Protein AF-0000000083947583 (afdb_homodimer)

Foldseek 3Di:
DQDDDDPVLLVVLVVLLVPLCVVCVVVVVLLVVLVVCVVPVVVQFPPFQDKDKDKDAADPVLPPPDLPDPVSLVVQQVCCCVVVVARSVQWDGDPQKIWDWADAQQKTKIWMQGNVVRMIMIIIGHRDDSSNSNCLSVVHRHDDVSVVVVVVSVVSVVSSVVSVLVSCRNVVVVNVVVVVVVCVVVVVVVVCCVPPPD/DQDDDDPVLLVVLVVLLVPLCVVCVVVVVLLVVLVVCVVPVVVQFPPFQDKDKDKDAADPVLPPPDLPDPVSLVVQQVCCCVVVVARSVQWDGDPQKIWDWADAQQKTKIWMQGNVVRMIMIIIGHRDDSSNSNCLSVVHRHDDVSVVVVVVSVVSVVSSVVSVLVSCRNVVVVNVVVVVVVCVVVVVVVVCCVPPPD

Sequence (396 aa):
MKFRVSKSSLHFARVVHIYVSMALLLLMLFFAFTGITLNHPDWFIRQGGESLASEEALPGFLLPVNSEDPDWREATAHWLSSHWGVDGHSAEFSEDEVALVHKGPGRYQSITLDLLDGKAYVEQIDYGLIAVLNDLHKGRNSGTLWVWLLDLCSILIILFSLTGAFLLLPQSRRLKKSLLAMVGVSSACALIYLLFVPMKFRVSKSSLHFARVVHIYVSMALLLLMLFFAFTGITLNHPDWFIRQGGESLASEEALPGFLLPVNSEDPDWREATAHWLSSHWGVDGHSAEFSEDEVALVHKGPGRYQSITLDLLDGKAYVEQIDYGLIAVLNDLHKGRNSGTLWVWLLDLCSILIILFSLTGAFLLLPQSRRLKKSLLAMVGVSSACALIYLLFVP

pLDDT: mean 93.83, std 7.97, range [49.09, 98.81]

Secondary structure (DSSP, 8-state):
------HHHHHHHHHHHHHHHHHTHHHHHHHHHHHHHHH-HHHH--SS-EEEEEEEEPPGGG-S--TT-HHHHHHHHHHHHHHHSS-GGGPEE-SSEEEEEEEETTEEEEEEEETTTTEEEEEEEE--HHHHHHHHHHTTTS-HHHHHHHHHHHHHHHHHHHHHHHHHTT-HHHHHHHHHHHHHHHHHHHHHHHHH--/------HHHHHHHHHHHHHHHHHTHHHHHHHHHHHHHHH-HHHH--SS-EEEEEEEEPPGGG-S--TT-HHHHHHHHHHHHHHHSS-GGGPEE-SSEEEEEEEETTEEEEEEEETTTTEEEEEEEE--HHHHHHHHHHTTTS-HHHHHHHHHHHHHHHHHHHHHHHHTTT-HHHHHHHHHHHHHHHHHHHHHHHHH--

Nearest PDB structures (foldseek):
  4gdn-assembly2_B  TM=6.633E-01  e=1.980E-01  Staphylococcus aureus subsp. aureus N315
  8fqq-assembly2_B  TM=7.079E-01  e=7.273E-01  Acinetobacter baumannii
  4net-assembly2_B  TM=7.083E-01  e=1.238E+00  Acinetobacter baumannii
  8fqu-assembly2_A  TM=7.076E-01  e=1.314E+00  Acinetobacter baumannii
  8fqs-assembly1_B  TM=7.077E-01  e=1.874E+00  Acinetobacter baumannii

InterPro domains:
  IPR032307 Putative PepSY TM-like protein [PF16357] (13-198)
  IPR032307 Putative PepSY TM-like protein [PTHR40115] (2-197)

Structure (mmCIF, N/CA/C/O backbone):
data_AF-0000000083947583-model_v1
#
loop_
_entity.id
_entity.type
_entity.pdbx_description
1 polymer 'Uncharacterized iron-regulated membrane protein'
#
loop_
_atom_site.group_PDB
_atom_site.id
_atom_site.type_symbol
_atom_site.label_atom_id
_atom_site.label_alt_id
_atom_site.label_comp_id
_atom_site.label_asym_id
_atom_site.label_entity_id
_atom_site.label_seq_id
_atom_site.pdbx_PDB_ins_code
_atom_site.Cartn_x
_atom_site.Cartn_y
_atom_site.Cartn_z
_atom_site.occupancy
_atom_site.B_iso_or_equiv
_atom_site.auth_seq_id
_atom_site.auth_comp_id
_atom_site.auth_asym_id
_atom_site.auth_atom_id
_atom_site.pdbx_PDB_model_num
ATOM 1 N N . MET A 1 1 ? 19.219 32.5 11.461 1 49.12 1 MET A N 1
ATOM 2 C CA . MET A 1 1 ? 18.844 33.25 10.266 1 49.12 1 MET A CA 1
ATOM 3 C C . MET A 1 1 ? 17.328 33.219 10.062 1 49.12 1 MET A C 1
ATOM 5 O O . MET A 1 1 ? 16.703 32.156 10.109 1 49.12 1 MET A O 1
ATOM 9 N N . LYS A 1 2 ? 16.641 34.25 10.375 1 64.19 2 LYS A N 1
ATOM 10 C CA . LYS A 1 2 ? 15.195 34.406 10.172 1 64.19 2 LYS A CA 1
ATOM 11 C C . LYS A 1 2 ? 14.844 34.406 8.688 1 64.19 2 LYS A C 1
ATOM 13 O O . LYS A 1 2 ? 15.391 35.219 7.926 1 64.19 2 LYS A O 1
ATOM 18 N N . PHE A 1 3 ? 14.195 33.344 8.117 1 73.25 3 PHE A N 1
ATOM 19 C CA . PHE A 1 3 ? 13.727 33.375 6.734 1 73.25 3 PHE A CA 1
ATOM 20 C C . PHE A 1 3 ? 12.633 34.406 6.539 1 73.25 3 PHE A C 1
ATOM 22 O O . PHE A 1 3 ? 11.711 34.5 7.355 1 73.25 3 PHE A O 1
ATOM 29 N N . ARG A 1 4 ? 12.859 35.406 5.684 1 82.81 4 ARG A N 1
ATOM 30 C CA . ARG A 1 4 ? 11.875 36.469 5.414 1 82.81 4 ARG A CA 1
ATOM 31 C C . ARG A 1 4 ? 10.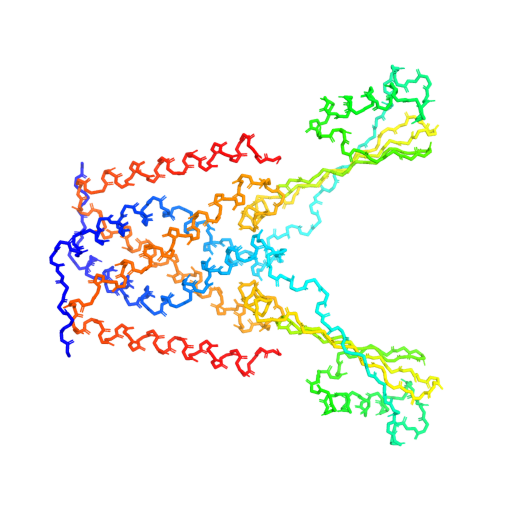859 36 4.379 1 82.81 4 ARG A C 1
ATOM 33 O O . ARG A 1 4 ? 11.219 35.688 3.244 1 82.81 4 ARG A O 1
ATOM 40 N N . VAL A 1 5 ? 9.594 35.625 4.859 1 87.94 5 VAL A N 1
ATOM 41 C CA . VAL A 1 5 ? 8.492 35.281 3.965 1 87.94 5 VAL A CA 1
ATOM 42 C C . VAL A 1 5 ? 7.434 36.375 4 1 87.94 5 VAL A C 1
ATOM 44 O O . VAL A 1 5 ? 7.27 37.062 5.016 1 87.94 5 VAL A O 1
ATOM 47 N N . SER A 1 6 ? 6.848 36.531 2.84 1 93.06 6 SER A N 1
ATOM 48 C CA . SER A 1 6 ? 5.848 37.594 2.77 1 93.06 6 SER A CA 1
ATOM 49 C C . SER A 1 6 ? 4.582 37.219 3.531 1 93.06 6 SER A C 1
ATOM 51 O O . SER A 1 6 ? 4.234 36.031 3.609 1 93.06 6 SER A O 1
ATOM 53 N N . LYS A 1 7 ? 3.955 38.281 4.035 1 93.44 7 LYS A N 1
ATOM 54 C CA . LYS A 1 7 ? 2.707 38.094 4.766 1 93.44 7 LYS A CA 1
ATOM 55 C C . LYS A 1 7 ? 1.644 37.438 3.869 1 93.44 7 LYS A C 1
ATOM 57 O O . LYS A 1 7 ? 0.867 36.594 4.316 1 93.44 7 LYS A O 1
ATOM 62 N N . SER A 1 8 ? 1.624 37.844 2.66 1 95 8 SER A N 1
ATOM 63 C CA . SER A 1 8 ? 0.646 37.312 1.703 1 95 8 SER A CA 1
ATOM 64 C C . SER A 1 8 ? 0.866 35.844 1.428 1 95 8 SER A C 1
ATOM 66 O O . SER A 1 8 ? -0.093 35.062 1.358 1 95 8 SER A O 1
ATOM 68 N N . SER A 1 9 ? 2.117 35.469 1.242 1 95.56 9 SER A N 1
ATOM 69 C CA . SER A 1 9 ? 2.432 34.062 0.988 1 95.56 9 SER A CA 1
ATOM 70 C C . SER A 1 9 ? 2.092 33.188 2.193 1 95.56 9 SER A C 1
ATOM 72 O O . SER A 1 9 ? 1.619 32.062 2.037 1 95.56 9 SER A O 1
ATOM 74 N N . LEU A 1 10 ? 2.266 33.719 3.371 1 96.38 10 LEU A N 1
ATOM 75 C CA . LEU A 1 10 ? 1.948 32.969 4.586 1 96.38 10 LEU A CA 1
ATOM 76 C C . LEU A 1 10 ? 0.441 32.781 4.738 1 96.38 10 LEU A C 1
ATOM 78 O O . LEU A 1 10 ? -0.026 31.734 5.148 1 96.38 10 LEU A O 1
ATOM 82 N N . HIS A 1 11 ? -0.203 33.844 4.395 1 97 11 HIS A N 1
ATOM 83 C CA . HIS A 1 11 ? -1.658 33.781 4.441 1 97 11 HIS A CA 1
ATOM 84 C C . HIS A 1 11 ? -2.186 32.719 3.471 1 97 11 HIS A C 1
ATOM 86 O O . HIS A 1 11 ? -3.029 31.906 3.834 1 97 11 HIS A O 1
ATOM 92 N N . PHE A 1 12 ? -1.688 32.781 2.299 1 97.25 12 PHE A N 1
ATOM 93 C CA . PHE A 1 12 ? -2.09 31.812 1.28 1 97.25 12 PHE A CA 1
ATOM 94 C C . PHE A 1 12 ? -1.759 30.391 1.718 1 97.25 12 PHE A C 1
ATOM 96 O O . PHE A 1 12 ? -2.594 29.484 1.604 1 97.25 12 PHE A O 1
ATOM 103 N N . ALA A 1 13 ? -0.589 30.188 2.25 1 97.75 13 ALA A N 1
ATOM 104 C CA . ALA A 1 13 ? -0.16 28.875 2.717 1 97.75 13 ALA A CA 1
ATOM 105 C C . ALA A 1 13 ? -1.062 28.375 3.842 1 97.75 13 ALA A C 1
ATOM 107 O O . ALA A 1 13 ? -1.401 27.188 3.891 1 97.75 13 ALA A O 1
ATOM 108 N N . ARG A 1 14 ? -1.42 29.234 4.691 1 97.75 14 ARG A N 1
ATOM 109 C CA . ARG A 1 14 ? -2.279 28.875 5.816 1 97.75 14 ARG A CA 1
ATOM 110 C C . ARG A 1 14 ? -3.65 28.406 5.332 1 97.75 14 ARG A C 1
ATOM 112 O O . ARG A 1 14 ? -4.172 27.391 5.797 1 97.75 14 ARG A O 1
ATOM 119 N N . VAL A 1 15 ? -4.148 29.125 4.367 1 97.44 15 VAL A N 1
ATOM 120 C CA . VAL A 1 15 ? -5.465 28.828 3.818 1 97.44 15 VAL A CA 1
ATOM 121 C C . VAL A 1 15 ? -5.43 27.469 3.117 1 97.44 15 VAL A C 1
ATOM 123 O O . VAL A 1 15 ? -6.285 26.609 3.363 1 97.44 15 VAL A O 1
ATOM 126 N N . VAL A 1 16 ? -4.441 27.281 2.326 1 98.12 16 VAL A N 1
ATOM 127 C CA . VAL A 1 16 ? -4.305 26.031 1.591 1 98.12 16 VAL A CA 1
ATOM 128 C C . VAL A 1 16 ? -4.109 24.875 2.57 1 98.12 16 VAL A C 1
ATOM 130 O O . VAL A 1 16 ? -4.777 23.844 2.465 1 98.12 16 VAL A O 1
ATOM 133 N N . HIS A 1 17 ? -3.252 25.078 3.545 1 98.56 17 HIS A N 1
ATOM 134 C CA . HIS A 1 17 ? -2.949 24.031 4.508 1 98.56 17 HIS A CA 1
ATOM 135 C C . HIS A 1 17 ? -4.195 23.609 5.281 1 98.56 17 HIS A C 1
ATOM 137 O O . HIS A 1 17 ? -4.488 22.422 5.398 1 98.56 17 HIS A O 1
ATOM 143 N N . ILE A 1 18 ? -4.938 24.594 5.742 1 98 18 ILE A N 1
ATOM 144 C CA . ILE A 1 18 ? -6.082 24.312 6.602 1 98 18 ILE A CA 1
ATOM 145 C C . ILE A 1 18 ? -7.188 23.641 5.793 1 98 18 ILE A C 1
ATOM 147 O O . ILE A 1 18 ? -7.688 22.578 6.18 1 98 18 ILE A O 1
ATOM 151 N N . TYR A 1 19 ? -7.5 24.125 4.668 1 98 19 TYR A N 1
ATOM 152 C CA . TYR A 1 19 ? -8.664 23.641 3.943 1 98 19 TYR A CA 1
ATOM 153 C C . TYR A 1 19 ? -8.359 22.312 3.244 1 98 19 TYR A C 1
ATOM 155 O O . TYR A 1 19 ? -9.203 21.422 3.201 1 98 19 TYR A O 1
ATOM 163 N N . VAL A 1 20 ? -7.195 22.156 2.734 1 98.19 20 VAL A N 1
ATOM 164 C CA . VAL A 1 20 ? -6.84 20.922 2.059 1 98.19 20 VAL A CA 1
ATOM 165 C C . VAL A 1 20 ? -6.688 19.797 3.084 1 98.19 20 VAL A C 1
ATOM 167 O O . VAL A 1 20 ? -7.18 18.688 2.877 1 98.19 20 VAL A O 1
ATOM 170 N N . SER A 1 21 ? -6.008 20.078 4.176 1 98.38 21 SER A N 1
ATOM 171 C CA . SER A 1 21 ? -5.801 19.047 5.176 1 98.38 21 SER A CA 1
ATOM 172 C C . SER A 1 21 ? -7.121 18.609 5.801 1 98.38 21 SER A C 1
ATOM 174 O O . SER A 1 21 ? -7.344 17.422 6.043 1 98.38 21 SER A O 1
ATOM 176 N N . MET A 1 22 ? -8.008 19.578 6.012 1 98.06 22 MET A N 1
ATOM 177 C CA . MET A 1 22 ? -9.289 19.219 6.605 1 98.06 22 MET A CA 1
ATOM 178 C C . MET A 1 22 ? -10.172 18.469 5.609 1 98.06 22 MET A C 1
ATOM 180 O O . MET A 1 22 ? -10.891 17.547 5.98 1 98.06 22 MET A O 1
ATOM 184 N N . ALA A 1 23 ? -10.094 18.875 4.391 1 98.06 23 ALA A N 1
ATOM 185 C CA . ALA A 1 23 ? -10.836 18.156 3.363 1 98.06 23 ALA A CA 1
ATOM 186 C C . ALA A 1 23 ? -10.398 16.688 3.303 1 98.06 23 ALA A C 1
ATOM 188 O O . ALA A 1 23 ? -11.219 15.805 3.041 1 98.06 23 ALA A O 1
ATOM 189 N N . LEU A 1 24 ? -9.133 16.453 3.635 1 98.38 24 LEU A N 1
ATOM 190 C CA . LEU A 1 24 ? -8.555 15.125 3.486 1 98.38 24 LEU A CA 1
ATOM 191 C C . LEU A 1 24 ? -8.453 14.422 4.836 1 98.38 24 LEU A C 1
ATOM 193 O O . LEU A 1 24 ? -7.891 13.328 4.93 1 98.38 24 LEU A O 1
ATOM 197 N N . LEU A 1 25 ? -9.008 14.984 5.867 1 98.62 25 LEU A N 1
ATOM 198 C CA . LEU A 1 25 ? -8.805 14.461 7.211 1 98.62 25 LEU A CA 1
ATOM 199 C C . LEU A 1 25 ? -9.258 13 7.305 1 98.62 25 LEU A C 1
ATOM 201 O O . LEU A 1 25 ? -8.492 12.141 7.738 1 98.62 25 LEU A O 1
ATOM 205 N N . LEU A 1 26 ? -10.422 12.688 6.852 1 98.38 26 LEU A N 1
ATOM 206 C CA . LEU A 1 26 ? -10.953 11.336 6.953 1 98.38 26 LEU A CA 1
ATOM 207 C C . LEU A 1 26 ? -10.148 10.367 6.086 1 98.38 26 LEU A C 1
ATOM 209 O O . LEU A 1 26 ? -9.945 9.211 6.461 1 98.38 26 LEU A O 1
ATOM 213 N N . LEU A 1 27 ? -9.703 10.844 4.945 1 98.25 27 LEU A N 1
ATOM 214 C CA . LEU A 1 27 ? -8.875 10.016 4.074 1 98.25 27 LEU A CA 1
ATOM 215 C C . LEU A 1 27 ? -7.516 9.758 4.711 1 98.25 27 LEU A C 1
ATOM 217 O O . LEU A 1 27 ? -6.98 8.648 4.609 1 98.25 27 LEU A O 1
ATOM 221 N N . MET A 1 28 ? -6.984 10.773 5.367 1 98.56 28 MET A N 1
ATOM 222 C CA . MET A 1 28 ? -5.719 10.586 6.07 1 98.56 28 MET A CA 1
ATOM 223 C C . MET A 1 28 ? -5.855 9.539 7.172 1 98.56 28 MET A C 1
ATOM 225 O O . MET A 1 28 ? -4.988 8.68 7.328 1 98.56 28 MET A O 1
ATOM 229 N N . LEU A 1 29 ? -6.93 9.672 7.914 1 98.69 29 LEU A N 1
ATOM 230 C CA . LEU A 1 29 ? -7.176 8.703 8.977 1 98.69 29 LEU A CA 1
ATOM 231 C C . LEU A 1 29 ? -7.402 7.312 8.398 1 98.69 29 LEU A C 1
ATOM 233 O O . LEU A 1 29 ? -6.914 6.32 8.945 1 98.69 29 LEU A O 1
ATOM 237 N N . PHE A 1 30 ? -8.18 7.234 7.277 1 98.75 30 PHE A N 1
ATOM 238 C CA . PHE A 1 30 ? -8.414 5.992 6.555 1 98.75 30 PHE A CA 1
ATOM 239 C C . PHE A 1 30 ? -7.098 5.355 6.121 1 98.75 30 PHE A C 1
ATOM 241 O O . PHE A 1 30 ? -6.852 4.18 6.395 1 98.75 30 PHE A O 1
ATOM 248 N N . PHE A 1 31 ? -6.145 6.098 5.551 1 98.69 31 PHE A N 1
ATOM 249 C CA . PHE A 1 31 ? -4.875 5.578 5.047 1 98.69 31 PHE A CA 1
ATOM 250 C C . PHE A 1 31 ? -3.973 5.148 6.195 1 98.69 31 PHE A C 1
ATOM 252 O O . PHE A 1 31 ? -3.293 4.125 6.109 1 98.69 31 PHE A O 1
ATOM 259 N N . ALA A 1 32 ? -3.955 5.926 7.207 1 98.69 32 ALA A N 1
ATOM 260 C CA . ALA A 1 32 ? -3.121 5.57 8.352 1 98.69 32 ALA A CA 1
ATOM 261 C C . ALA A 1 32 ? -3.619 4.289 9.016 1 98.69 32 ALA A C 1
ATOM 263 O O . ALA A 1 32 ? -2.824 3.408 9.352 1 98.69 32 ALA A O 1
ATOM 264 N N . PHE A 1 33 ? -4.902 4.242 9.219 1 98.12 33 PHE A N 1
ATOM 265 C CA . PHE A 1 33 ? -5.492 3.057 9.828 1 98.12 33 PHE A CA 1
ATOM 266 C C . PHE A 1 33 ? -5.242 1.822 8.977 1 98.12 33 PHE A C 1
ATOM 268 O O . PHE A 1 33 ? -4.805 0.787 9.477 1 98.12 33 PHE A O 1
ATOM 275 N N . THR A 1 34 ? -5.457 1.863 7.691 1 98.38 34 THR A N 1
ATOM 276 C CA . THR A 1 34 ? -5.289 0.715 6.805 1 98.38 34 THR A CA 1
ATOM 277 C C . THR A 1 34 ? -3.811 0.4 6.598 1 98.38 34 THR A C 1
ATOM 279 O O . THR A 1 34 ? -3.453 -0.729 6.258 1 98.38 34 THR A O 1
ATOM 282 N N . GLY A 1 35 ? -2.938 1.425 6.766 1 98.12 35 GLY A N 1
ATOM 283 C CA . GLY A 1 35 ? -1.517 1.113 6.77 1 98.12 35 GLY A CA 1
ATOM 284 C C . GLY A 1 35 ? -1.141 0.061 7.797 1 98.12 35 GLY A C 1
ATOM 285 O O . GLY A 1 35 ? -0.336 -0.829 7.516 1 98.12 35 GLY A O 1
ATOM 286 N N . ILE A 1 36 ? -1.767 0.174 8.898 1 97.88 36 ILE A N 1
ATOM 287 C CA . ILE A 1 36 ? -1.49 -0.774 9.969 1 97.88 36 ILE A CA 1
ATOM 288 C C . ILE A 1 36 ? -2.074 -2.141 9.617 1 97.88 36 ILE A C 1
ATOM 290 O O . ILE A 1 36 ? -1.398 -3.164 9.75 1 97.88 36 ILE A O 1
ATOM 294 N N . THR A 1 37 ? -3.316 -2.217 9.102 1 97.06 37 THR A N 1
ATOM 295 C CA . THR A 1 37 ? -3.959 -3.488 8.797 1 97.06 37 THR A CA 1
ATOM 296 C C . THR A 1 37 ? -3.283 -4.164 7.605 1 97.06 37 THR A C 1
ATOM 298 O O . THR A 1 37 ? -3.238 -5.395 7.527 1 97.06 37 THR A O 1
ATOM 301 N N . LEU A 1 38 ? -2.709 -3.426 6.711 1 97.25 38 LEU A N 1
ATOM 302 C CA . LEU A 1 38 ? -1.987 -3.973 5.566 1 97.25 38 LEU A CA 1
ATOM 303 C C . LEU A 1 38 ? -0.665 -4.594 6.008 1 97.25 38 LEU A C 1
ATOM 305 O O . LEU A 1 38 ? -0.183 -5.543 5.387 1 97.25 38 LEU A O 1
ATOM 309 N N . ASN A 1 39 ? -0.12 -4.02 7.09 1 96.12 39 ASN A N 1
ATOM 310 C CA . ASN A 1 39 ? 1.149 -4.535 7.594 1 96.12 39 ASN A CA 1
ATOM 311 C C . ASN A 1 39 ? 0.97 -5.875 8.305 1 96.12 39 ASN A C 1
ATOM 313 O O . ASN A 1 39 ? 1.918 -6.652 8.414 1 96.12 39 ASN A O 1
ATOM 317 N N . HIS A 1 40 ? -0.295 -6.074 8.75 1 94.88 40 HIS A N 1
ATOM 318 C CA . HIS A 1 40 ? -0.564 -7.27 9.539 1 94.88 40 HIS A CA 1
ATOM 319 C C . HIS A 1 40 ? -1.815 -7.988 9.047 1 94.88 40 HIS A C 1
ATOM 321 O O . HIS A 1 40 ? -2.797 -8.109 9.781 1 94.88 40 HIS A O 1
ATOM 327 N N . PRO A 1 41 ? -1.737 -8.477 7.816 1 87.38 41 PRO A N 1
ATOM 328 C CA . PRO A 1 41 ? -2.932 -9.109 7.25 1 87.38 41 PRO A CA 1
ATOM 329 C C . PRO A 1 41 ? -3.439 -10.273 8.094 1 87.38 41 PRO A C 1
ATOM 331 O O . PRO A 1 41 ? -4.641 -10.539 8.133 1 87.38 41 PRO A O 1
ATOM 334 N N . ASP A 1 42 ? -2.598 -10.906 8.828 1 87.38 42 ASP A N 1
ATOM 335 C CA . ASP A 1 42 ? -2.951 -12.102 9.586 1 87.38 42 ASP A CA 1
ATOM 336 C C . ASP A 1 42 ? -3.816 -11.742 10.797 1 87.38 42 ASP A C 1
ATOM 338 O O . ASP A 1 42 ? -4.473 -12.617 11.367 1 87.38 42 ASP A O 1
ATOM 342 N N . TRP A 1 43 ? -3.791 -10.438 11.242 1 87 43 TRP A N 1
ATOM 343 C CA . TRP A 1 43 ? -4.578 -10.008 12.391 1 87 43 TRP A CA 1
ATOM 344 C C . TRP A 1 43 ? -6.07 -10.008 12.062 1 87 43 TRP A C 1
ATOM 346 O O . TRP A 1 43 ? -6.91 -10.141 12.953 1 87 43 TRP A O 1
ATOM 356 N N . PHE A 1 44 ? -6.398 -9.875 10.828 1 76.12 44 PHE A N 1
ATOM 357 C CA . PHE A 1 44 ? -7.781 -9.57 10.484 1 76.12 44 PHE A CA 1
ATOM 358 C C . PHE A 1 44 ? -8.312 -10.555 9.453 1 76.12 44 PHE A C 1
ATOM 360 O O . PHE A 1 44 ? -9.516 -10.602 9.188 1 76.12 44 PHE A O 1
ATOM 367 N N . ILE A 1 45 ? -7.383 -10.844 8.648 1 62.25 45 ILE A N 1
ATOM 368 C CA . ILE A 1 45 ? -7.859 -11.734 7.594 1 62.25 45 ILE A CA 1
ATOM 369 C C . ILE A 1 45 ? -8.469 -12.992 8.211 1 62.25 45 ILE A C 1
ATOM 371 O O . ILE A 1 45 ? -7.828 -13.672 9.008 1 62.25 45 ILE A O 1
ATOM 375 N N . ARG A 1 46 ? -9.773 -12.969 8.344 1 58.59 46 ARG A N 1
ATOM 376 C CA . ARG A 1 46 ? -10.438 -14.234 8.633 1 58.59 46 ARG A CA 1
ATOM 377 C C . ARG A 1 46 ? -9.859 -15.359 7.785 1 58.59 46 ARG A C 1
ATOM 379 O O . ARG A 1 46 ? -9.766 -15.242 6.562 1 58.59 46 ARG A O 1
ATOM 386 N N . GLN A 1 47 ? -8.883 -15.977 8.172 1 51.78 47 GLN A N 1
ATOM 387 C CA . GLN A 1 47 ? -8.422 -17.188 7.512 1 51.78 47 GLN A CA 1
ATOM 388 C C . GLN A 1 47 ? -9.562 -17.875 6.762 1 51.78 47 GLN A C 1
ATOM 390 O O . GLN A 1 47 ? -10.602 -18.188 7.344 1 51.78 47 GLN A O 1
ATOM 395 N N . GLY A 1 48 ? -9.586 -17.734 5.312 1 57.28 48 GLY A N 1
ATOM 396 C CA . GLY A 1 48 ? -10.445 -18.516 4.434 1 57.28 48 GLY A CA 1
ATOM 397 C C . GLY A 1 48 ? -11.836 -17.922 4.281 1 57.28 48 GLY A C 1
ATOM 398 O O . GLY A 1 48 ? -12.797 -18.422 4.875 1 57.28 48 GLY A O 1
ATOM 399 N N . GLY A 1 49 ? -11.906 -16.531 3.898 1 62.94 49 GLY A N 1
ATOM 400 C CA . GLY A 1 49 ? -13.281 -16.125 3.689 1 62.94 49 GLY A CA 1
ATOM 401 C C . GLY A 1 49 ? -14.203 -17.281 3.357 1 62.94 49 GLY A C 1
ATOM 402 O O . GLY A 1 49 ? -13.742 -18.344 2.938 1 62.94 49 GLY A O 1
ATOM 403 N N . GLU A 1 50 ? -15.297 -17.344 3.877 1 73.31 50 GLU A N 1
ATOM 404 C CA . GLU A 1 50 ? -16.25 -18.422 3.605 1 73.31 50 GLU A CA 1
ATOM 405 C C . GLU A 1 50 ? -16.594 -18.484 2.123 1 73.31 50 GLU A C 1
ATOM 407 O O . GLU A 1 50 ? -17.094 -17.516 1.554 1 73.31 50 GLU A O 1
ATOM 412 N N . SER A 1 51 ? -15.945 -19.406 1.407 1 83.94 51 SER A N 1
ATOM 413 C CA . SER A 1 51 ? -16.281 -19.672 0.011 1 83.94 51 SER A CA 1
ATOM 414 C C . SER A 1 51 ? -17.688 -20.266 -0.122 1 83.94 51 SER A C 1
ATOM 416 O O . SER A 1 51 ? -18.016 -21.25 0.543 1 83.94 51 SER A O 1
ATOM 418 N N . LEU A 1 52 ? -18.531 -19.484 -0.766 1 88.44 52 LEU A N 1
ATOM 419 C CA . LEU A 1 52 ? -19.844 -20 -1.095 1 88.44 52 LEU A CA 1
ATOM 420 C C . LEU A 1 52 ? -19.891 -20.531 -2.527 1 88.44 52 LEU A C 1
ATOM 422 O O . LEU A 1 52 ? -19.547 -19.812 -3.467 1 88.44 52 LEU A O 1
ATOM 426 N N . ALA A 1 53 ? -20.078 -21.766 -2.605 1 92.94 53 ALA A N 1
ATOM 427 C CA . ALA A 1 53 ? -20.188 -22.406 -3.916 1 92.94 53 ALA A CA 1
ATOM 428 C C . ALA A 1 53 ? -21.641 -22.75 -4.238 1 92.94 53 ALA A C 1
ATOM 430 O O . ALA A 1 53 ? -22.391 -23.188 -3.359 1 92.94 53 ALA A O 1
ATOM 431 N N . SER A 1 54 ? -22 -22.453 -5.465 1 93.5 54 SER A N 1
ATOM 432 C CA . SER A 1 54 ? -23.344 -22.812 -5.922 1 93.5 54 SER A CA 1
ATOM 433 C C . SER A 1 54 ? -23.328 -23.312 -7.359 1 93.5 54 SER A C 1
ATOM 435 O O . SER A 1 54 ? -22.359 -23.094 -8.094 1 93.5 54 SER A O 1
ATOM 437 N N . GLU A 1 55 ? -24.312 -24.125 -7.648 1 95 55 GLU A N 1
ATOM 438 C CA . GLU A 1 55 ? -24.484 -24.641 -9 1 95 55 GLU A CA 1
ATOM 439 C C . GLU A 1 55 ? -25.906 -24.422 -9.5 1 95 55 GLU A C 1
ATOM 441 O O . GLU A 1 55 ? -26.859 -24.531 -8.727 1 95 55 GLU A O 1
ATOM 446 N N . GLU A 1 56 ? -25.984 -24.094 -10.703 1 95.12 56 GLU A N 1
ATOM 447 C CA . GLU A 1 56 ? -27.312 -23.953 -11.312 1 95.12 56 GLU A CA 1
ATOM 448 C C . GLU A 1 56 ? -27.297 -24.422 -12.766 1 95.12 56 GLU A C 1
ATOM 450 O O . GLU A 1 56 ? -26.25 -24.422 -13.414 1 95.12 56 GLU A O 1
ATOM 455 N N . ALA A 1 57 ? -28.453 -24.906 -13.234 1 96 57 ALA A N 1
ATOM 456 C CA . ALA A 1 57 ? -28.578 -25.328 -14.625 1 96 57 ALA A CA 1
ATOM 457 C C . ALA A 1 57 ? -28.562 -24.141 -15.57 1 96 57 ALA A C 1
ATOM 459 O O . ALA A 1 57 ? -29.062 -23.062 -15.234 1 96 57 ALA A O 1
ATOM 460 N N . LEU A 1 58 ? -27.969 -24.375 -16.719 1 96.25 58 LEU A N 1
ATOM 461 C CA . LEU A 1 58 ? -28.047 -23.359 -17.75 1 96.25 58 LEU A CA 1
ATOM 462 C C . LEU A 1 58 ? -29.5 -23.125 -18.172 1 96.25 58 LEU A C 1
ATOM 464 O O . LEU A 1 58 ? -30.297 -24.062 -18.219 1 96.25 58 LEU A O 1
ATOM 468 N N . PRO A 1 59 ? -29.781 -21.922 -18.406 1 95.56 59 PRO A N 1
ATOM 469 C CA . PRO A 1 59 ? -31.141 -21.656 -18.859 1 95.56 59 PRO A CA 1
ATOM 470 C C . PRO A 1 59 ? -31.453 -22.281 -20.219 1 95.56 59 PRO A C 1
ATOM 472 O O . PRO A 1 59 ? -30.547 -22.516 -21.016 1 95.56 59 PRO A O 1
ATOM 475 N N . GLY A 1 60 ? -32.656 -22.406 -20.547 1 94.62 60 GLY A N 1
ATOM 476 C CA . GLY A 1 60 ? -33.125 -23.078 -21.766 1 94.62 60 GLY A CA 1
ATOM 477 C C . GLY A 1 60 ? -32.688 -22.375 -23.031 1 94.62 60 GLY A C 1
ATOM 478 O O . GLY A 1 60 ? -32.406 -23.031 -24.031 1 94.62 60 GLY A O 1
ATOM 479 N N . PHE A 1 61 ? -32.625 -21.094 -23 1 93.62 61 PHE A N 1
ATOM 480 C CA . PHE A 1 61 ? -32.312 -20.344 -24.203 1 93.62 61 PHE A CA 1
ATOM 481 C C . PHE A 1 61 ? -30.844 -20.453 -24.562 1 93.62 61 PHE A C 1
ATOM 483 O O . PHE A 1 61 ? -30.422 -20.078 -25.656 1 93.62 61 PHE A O 1
ATOM 490 N N . LEU A 1 62 ? -30.094 -21 -23.672 1 94.94 62 LEU A N 1
ATOM 491 C CA . LEU A 1 62 ? -28.688 -21.219 -23.969 1 94.94 62 LEU A CA 1
ATOM 492 C C . LEU A 1 62 ? -28.438 -22.672 -24.344 1 94.94 62 LEU A C 1
ATOM 494 O O . LEU A 1 62 ? -27.281 -23.109 -24.438 1 94.94 62 LEU A O 1
ATOM 498 N N . LEU A 1 63 ? -29.531 -23.359 -24.562 1 92.81 63 LEU A N 1
ATOM 499 C CA . LEU A 1 63 ? -29.469 -24.75 -24.984 1 92.81 63 LEU A CA 1
ATOM 500 C C . LEU A 1 63 ? -30.125 -24.938 -26.344 1 92.81 63 LEU A C 1
ATOM 502 O O . LEU A 1 63 ? -31.156 -24.312 -26.625 1 92.81 63 LEU A O 1
ATOM 506 N N . PRO A 1 64 ? -29.609 -25.891 -27.219 1 91 64 PRO A N 1
ATOM 507 C CA . PRO A 1 64 ? -28.344 -26.641 -27.047 1 91 64 PRO A CA 1
ATOM 508 C C . PRO A 1 64 ? -27.125 -25.734 -27.094 1 91 64 PRO A C 1
ATOM 510 O O . PRO A 1 64 ? -27.172 -24.641 -27.688 1 91 64 PRO A O 1
ATOM 513 N N . VAL A 1 65 ? -26.062 -26.141 -26.531 1 91.38 65 VAL A N 1
ATOM 514 C CA . VAL A 1 65 ? -24.828 -25.375 -26.453 1 91.38 65 VAL A CA 1
ATOM 515 C C . VAL A 1 65 ? -24.219 -25.234 -27.844 1 91.38 65 VAL A C 1
ATOM 517 O O . VAL A 1 65 ? -24.156 -26.188 -28.609 1 91.38 65 VAL A O 1
ATOM 520 N N . ASN A 1 66 ? -23.797 -24.047 -28.172 1 90.5 66 ASN A N 1
ATOM 521 C CA . ASN A 1 66 ? -23.062 -23.75 -29.406 1 90.5 66 ASN A CA 1
ATOM 522 C C . ASN A 1 66 ? -21.984 -22.688 -29.172 1 90.5 66 ASN A C 1
ATOM 524 O O . ASN A 1 66 ? -22.141 -21.547 -29.625 1 90.5 66 ASN A O 1
ATOM 528 N N . SER A 1 67 ? -20.922 -23.094 -28.609 1 88.94 67 SER A N 1
ATOM 529 C CA . SER A 1 67 ? -19.922 -22.156 -28.125 1 88.94 67 SER A CA 1
ATOM 530 C C . SER A 1 67 ? -19.172 -21.5 -29.281 1 88.94 67 SER A C 1
ATOM 532 O O . SER A 1 67 ? -18.5 -20.469 -29.094 1 88.94 67 SER A O 1
ATOM 534 N N . GLU A 1 68 ? -19.266 -21.984 -30.484 1 90.62 68 GLU A N 1
ATOM 535 C CA . GLU A 1 68 ? -18.562 -21.422 -31.641 1 90.62 68 GLU A CA 1
ATOM 536 C C . GLU A 1 68 ? -19.422 -20.359 -32.312 1 90.62 68 GLU A C 1
ATOM 538 O O . GLU A 1 68 ? -18.906 -19.594 -33.156 1 90.62 68 GLU A O 1
ATOM 543 N N . ASP A 1 69 ? -20.703 -20.406 -32.062 1 93.12 69 ASP A N 1
ATOM 544 C CA . ASP A 1 69 ? -21.625 -19.438 -32.656 1 93.12 69 ASP A CA 1
ATOM 545 C C . ASP A 1 69 ? -21.516 -18.078 -31.938 1 93.12 69 ASP A C 1
ATOM 547 O O . ASP A 1 69 ? -21.75 -17.984 -30.734 1 93.12 69 ASP A O 1
ATOM 551 N N . PRO A 1 70 ? -21.219 -17.016 -32.719 1 94.88 70 PRO A N 1
ATOM 552 C CA . PRO A 1 70 ? -21.078 -15.688 -32.125 1 94.88 70 PRO A CA 1
ATOM 553 C C . PRO A 1 70 ? -22.375 -15.227 -31.438 1 94.88 70 PRO A C 1
ATOM 555 O O . PRO A 1 70 ? -22.312 -14.516 -30.422 1 94.88 70 PRO A O 1
ATOM 558 N N . ASP A 1 71 ? -23.359 -15.57 -31.953 1 95.75 71 ASP A N 1
ATOM 559 C CA . ASP A 1 71 ? -24.641 -15.18 -31.344 1 95.75 71 ASP A CA 1
ATOM 560 C C . ASP A 1 71 ? -24.844 -15.875 -30 1 95.75 71 ASP A C 1
ATOM 562 O O . ASP A 1 71 ? -25.359 -15.266 -29.062 1 95.75 71 ASP A O 1
ATOM 566 N N . TRP A 1 72 ? -24.469 -17.078 -29.922 1 96.19 72 TRP A N 1
ATOM 567 C CA . TRP A 1 72 ? -24.562 -17.812 -28.656 1 96.19 72 TRP A CA 1
ATOM 568 C C . TRP A 1 72 ? -23.641 -17.203 -27.609 1 96.19 72 TRP A C 1
ATOM 570 O O . TRP A 1 72 ? -24.031 -17.047 -26.453 1 96.19 72 TRP A O 1
ATOM 580 N N . ARG A 1 73 ? -22.469 -16.828 -28.031 1 95.94 73 ARG A N 1
ATOM 581 C CA . ARG A 1 73 ? -21.516 -16.203 -27.141 1 95.94 73 ARG A CA 1
ATOM 582 C C . ARG A 1 73 ? -22.031 -14.875 -26.609 1 95.94 73 ARG A C 1
ATOM 584 O O . ARG A 1 73 ? -21.875 -14.562 -25.438 1 95.94 73 ARG A O 1
ATOM 591 N N . GLU A 1 74 ? -22.594 -14.156 -27.5 1 96.81 74 GLU A N 1
ATOM 592 C CA . GLU A 1 74 ? -23.172 -12.875 -27.094 1 96.81 74 GLU A CA 1
ATOM 593 C C . GLU A 1 74 ? -24.328 -13.07 -26.109 1 96.81 74 GLU A C 1
ATOM 595 O O . GLU A 1 74 ? -24.422 -12.367 -25.094 1 96.81 74 GLU A O 1
ATOM 600 N N . ALA A 1 75 ? -25.156 -14.023 -26.406 1 96.81 75 ALA A N 1
ATOM 601 C CA . ALA A 1 75 ? -26.266 -14.336 -25.5 1 96.81 75 ALA A CA 1
ATOM 602 C C . ALA A 1 75 ? -25.75 -14.758 -24.125 1 96.81 75 ALA A C 1
ATOM 604 O O . ALA A 1 75 ? -26.297 -14.359 -23.094 1 96.81 75 ALA A O 1
ATOM 605 N N . THR A 1 76 ? -24.766 -15.562 -24.141 1 97.06 76 THR A N 1
ATOM 606 C CA . THR A 1 76 ? -24.172 -16.031 -22.891 1 97.06 76 THR A CA 1
ATOM 607 C C . THR A 1 76 ? -23.594 -14.867 -22.094 1 97.06 76 THR A C 1
ATOM 609 O O . THR A 1 76 ? -23.812 -14.766 -20.875 1 97.06 76 THR A O 1
ATOM 612 N N . ALA A 1 77 ? -22.875 -14.023 -22.734 1 96.88 77 ALA A N 1
ATOM 613 C CA . ALA A 1 77 ? -22.297 -12.852 -22.078 1 96.88 77 ALA A CA 1
ATOM 614 C C . ALA A 1 77 ? -23.375 -11.984 -21.438 1 96.88 77 ALA A C 1
ATOM 616 O O . ALA A 1 77 ? -23.219 -11.539 -20.297 1 96.88 77 ALA A O 1
ATOM 617 N N . HIS A 1 78 ? -24.422 -11.758 -22.156 1 96.62 78 HIS A N 1
ATOM 618 C CA . HIS A 1 78 ? -25.531 -10.961 -21.625 1 96.62 78 HIS A CA 1
ATOM 619 C C . HIS A 1 78 ? -26.172 -11.648 -20.422 1 96.62 78 HIS A C 1
ATOM 621 O O . HIS A 1 78 ? -26.531 -10.992 -19.453 1 96.62 78 HIS A O 1
ATOM 627 N N . TRP A 1 79 ? -26.266 -12.891 -20.5 1 96.94 79 TRP A N 1
ATOM 628 C CA . TRP A 1 79 ? -26.844 -13.641 -19.391 1 96.94 79 TRP A CA 1
ATOM 629 C C . TRP A 1 79 ? -25.984 -13.539 -18.156 1 96.94 79 TRP A C 1
ATOM 631 O O . TRP A 1 79 ? -26.484 -13.297 -17.047 1 96.94 79 TRP A O 1
ATOM 641 N N . LEU A 1 80 ? -24.734 -13.766 -18.312 1 96.38 80 LEU A N 1
ATOM 642 C CA . LEU A 1 80 ? -23.781 -13.656 -17.219 1 96.38 80 LEU A CA 1
ATOM 643 C C . LEU A 1 80 ? -23.891 -12.281 -16.547 1 96.38 80 LEU A C 1
ATOM 645 O O . LEU A 1 80 ? -23.938 -12.188 -15.328 1 96.38 80 LEU A O 1
ATOM 649 N N . SER A 1 81 ? -23.922 -11.25 -17.375 1 95.69 81 SER A N 1
ATOM 650 C CA . SER A 1 81 ? -23.984 -9.883 -16.875 1 95.69 81 SER A CA 1
ATOM 651 C C . SER A 1 81 ? -25.281 -9.633 -16.109 1 95.69 81 SER A C 1
ATOM 653 O O . SER A 1 81 ? -25.266 -9.055 -15.016 1 95.69 81 SER A O 1
ATOM 655 N N . SER A 1 82 ? -26.344 -10.055 -16.641 1 95.19 82 SER A N 1
ATOM 656 C CA . SER A 1 82 ? -27.641 -9.797 -16.047 1 95.19 82 SER A CA 1
ATOM 657 C C . SER A 1 82 ? -27.859 -10.664 -14.805 1 95.19 82 SER A C 1
ATOM 659 O O . SER A 1 82 ? -28.422 -10.203 -13.812 1 95.19 82 SER A O 1
ATOM 661 N N . HIS A 1 83 ? -27.375 -11.875 -14.828 1 94.06 83 HIS A N 1
ATOM 662 C CA . HIS A 1 83 ? -27.672 -12.852 -13.781 1 94.06 83 HIS A CA 1
ATOM 663 C C . HIS A 1 83 ? -26.781 -12.617 -12.555 1 94.06 83 HIS A C 1
ATOM 665 O O . HIS A 1 83 ? -27.25 -12.75 -11.422 1 94.06 83 HIS A O 1
ATOM 671 N N . TRP A 1 84 ? -25.578 -12.273 -12.758 1 92.81 84 TRP A N 1
ATOM 672 C CA . TRP A 1 84 ? -24.656 -12.18 -11.633 1 92.81 84 TRP A CA 1
ATOM 673 C C . TRP A 1 84 ? -24.109 -10.766 -11.492 1 92.81 84 TRP A C 1
ATOM 675 O O . TRP A 1 84 ? -23.344 -10.477 -10.578 1 92.81 84 TRP A O 1
ATOM 685 N N . GLY A 1 85 ? -24.453 -9.867 -12.359 1 90.44 85 GLY A N 1
ATOM 686 C CA . GLY A 1 85 ? -24.016 -8.484 -12.266 1 90.44 85 GLY A CA 1
ATOM 687 C C . GLY A 1 85 ? -22.547 -8.305 -12.578 1 90.44 85 GLY A C 1
ATOM 688 O O . GLY A 1 85 ? -21.859 -7.504 -11.938 1 90.44 85 GLY A O 1
ATOM 689 N N . VAL A 1 86 ? -22.016 -9.094 -13.406 1 92.5 86 VAL A N 1
ATOM 690 C CA . VAL A 1 86 ? -20.594 -9.047 -13.789 1 92.5 86 VAL A CA 1
ATOM 691 C C . VAL A 1 86 ? -20.484 -8.609 -15.25 1 92.5 86 VAL A C 1
ATOM 693 O O . VAL A 1 86 ? -21.484 -8.453 -15.945 1 92.5 86 VAL A O 1
ATOM 696 N N . ASP A 1 87 ? -19.297 -8.328 -15.617 1 92.31 87 ASP A N 1
ATOM 697 C CA . ASP A 1 87 ? -19.047 -8.055 -17.031 1 92.31 87 ASP A CA 1
ATOM 698 C C . ASP A 1 87 ? -18.906 -9.359 -17.812 1 92.31 87 ASP A C 1
ATOM 700 O O . ASP A 1 87 ? -17.812 -9.906 -17.938 1 92.31 87 ASP A O 1
ATOM 704 N N . GLY A 1 88 ? -19.906 -9.766 -18.391 1 94.69 88 GLY A N 1
ATOM 705 C CA . GLY A 1 88 ? -19.953 -11.023 -19.109 1 94.69 88 GLY A CA 1
ATOM 706 C C . GLY A 1 88 ? -19.047 -11.039 -20.328 1 94.69 88 GLY A C 1
ATOM 707 O O . GLY A 1 88 ? -18.672 -12.109 -20.812 1 94.69 88 GLY A O 1
ATOM 708 N N . HIS A 1 89 ? -18.812 -9.914 -20.875 1 94.56 89 HIS A N 1
ATOM 709 C CA . HIS A 1 89 ? -18 -9.844 -22.078 1 94.56 89 HIS A CA 1
ATOM 710 C C . HIS A 1 89 ? -16.547 -10.133 -21.781 1 94.56 89 HIS A C 1
ATOM 712 O O . HIS A 1 89 ? -15.742 -10.344 -22.688 1 94.56 89 HIS A O 1
ATOM 718 N N . SER A 1 90 ? -16.172 -10.227 -20.5 1 95.12 90 SER A N 1
ATOM 719 C CA . SER A 1 90 ? -14.805 -10.57 -20.109 1 95.12 90 SER A CA 1
ATOM 720 C C . SER A 1 90 ? -14.641 -12.078 -19.953 1 95.12 90 SER A C 1
ATOM 722 O O . SER A 1 90 ? -13.57 -12.547 -19.547 1 95.12 90 SER A O 1
ATOM 724 N N . ALA A 1 91 ? -15.625 -12.828 -20.281 1 96.81 91 ALA A N 1
ATOM 725 C CA . ALA A 1 91 ? -15.594 -14.281 -20.109 1 96.81 91 ALA A CA 1
ATOM 726 C C . ALA A 1 91 ? -14.664 -14.922 -21.141 1 96.81 91 ALA A C 1
ATOM 728 O O . ALA A 1 91 ? -14.539 -14.438 -22.266 1 96.81 91 ALA A O 1
ATOM 729 N N . GLU A 1 92 ? -14.062 -15.953 -20.703 1 96.81 92 GLU A N 1
ATOM 730 C CA . GLU A 1 92 ? -13.219 -16.75 -21.594 1 96.81 92 GLU A CA 1
ATOM 731 C C . GLU A 1 92 ? -13.945 -18 -22.078 1 96.81 92 GLU A C 1
ATOM 733 O O . GLU A 1 92 ? -14.367 -18.828 -21.266 1 96.81 92 GLU A O 1
ATOM 738 N N . PHE A 1 93 ? -14.023 -18.047 -23.422 1 95.06 93 PHE A N 1
ATOM 739 C CA . PHE A 1 93 ? -14.758 -19.156 -24.016 1 95.06 93 PHE A CA 1
ATOM 740 C C . PHE A 1 93 ? -13.797 -20.234 -24.516 1 95.06 93 PHE A C 1
ATOM 742 O O . PHE A 1 93 ? -12.797 -19.922 -25.172 1 95.06 93 PHE A O 1
ATOM 749 N N . SER A 1 94 ? -14.047 -21.359 -24.062 1 93.19 94 SER A N 1
ATOM 750 C CA . SER A 1 94 ? -13.352 -22.531 -24.594 1 93.19 94 SER A CA 1
ATOM 751 C C . SER A 1 94 ? -14.336 -23.547 -25.172 1 93.19 94 SER A C 1
ATOM 753 O O . SER A 1 94 ? -15.539 -23.266 -25.25 1 93.19 94 SER A O 1
ATOM 755 N N . GLU A 1 95 ? -13.844 -24.703 -25.688 1 89.69 95 GLU A N 1
ATOM 756 C CA . GLU A 1 95 ? -14.664 -25.719 -26.344 1 89.69 95 GLU A CA 1
ATOM 757 C C . GLU A 1 95 ? -15.695 -26.297 -25.375 1 89.69 95 GLU A C 1
ATOM 759 O O . GLU A 1 95 ? -16.859 -26.484 -25.75 1 89.69 95 GLU A O 1
ATOM 764 N N . ASP A 1 96 ? -15.242 -26.469 -24.203 1 92.94 96 ASP A N 1
ATOM 765 C CA . ASP A 1 96 ? -16.125 -27.219 -23.312 1 92.94 96 ASP A CA 1
ATOM 766 C C . ASP A 1 96 ? -16.5 -26.375 -22.078 1 92.94 96 ASP A C 1
ATOM 768 O O . ASP A 1 96 ? -17.25 -26.828 -21.219 1 92.94 96 ASP A O 1
ATOM 772 N N . GLU A 1 97 ? -15.977 -25.141 -22.062 1 96.12 97 GLU A N 1
ATOM 773 C CA . GLU A 1 97 ? -16.25 -24.375 -20.844 1 96.12 97 GLU A CA 1
ATOM 774 C C . GLU A 1 97 ? -16.219 -22.875 -21.109 1 96.12 97 GLU A C 1
ATOM 776 O O . GLU A 1 97 ? -15.555 -22.422 -22.062 1 96.12 97 GLU A O 1
ATOM 781 N N . VAL A 1 98 ? -17.016 -22.203 -20.312 1 97.06 98 VAL A N 1
ATOM 782 C CA . VAL A 1 98 ? -16.906 -20.75 -20.234 1 97.06 98 VAL A CA 1
ATOM 783 C C . VAL A 1 98 ? -16.484 -20.344 -18.828 1 97.06 98 VAL A C 1
ATOM 785 O O . VAL A 1 98 ? -17.094 -20.766 -17.844 1 97.06 98 VAL A O 1
ATOM 788 N N . ALA A 1 99 ? -15.383 -19.625 -18.766 1 97.88 99 ALA A N 1
ATOM 789 C CA . ALA A 1 99 ? -14.867 -19.219 -17.453 1 97.88 99 ALA A CA 1
ATOM 790 C C . ALA A 1 99 ? -14.844 -17.688 -17.328 1 97.88 99 ALA A C 1
ATOM 792 O O . ALA A 1 99 ? -14.453 -16.984 -18.266 1 97.88 99 ALA A O 1
ATOM 793 N N . LEU A 1 100 ? -15.289 -17.188 -16.141 1 97.44 100 LEU A N 1
ATOM 794 C CA . LEU A 1 100 ? -15.289 -15.758 -15.852 1 97.44 100 LEU A CA 1
ATOM 795 C C . LEU A 1 100 ? -14.906 -15.5 -14.398 1 97.44 100 LEU A C 1
ATOM 797 O O . LEU A 1 100 ? -15.453 -16.141 -13.492 1 97.44 100 LEU A O 1
ATOM 801 N N . VAL A 1 101 ? -13.883 -14.664 -14.242 1 96.81 101 VAL A N 1
ATOM 802 C CA . VAL A 1 101 ? -13.469 -14.266 -12.898 1 96.81 101 VAL A CA 1
ATOM 803 C C . VAL A 1 101 ? -13.758 -12.781 -12.688 1 96.81 101 VAL A C 1
ATOM 805 O O . VAL A 1 101 ? -13.375 -11.945 -13.508 1 96.81 101 VAL A O 1
ATOM 808 N N . HIS A 1 102 ? -14.516 -12.508 -11.633 1 94.38 102 HIS A N 1
ATOM 809 C CA . HIS A 1 102 ? -14.836 -11.141 -11.258 1 94.38 102 HIS A CA 1
ATOM 810 C C . HIS A 1 102 ? -14.25 -10.797 -9.891 1 94.38 102 HIS A C 1
ATOM 812 O O . HIS A 1 102 ? -14.531 -11.477 -8.898 1 94.38 102 HIS A O 1
ATOM 818 N N . LYS A 1 103 ? -13.484 -9.703 -9.93 1 94.62 103 LYS A N 1
ATOM 819 C CA . LYS A 1 103 ? -12.883 -9.258 -8.68 1 94.62 103 LYS A CA 1
ATOM 820 C C . LYS A 1 103 ? -13.336 -7.848 -8.312 1 94.62 103 LYS A C 1
ATOM 822 O O . LYS A 1 103 ? -13.477 -6.992 -9.195 1 94.62 103 LYS A O 1
ATOM 827 N N . GLY A 1 104 ? -13.664 -7.602 -7.062 1 94.38 104 GLY A N 1
ATOM 828 C CA . GLY A 1 104 ? -13.883 -6.316 -6.418 1 94.38 104 GLY A CA 1
ATOM 829 C C . GLY A 1 104 ? -13.141 -6.176 -5.102 1 94.38 104 GLY A C 1
ATOM 830 O O . GLY A 1 104 ? -12.516 -7.125 -4.633 1 94.38 104 GLY A O 1
ATOM 831 N N . PRO A 1 105 ? -13.203 -4.961 -4.598 1 95.88 105 PRO A N 1
ATOM 832 C CA . PRO A 1 105 ? -12.531 -4.828 -3.303 1 95.88 105 PRO A CA 1
ATOM 833 C C . PRO A 1 105 ? -13.031 -5.84 -2.273 1 95.88 105 PRO A C 1
ATOM 835 O O . PRO A 1 105 ? -14.219 -5.879 -1.969 1 95.88 105 PRO A O 1
ATOM 838 N N . GLY A 1 106 ? -12.094 -6.684 -1.77 1 93.31 106 GLY A N 1
ATOM 839 C CA . GLY A 1 106 ? -12.391 -7.66 -0.733 1 93.31 106 GLY A CA 1
ATOM 840 C C . GLY A 1 106 ? -13.328 -8.758 -1.201 1 93.31 106 GLY A C 1
ATOM 841 O O . GLY A 1 106 ? -13.953 -9.438 -0.384 1 93.31 106 GLY A O 1
ATOM 842 N N . ARG A 1 107 ? -13.5 -8.836 -2.482 1 92.25 107 ARG A N 1
ATOM 843 C CA . ARG A 1 107 ? -14.43 -9.844 -2.99 1 92.25 107 ARG A CA 1
ATOM 844 C C . ARG A 1 107 ? -13.859 -10.547 -4.215 1 92.25 107 ARG A C 1
ATOM 846 O O . ARG A 1 107 ? -13.117 -9.945 -4.996 1 92.25 107 ARG A O 1
ATOM 853 N N . TYR A 1 108 ? -14.156 -11.812 -4.305 1 94.06 108 TYR A N 1
ATOM 854 C CA . TYR A 1 108 ? -13.766 -12.656 -5.422 1 94.06 108 TYR A CA 1
ATOM 855 C C . TYR A 1 108 ? -14.93 -13.531 -5.879 1 94.06 108 TYR A C 1
ATOM 857 O O . TYR A 1 108 ? -15.648 -14.102 -5.055 1 94.06 108 TYR A O 1
ATOM 865 N N . GLN A 1 109 ? -15.18 -13.539 -7.172 1 94.69 109 GLN A N 1
ATOM 866 C CA . GLN A 1 109 ? -16.234 -14.391 -7.734 1 94.69 109 GLN A CA 1
ATOM 867 C C . GLN A 1 109 ? -15.742 -15.102 -8.992 1 94.69 109 GLN A C 1
ATOM 869 O O . GLN A 1 109 ? -15.211 -14.461 -9.906 1 94.69 109 GLN A O 1
ATOM 874 N N . SER A 1 110 ? -15.867 -16.359 -8.977 1 96.5 110 SER A N 1
ATOM 875 C CA . SER A 1 110 ? -15.516 -17.188 -10.133 1 96.5 110 SER A CA 1
ATOM 876 C C . SER A 1 110 ? -16.75 -17.906 -10.672 1 96.5 110 SER A C 1
ATOM 878 O O . SER A 1 110 ? -17.438 -18.609 -9.93 1 96.5 110 SER A O 1
ATOM 880 N N . ILE A 1 111 ? -17.016 -17.734 -11.984 1 96.94 111 ILE A N 1
ATOM 881 C CA . ILE A 1 111 ? -18.141 -18.391 -12.656 1 96.94 111 ILE A CA 1
ATOM 882 C C . ILE A 1 111 ? -17.609 -19.297 -13.766 1 96.94 111 ILE A C 1
ATOM 884 O O . ILE A 1 111 ? -16.844 -18.844 -14.625 1 96.94 111 ILE A O 1
ATOM 888 N N . THR A 1 112 ? -18.031 -20.516 -13.695 1 97.62 112 THR A N 1
ATOM 889 C CA . THR A 1 112 ? -17.641 -21.469 -14.727 1 97.62 112 THR A CA 1
ATOM 890 C C . THR A 1 112 ? -18.875 -22.172 -15.289 1 97.62 112 THR A C 1
ATOM 892 O O . THR A 1 112 ? -19.672 -22.75 -14.539 1 97.62 112 THR A O 1
ATOM 895 N N . LEU A 1 113 ? -19.062 -22.094 -16.562 1 97.19 113 LEU A N 1
ATOM 896 C CA . LEU A 1 113 ? -20.094 -22.859 -17.25 1 97.19 113 LEU A CA 1
ATOM 897 C C . LEU A 1 113 ? -19.531 -24.141 -17.828 1 97.19 113 LEU A C 1
ATOM 899 O O . LEU A 1 113 ? -18.688 -24.109 -18.734 1 97.19 113 LEU A O 1
ATOM 903 N N . ASP A 1 114 ? -19.969 -25.203 -17.344 1 97 114 ASP A N 1
ATOM 904 C CA . ASP A 1 114 ? -19.672 -26.5 -17.938 1 97 114 ASP A CA 1
ATOM 905 C C . ASP A 1 114 ? -20.609 -26.797 -19.109 1 97 114 ASP A C 1
ATOM 907 O O . ASP A 1 114 ? -21.797 -27.094 -18.891 1 97 114 ASP A O 1
ATOM 911 N N . LEU A 1 115 ? -20.078 -26.812 -20.219 1 95.38 115 LEU A N 1
ATOM 912 C CA . LEU A 1 115 ? -20.938 -26.891 -21.406 1 95.38 115 LEU A CA 1
ATOM 913 C C . LEU A 1 115 ? -21.312 -28.328 -21.719 1 95.38 115 LEU A C 1
ATOM 915 O O . LEU A 1 115 ? -22.281 -28.578 -22.453 1 95.38 115 LEU A O 1
ATOM 919 N N . LEU A 1 116 ? -20.578 -29.203 -21.219 1 94.12 116 LEU A N 1
ATOM 920 C CA . LEU A 1 116 ? -20.891 -30.609 -21.422 1 94.12 116 LEU A CA 1
ATOM 921 C C . LEU A 1 116 ? -22.078 -31.031 -20.562 1 94.12 116 LEU A C 1
ATOM 923 O O . LEU A 1 116 ? -23 -31.688 -21.047 1 94.12 116 LEU A O 1
ATOM 927 N N . ASP A 1 117 ? -22.094 -30.578 -19.359 1 92.56 117 ASP A N 1
ATOM 928 C CA . ASP A 1 117 ? -23.141 -30.953 -18.422 1 92.56 117 ASP A CA 1
ATOM 929 C C . ASP A 1 117 ? -24.281 -29.953 -18.422 1 92.56 117 ASP A C 1
ATOM 931 O O . ASP A 1 117 ? -25.344 -30.203 -17.859 1 92.56 117 ASP A O 1
ATOM 935 N N . GLY A 1 118 ? -24.047 -28.844 -19.047 1 94.38 118 GLY A N 1
ATOM 936 C CA . GLY A 1 118 ? -25.062 -27.812 -19.078 1 94.38 118 GLY A CA 1
ATOM 937 C C . GLY A 1 118 ? -25.328 -27.172 -17.734 1 94.38 118 GLY A C 1
ATOM 938 O O . GLY A 1 118 ? -26.484 -26.922 -17.375 1 94.38 118 GLY A O 1
ATOM 939 N N . LYS A 1 119 ? -24.234 -26.984 -16.938 1 96.5 119 LYS A N 1
ATOM 940 C CA . LYS A 1 119 ? -24.359 -26.438 -15.578 1 96.5 119 LYS A CA 1
ATOM 941 C C . LYS A 1 119 ? -23.422 -25.25 -15.375 1 96.5 119 LYS A C 1
ATOM 943 O O . LYS A 1 119 ? -22.359 -25.172 -16 1 96.5 119 LYS A O 1
ATOM 948 N N . ALA A 1 120 ? -23.875 -24.359 -14.531 1 96.94 120 ALA A N 1
ATOM 949 C CA . ALA A 1 120 ? -23.062 -23.219 -14.109 1 96.94 120 ALA A CA 1
ATOM 950 C C . ALA A 1 120 ? -22.594 -23.391 -12.664 1 96.94 120 ALA A C 1
ATOM 952 O O . ALA A 1 120 ? -23.391 -23.688 -11.781 1 96.94 120 ALA A O 1
ATOM 953 N N . TYR A 1 121 ? -21.297 -23.219 -12.531 1 96.75 121 TYR A N 1
ATOM 954 C CA . TYR A 1 121 ? -20.703 -23.266 -11.203 1 96.75 121 TYR A CA 1
ATOM 955 C C . TYR A 1 121 ? -20.219 -21.891 -10.773 1 96.75 121 TYR A C 1
ATOM 957 O O . TYR A 1 121 ? -19.531 -21.203 -11.531 1 96.75 121 TYR A O 1
ATOM 965 N N . VAL A 1 122 ? -20.641 -21.469 -9.531 1 96 122 VAL A N 1
ATOM 966 C CA . VAL A 1 122 ? -20.266 -20.156 -9.047 1 96 122 VAL A CA 1
ATOM 967 C C . VAL A 1 122 ? -19.609 -20.266 -7.672 1 96 122 VAL A C 1
ATOM 969 O O . VAL A 1 122 ? -20.141 -20.938 -6.785 1 96 122 VAL A O 1
ATOM 972 N N . GLU A 1 123 ? -18.438 -19.766 -7.574 1 95.31 123 GLU A N 1
ATOM 973 C CA . GLU A 1 123 ? -17.734 -19.641 -6.297 1 95.31 123 GLU A CA 1
ATOM 974 C C . GLU A 1 123 ? -17.547 -18.172 -5.906 1 95.31 123 GLU A C 1
ATOM 976 O O . GLU A 1 123 ? -17.062 -17.375 -6.707 1 95.31 123 GLU A O 1
ATOM 981 N N . GLN A 1 124 ? -18.031 -17.875 -4.703 1 93.19 124 GLN A N 1
ATOM 982 C CA . GLN A 1 124 ? -17.906 -16.5 -4.207 1 93.19 124 GLN A CA 1
ATOM 983 C C . GLN A 1 124 ? -17.203 -16.469 -2.855 1 93.19 124 GLN A C 1
ATOM 985 O O . GLN A 1 124 ? -17.453 -17.312 -1.992 1 93.19 124 GLN A O 1
ATOM 990 N N . ILE A 1 125 ? -16.25 -15.562 -2.754 1 91.88 125 ILE A N 1
ATOM 991 C CA . ILE A 1 125 ? -15.547 -15.375 -1.491 1 91.88 125 ILE A CA 1
ATOM 992 C C . ILE A 1 125 ? -15.688 -13.922 -1.039 1 91.88 125 ILE A C 1
ATOM 994 O O . ILE A 1 125 ? -15.5 -13 -1.834 1 91.88 125 ILE A O 1
ATOM 998 N N . ASP A 1 126 ? -16.109 -13.703 0.161 1 91 126 ASP A N 1
ATOM 999 C CA . ASP A 1 126 ? -16.141 -12.406 0.841 1 91 126 ASP A CA 1
ATOM 1000 C C . ASP A 1 126 ? -15.07 -12.352 1.938 1 91 126 ASP A C 1
ATOM 1002 O O . ASP A 1 126 ? -15.164 -13.062 2.938 1 91 126 ASP A O 1
ATOM 1006 N N . TYR A 1 127 ? -14.133 -11.484 1.746 1 90.31 127 TYR A N 1
ATOM 1007 C CA . TYR A 1 127 ? -12.969 -11.453 2.635 1 90.31 127 TYR A CA 1
ATOM 1008 C C . TYR A 1 127 ? -13.227 -10.555 3.834 1 90.31 127 TYR A C 1
ATOM 1010 O O . TYR A 1 127 ? -12.414 -10.5 4.762 1 90.31 127 TYR A O 1
ATOM 1018 N N . GLY A 1 128 ? -14.32 -9.797 3.76 1 91 128 GLY A N 1
ATOM 1019 C CA . GLY A 1 128 ? -14.695 -9 4.914 1 91 128 GLY A CA 1
ATOM 1020 C C . GLY A 1 128 ? -14.359 -7.527 4.758 1 91 128 GLY A C 1
ATOM 1021 O O . GLY A 1 128 ? -13.727 -7.133 3.775 1 91 128 GLY A O 1
ATOM 1022 N N . LEU A 1 129 ? -14.758 -6.762 5.734 1 93.38 129 LEU A N 1
ATOM 1023 C CA . LEU A 1 129 ? -14.711 -5.305 5.684 1 93.38 129 LEU A CA 1
ATOM 1024 C C . LEU A 1 129 ? -13.266 -4.809 5.648 1 93.38 129 LEU A C 1
ATOM 1026 O O . LEU A 1 129 ? -12.938 -3.885 4.902 1 93.38 129 LEU A O 1
ATOM 1030 N N . ILE A 1 130 ? -12.352 -5.379 6.418 1 95.56 130 ILE A N 1
ATOM 1031 C CA . ILE A 1 130 ? -10.969 -4.938 6.473 1 95.56 130 ILE A CA 1
ATOM 1032 C C . ILE A 1 130 ? -10.297 -5.168 5.117 1 95.56 130 ILE A C 1
ATOM 1034 O O . ILE A 1 130 ? -9.508 -4.34 4.66 1 95.56 130 ILE A O 1
ATOM 1038 N N . ALA A 1 131 ? -10.672 -6.246 4.469 1 94.69 131 ALA A N 1
ATOM 1039 C CA . ALA A 1 131 ? -10.133 -6.523 3.139 1 94.69 131 ALA A CA 1
ATOM 1040 C C . ALA A 1 131 ? -10.609 -5.484 2.127 1 94.69 131 ALA A C 1
ATOM 1042 O O . ALA A 1 131 ? -9.852 -5.074 1.245 1 94.69 131 ALA A O 1
ATOM 1043 N N . VAL A 1 132 ? -11.914 -5.086 2.291 1 95.38 132 VAL A N 1
ATOM 1044 C CA . VAL A 1 132 ? -12.445 -4.051 1.414 1 95.38 132 VAL A CA 1
ATOM 1045 C C . VAL A 1 132 ? -11.648 -2.76 1.591 1 95.38 132 VAL A C 1
ATOM 1047 O O . VAL A 1 132 ? -11.18 -2.172 0.612 1 95.38 132 VAL A O 1
ATOM 1050 N N . LEU A 1 133 ? -11.422 -2.414 2.801 1 96.94 133 LEU A N 1
ATOM 1051 C CA . LEU A 1 133 ? -10.711 -1.176 3.109 1 96.94 133 LEU A CA 1
ATOM 1052 C C . LEU A 1 133 ? -9.273 -1.235 2.615 1 96.94 133 LEU A C 1
ATOM 1054 O O . LEU A 1 133 ? -8.773 -0.271 2.031 1 96.94 133 LEU A O 1
ATOM 1058 N N . ASN A 1 134 ? -8.633 -2.367 2.803 1 97.19 134 ASN A N 1
ATOM 1059 C CA . ASN A 1 134 ? -7.246 -2.549 2.369 1 97.19 134 ASN A CA 1
ATOM 1060 C C . ASN A 1 134 ? -7.121 -2.463 0.851 1 97.19 134 ASN A C 1
ATOM 1062 O O . ASN A 1 134 ? -6.199 -1.825 0.336 1 97.19 134 ASN A O 1
ATOM 1066 N N . ASP A 1 135 ? -8.062 -3.078 0.191 1 97.38 135 ASP A N 1
ATOM 1067 C CA . ASP A 1 135 ? -8.023 -3.027 -1.268 1 97.38 135 ASP A CA 1
ATOM 1068 C C . ASP A 1 135 ? -8.266 -1.606 -1.774 1 97.38 135 ASP A C 1
ATOM 1070 O O . ASP A 1 135 ? -7.668 -1.188 -2.77 1 97.38 135 ASP A O 1
ATOM 1074 N N . LEU A 1 136 ? -9.125 -0.889 -1.127 1 98.12 136 LEU A N 1
ATOM 1075 C CA . LEU A 1 136 ? -9.375 0.496 -1.511 1 98.12 136 LEU A CA 1
ATOM 1076 C C . LEU A 1 136 ? -8.141 1.358 -1.27 1 98.12 136 LEU A C 1
ATOM 1078 O O . LEU A 1 136 ? -7.836 2.246 -2.066 1 98.12 136 LEU A O 1
ATOM 1082 N N . HIS A 1 137 ? -7.391 1.108 -0.209 1 98.62 137 HIS A N 1
ATOM 1083 C CA . HIS A 1 137 ? -6.129 1.784 0.058 1 98.62 137 HIS A CA 1
ATOM 1084 C C . HIS A 1 137 ? -5.121 1.535 -1.062 1 98.62 137 HIS A C 1
ATOM 1086 O O . HIS A 1 137 ? -4.453 2.463 -1.519 1 98.62 137 HIS A O 1
ATOM 1092 N N . LYS A 1 138 ? -5.086 0.371 -1.542 1 97.69 138 LYS A N 1
ATOM 1093 C CA . LYS A 1 138 ? -4.109 -0.04 -2.545 1 97.69 138 LYS A CA 1
ATOM 1094 C C . LYS A 1 138 ? -4.574 0.336 -3.951 1 97.69 138 LYS A C 1
ATOM 1096 O O . LYS A 1 138 ? -3.789 0.289 -4.902 1 97.69 138 LYS A O 1
ATOM 1101 N N . GLY A 1 139 ? -5.824 0.612 -4.07 1 97.31 139 GLY A N 1
ATOM 1102 C CA . GLY A 1 139 ? -6.387 0.782 -5.398 1 97.31 139 GLY A CA 1
ATOM 1103 C C . GLY A 1 139 ? -6.551 -0.527 -6.148 1 97.31 139 GLY A C 1
ATOM 1104 O O . GLY A 1 139 ? -6.547 -0.547 -7.383 1 97.31 139 GLY A O 1
ATOM 1105 N N . ARG A 1 140 ? -6.637 -1.551 -5.426 1 96.38 140 ARG A N 1
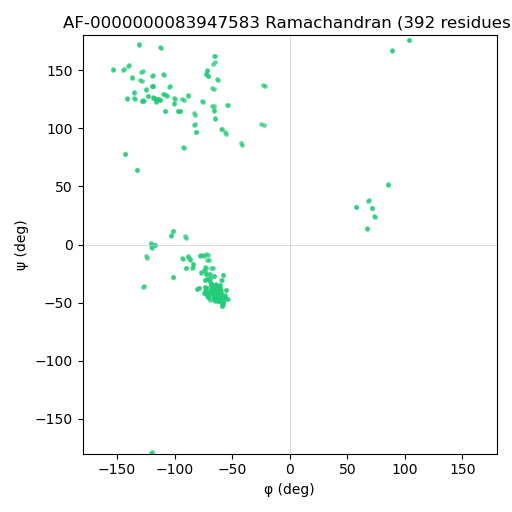ATOM 1106 C CA . ARG A 1 140 ? -6.77 -2.879 -6.016 1 96.38 140 ARG A CA 1
ATOM 1107 C C . ARG A 1 140 ? -8.234 -3.23 -6.25 1 96.38 140 ARG A C 1
ATOM 1109 O O . ARG A 1 140 ? -9.055 -3.145 -5.332 1 96.38 140 ARG A O 1
ATOM 1116 N N . ASN A 1 141 ? -8.484 -3.629 -7.473 1 95.44 141 ASN A N 1
ATOM 1117 C CA . ASN A 1 141 ? -9.828 -4.043 -7.863 1 95.44 141 ASN A CA 1
ATOM 1118 C C . ASN A 1 141 ? -10.844 -2.936 -7.625 1 95.44 141 ASN A C 1
ATOM 1120 O O . ASN A 1 141 ? -11.977 -3.205 -7.219 1 95.44 141 ASN A O 1
ATOM 1124 N N . SER A 1 142 ? -10.469 -1.709 -7.758 1 96.25 142 SER A N 1
ATOM 1125 C CA . SER A 1 142 ? -11.336 -0.598 -7.383 1 96.25 142 SER A CA 1
ATOM 1126 C C . SER A 1 142 ? -11.68 0.267 -8.594 1 96.25 142 SER A C 1
AT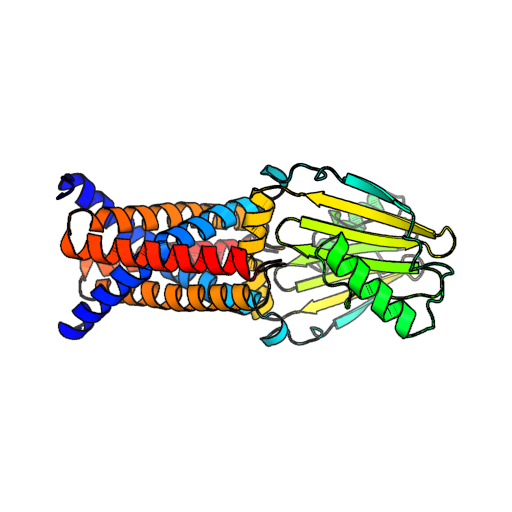OM 1128 O O . SER A 1 142 ? -12.422 1.242 -8.477 1 96.25 142 SER A O 1
ATOM 1130 N N . GLY A 1 143 ? -11.141 -0.127 -9.734 1 93.75 143 GLY A N 1
ATOM 1131 C CA . GLY A 1 143 ? -11.438 0.632 -10.938 1 93.75 143 GLY A CA 1
ATOM 1132 C C . GLY A 1 143 ? -10.469 1.777 -11.18 1 93.75 143 GLY A C 1
ATOM 1133 O O . GLY A 1 143 ? -9.781 2.219 -10.25 1 93.75 143 GLY A O 1
ATOM 1134 N N . THR A 1 144 ? -10.5 2.326 -12.352 1 94.94 144 THR A N 1
ATOM 1135 C CA . THR A 1 144 ? -9.539 3.338 -12.797 1 94.94 144 THR A CA 1
ATOM 1136 C C . THR A 1 144 ? -9.812 4.672 -12.109 1 94.94 144 THR A C 1
ATOM 1138 O O . THR A 1 144 ? -8.883 5.371 -11.711 1 94.94 144 THR A O 1
ATOM 1141 N N . LEU A 1 145 ? -11.023 5.031 -11.992 1 97.19 145 LEU A N 1
ATOM 1142 C CA . LEU A 1 145 ? -11.375 6.32 -11.406 1 97.19 145 LEU A CA 1
ATOM 1143 C C . LEU A 1 145 ? -10.914 6.398 -9.953 1 97.19 145 LEU A C 1
ATOM 1145 O O . LEU A 1 145 ? -10.422 7.438 -9.508 1 97.19 145 LEU A O 1
ATOM 1149 N N . TRP A 1 146 ? -11.062 5.348 -9.25 1 98.06 146 TRP A N 1
ATOM 1150 C CA . TRP A 1 146 ? -10.609 5.316 -7.867 1 98.06 146 TRP A CA 1
ATOM 1151 C C . TRP A 1 146 ? -9.102 5.496 -7.777 1 98.06 146 TRP A C 1
ATOM 1153 O O . TRP A 1 146 ? -8.602 6.207 -6.906 1 98.06 146 TRP A O 1
ATOM 1163 N N . VAL A 1 147 ? -8.375 4.918 -8.695 1 97.69 147 VAL A N 1
ATOM 1164 C CA . VAL A 1 147 ? -6.922 5.023 -8.711 1 97.69 147 VAL A CA 1
ATOM 1165 C C . VAL A 1 147 ? -6.508 6.477 -8.938 1 97.69 147 VAL A C 1
ATOM 1167 O O . VAL A 1 147 ? -5.602 6.98 -8.273 1 97.69 147 VAL A O 1
ATOM 1170 N N . TRP A 1 148 ? -7.176 7.137 -9.82 1 97.56 148 TRP A N 1
ATOM 1171 C CA . TRP A 1 148 ? -6.875 8.539 -10.086 1 97.56 148 TRP A CA 1
ATOM 1172 C C . TRP A 1 148 ? -7.242 9.406 -8.891 1 97.56 148 TRP A C 1
ATOM 1174 O O . TRP A 1 148 ? -6.598 10.43 -8.633 1 97.56 148 TRP A O 1
ATOM 1184 N N . LEU A 1 149 ? -8.312 9 -8.195 1 98.12 149 LEU A N 1
ATOM 1185 C CA . LEU A 1 149 ? -8.648 9.68 -6.949 1 98.12 149 LEU A CA 1
ATOM 1186 C C . LEU A 1 149 ? -7.508 9.57 -5.941 1 98.12 149 LEU A C 1
ATOM 1188 O O . LEU A 1 149 ? -7.141 10.555 -5.297 1 98.12 149 LEU A O 1
ATOM 1192 N N . LEU A 1 150 ? -6.938 8.383 -5.855 1 98.38 150 LEU A N 1
ATOM 1193 C CA . LEU A 1 150 ? -5.809 8.172 -4.953 1 98.38 150 LEU A CA 1
ATOM 1194 C C . LEU A 1 150 ? -4.621 9.039 -5.355 1 98.38 150 LEU A C 1
ATOM 1196 O O . LEU A 1 150 ? -3.934 9.594 -4.496 1 98.38 150 LEU A O 1
ATOM 1200 N N . ASP A 1 151 ? -4.402 9.148 -6.598 1 98.56 151 ASP A N 1
ATOM 1201 C CA . ASP A 1 151 ? -3.324 10.008 -7.082 1 98.56 151 ASP A CA 1
ATOM 1202 C C . ASP A 1 151 ? -3.555 11.461 -6.684 1 98.56 151 ASP A C 1
ATOM 1204 O O . ASP A 1 151 ? -2.629 12.141 -6.246 1 98.56 151 ASP A O 1
ATOM 1208 N N . LEU A 1 152 ? -4.762 11.867 -6.906 1 98.5 152 LEU A N 1
ATOM 1209 C CA . LEU A 1 152 ? -5.098 13.234 -6.52 1 98.5 152 LEU A CA 1
ATOM 1210 C C . LEU A 1 152 ? -4.863 13.453 -5.027 1 98.5 152 LEU A C 1
ATOM 1212 O O . LEU A 1 152 ? -4.316 14.477 -4.621 1 98.5 152 LEU A O 1
ATOM 1216 N N . CYS A 1 153 ? -5.273 12.5 -4.191 1 98.25 153 CYS A N 1
ATOM 1217 C CA . CYS A 1 153 ? -5.035 12.57 -2.754 1 98.25 153 CYS A CA 1
ATOM 1218 C C . CYS A 1 153 ? -3.549 12.719 -2.451 1 98.25 153 CYS A C 1
ATOM 1220 O O . CYS A 1 153 ? -3.158 13.531 -1.615 1 98.25 153 CYS A O 1
ATOM 1222 N N . SER A 1 154 ? -2.742 11.938 -3.15 1 98.75 154 SER A N 1
ATOM 1223 C CA . SER A 1 154 ? -1.3 11.992 -2.939 1 98.75 154 SER A CA 1
ATOM 1224 C C . SER A 1 154 ? -0.745 13.375 -3.256 1 98.75 154 SER A C 1
ATOM 1226 O O . SER A 1 154 ? 0.065 13.914 -2.496 1 98.75 154 SER A O 1
ATOM 1228 N N . ILE A 1 155 ? -1.161 13.961 -4.32 1 98.75 155 ILE A N 1
ATOM 1229 C CA . ILE A 1 155 ? -0.708 15.281 -4.734 1 98.75 155 ILE A CA 1
ATOM 1230 C C . ILE A 1 155 ? -1.119 16.312 -3.689 1 98.75 155 ILE A C 1
ATOM 1232 O O . ILE A 1 155 ? -0.322 17.188 -3.316 1 98.75 155 ILE A O 1
ATOM 1236 N N . LEU A 1 156 ? -2.314 16.203 -3.23 1 98.69 156 LEU A N 1
ATOM 1237 C CA . LEU A 1 156 ? -2.826 17.156 -2.244 1 98.69 156 LEU A CA 1
ATOM 1238 C C . LEU A 1 156 ? -2.127 16.969 -0.902 1 98.69 156 LEU A C 1
ATOM 1240 O O . LEU A 1 156 ? -1.92 17.938 -0.168 1 98.69 156 LEU A O 1
ATOM 1244 N N . ILE A 1 157 ? -1.743 15.734 -0.609 1 98.69 157 ILE A N 1
ATOM 1245 C CA . ILE A 1 157 ? -0.987 15.469 0.61 1 98.69 157 ILE A CA 1
ATOM 1246 C C . ILE A 1 157 ? 0.394 16.109 0.511 1 98.69 157 ILE A C 1
ATOM 1248 O O . ILE A 1 157 ? 0.883 16.703 1.48 1 98.69 157 ILE A O 1
ATOM 1252 N N . ILE A 1 158 ? 0.993 16.047 -0.591 1 98.81 158 ILE A N 1
ATOM 1253 C CA . ILE A 1 158 ? 2.271 16.719 -0.812 1 98.81 158 ILE A CA 1
ATOM 1254 C C . ILE A 1 158 ? 2.105 18.219 -0.631 1 98.81 158 ILE A C 1
ATOM 1256 O O . ILE A 1 158 ? 2.9 18.859 0.062 1 98.81 158 ILE A O 1
ATOM 1260 N N . LEU A 1 159 ? 1.011 18.719 -1.196 1 98.75 159 LEU A N 1
ATOM 1261 C CA . LEU A 1 159 ? 0.74 20.141 -1.144 1 98.75 159 LEU A CA 1
ATOM 1262 C C . LEU A 1 159 ? 0.568 20.609 0.298 1 98.75 159 LEU A C 1
ATOM 1264 O O . LEU A 1 159 ? 1.229 21.562 0.731 1 98.75 159 LEU A O 1
ATOM 1268 N N . PHE A 1 160 ? -0.257 19.906 1.09 1 98.25 160 PHE A N 1
ATOM 1269 C CA . PHE A 1 160 ? -0.513 20.438 2.426 1 98.25 160 PHE A CA 1
ATOM 1270 C C . PHE A 1 160 ? 0.666 20.156 3.352 1 98.25 160 PHE A C 1
ATOM 1272 O O . PHE A 1 160 ? 0.861 20.859 4.344 1 98.25 160 PHE A O 1
ATOM 1279 N N . SER A 1 161 ? 1.448 19.125 3.031 1 98.5 161 SER A N 1
ATOM 1280 C CA . SER A 1 161 ? 2.666 18.891 3.801 1 98.5 161 SER A CA 1
ATOM 1281 C C . SER A 1 161 ? 3.674 20.016 3.596 1 98.5 161 SER A C 1
ATOM 1283 O O . SER A 1 161 ? 4.254 20.516 4.559 1 98.5 161 SER A O 1
ATOM 1285 N N . LEU A 1 162 ? 3.807 20.469 2.414 1 98.62 162 LEU A N 1
ATOM 1286 C CA . LEU A 1 162 ? 4.773 21.5 2.088 1 98.62 162 LEU A CA 1
ATOM 1287 C C . LEU A 1 162 ? 4.309 22.859 2.609 1 98.62 162 LEU A C 1
ATOM 1289 O O . LEU A 1 162 ? 5.121 23.656 3.086 1 98.62 162 LEU A O 1
ATOM 1293 N N . THR A 1 163 ? 3.043 23.125 2.506 1 98.5 163 THR A N 1
ATOM 1294 C CA . THR A 1 163 ? 2.537 24.391 3.023 1 98.5 163 THR A CA 1
ATOM 1295 C C . THR A 1 163 ? 2.633 24.438 4.547 1 98.5 163 THR A C 1
ATOM 1297 O O . THR A 1 163 ? 2.902 25.484 5.129 1 98.5 163 THR A O 1
ATOM 1300 N N . GLY A 1 164 ? 2.4 23.266 5.176 1 97.88 164 GLY A N 1
ATOM 1301 C CA . GLY A 1 164 ? 2.619 23.203 6.613 1 97.88 164 GLY A CA 1
ATOM 1302 C C . GLY A 1 164 ? 4.051 23.516 7.012 1 97.88 164 GLY A C 1
ATOM 1303 O O . GLY A 1 164 ? 4.281 24.297 7.938 1 97.88 164 GLY A O 1
ATOM 1304 N N . ALA A 1 165 ? 4.965 22.969 6.352 1 97.81 165 ALA A N 1
ATOM 1305 C CA . ALA A 1 165 ? 6.375 23.25 6.602 1 97.81 165 ALA A CA 1
ATOM 1306 C C . ALA A 1 165 ? 6.691 24.719 6.344 1 97.81 165 ALA A C 1
ATOM 1308 O O . ALA A 1 165 ? 7.434 25.344 7.102 1 97.81 165 ALA A O 1
ATOM 1309 N N . P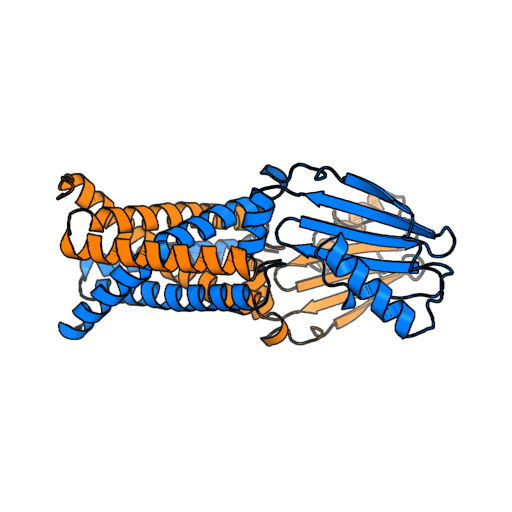HE A 1 166 ? 6.117 25.297 5.305 1 97.75 166 PHE A N 1
ATOM 1310 C CA . PHE A 1 166 ? 6.328 26.688 4.934 1 97.75 166 PHE A CA 1
ATOM 1311 C C . PHE A 1 166 ? 5.875 27.625 6.047 1 97.75 166 PHE A C 1
ATOM 1313 O O . PHE A 1 166 ? 6.516 28.641 6.312 1 97.75 166 PHE A O 1
ATOM 1320 N N . LEU A 1 167 ? 4.828 27.281 6.699 1 97.31 167 LEU A N 1
ATOM 1321 C CA . LEU A 1 167 ? 4.262 28.125 7.75 1 97.31 167 LEU A CA 1
ATOM 1322 C C . LEU A 1 167 ? 5.195 28.188 8.953 1 97.31 167 LEU A C 1
ATOM 1324 O O . LEU A 1 167 ? 5.098 29.109 9.766 1 97.31 167 LEU A O 1
ATOM 1328 N N . LEU A 1 168 ? 6.039 27.25 9.023 1 96.56 168 LEU A N 1
ATOM 1329 C CA . LEU A 1 168 ? 6.926 27.188 10.18 1 96.56 168 LEU A CA 1
ATOM 1330 C C . LEU A 1 168 ? 8.172 28.047 9.953 1 96.56 168 LEU A C 1
ATOM 1332 O O . LEU A 1 168 ? 8.898 28.359 10.898 1 96.56 168 LEU A O 1
ATOM 1336 N N . LEU A 1 169 ? 8.445 28.484 8.82 1 95.25 169 LEU A N 1
ATOM 1337 C CA . LEU A 1 169 ? 9.695 29.109 8.43 1 95.25 169 LEU A CA 1
ATOM 1338 C C . LEU A 1 169 ? 9.953 30.375 9.25 1 95.25 169 LEU A C 1
ATOM 1340 O O . LEU A 1 169 ? 11.07 30.594 9.719 1 95.25 169 LEU A O 1
ATOM 1344 N N . PRO A 1 170 ? 8.914 31.188 9.492 1 94.5 170 PRO A N 1
ATOM 1345 C CA . PRO A 1 170 ? 9.188 32.438 10.242 1 94.5 170 PRO A CA 1
ATOM 1346 C C . PRO A 1 170 ? 9.336 32.188 11.742 1 94.5 170 PRO A C 1
ATOM 1348 O O . PRO A 1 170 ? 9.727 33.094 12.477 1 94.5 170 PRO A O 1
ATOM 1351 N N . GLN A 1 171 ? 9.016 31.016 12.188 1 92.88 171 GLN A N 1
ATOM 1352 C CA . GLN A 1 171 ? 9.086 30.688 13.609 1 92.88 171 GLN A CA 1
ATOM 1353 C C . GLN A 1 171 ? 10.445 30.078 13.969 1 92.88 171 GLN A C 1
ATOM 1355 O O . GLN A 1 171 ? 10.562 28.859 14.133 1 92.88 171 GLN A O 1
ATOM 1360 N N . SER A 1 172 ? 11.422 30.875 14.211 1 90.31 172 SER A N 1
ATOM 1361 C CA . SER A 1 172 ? 12.836 30.5 14.266 1 90.31 172 SER A CA 1
ATOM 1362 C C . SER A 1 172 ? 13.078 29.438 15.328 1 90.31 172 SER A C 1
ATOM 1364 O O . SER A 1 172 ? 13.711 28.406 15.047 1 90.31 172 SER A O 1
ATOM 1366 N N . ARG A 1 173 ? 12.656 29.625 16.594 1 91.69 173 ARG A N 1
ATOM 1367 C CA . ARG A 1 173 ? 12.914 28.672 17.656 1 91.69 173 ARG A CA 1
ATOM 1368 C C . ARG A 1 173 ? 12.242 27.328 17.391 1 91.69 173 ARG A C 1
ATOM 1370 O O . ARG A 1 173 ? 12.875 26.281 17.484 1 91.69 173 ARG A O 1
ATOM 1377 N N . ARG A 1 174 ? 11.031 27.375 17 1 93.12 174 ARG A N 1
ATOM 1378 C CA . ARG A 1 174 ? 10.297 26.156 16.688 1 93.12 174 ARG A CA 1
ATOM 1379 C C . ARG A 1 174 ? 10.875 25.469 15.461 1 93.12 174 ARG A C 1
ATOM 1381 O O . ARG A 1 174 ? 10.93 24.234 15.398 1 93.12 174 ARG A O 1
ATOM 1388 N N . LEU A 1 175 ? 11.305 26.234 14.523 1 94.44 175 LEU A N 1
ATOM 1389 C CA . LEU A 1 175 ? 11.867 25.688 13.289 1 94.44 175 LEU A CA 1
ATOM 1390 C C . LEU A 1 175 ? 13.133 24.891 13.578 1 94.44 175 LEU A C 1
ATOM 1392 O O . LEU A 1 175 ? 13.281 23.766 13.086 1 94.44 175 LEU A O 1
ATOM 1396 N N . LYS A 1 176 ? 14.023 25.422 14.328 1 95.81 176 LYS A N 1
ATOM 1397 C CA . LYS A 1 176 ? 15.281 24.75 14.648 1 95.81 176 LYS A CA 1
ATOM 1398 C C . LYS A 1 176 ? 15.031 23.406 15.32 1 95.81 176 LYS A C 1
ATOM 1400 O O . LYS A 1 176 ? 15.602 22.375 14.93 1 95.81 176 LYS A O 1
ATOM 1405 N N . LYS A 1 177 ? 14.203 23.422 16.344 1 96.75 177 LYS A N 1
ATOM 1406 C CA . LYS A 1 177 ? 13.875 22.188 17.047 1 96.75 177 LYS A CA 1
ATOM 1407 C C . LYS A 1 177 ? 13.211 21.172 16.125 1 96.75 177 LYS A C 1
ATOM 1409 O O . LYS A 1 177 ? 13.5 19.969 16.203 1 96.75 177 LYS A O 1
ATOM 1414 N N . SER A 1 178 ? 12.359 21.688 15.289 1 96.69 178 SER A N 1
ATOM 1415 C CA . SER A 1 178 ? 11.633 20.828 14.367 1 96.69 178 SER A CA 1
ATOM 1416 C C . SER A 1 178 ? 12.57 20.219 13.328 1 96.69 178 SER A C 1
ATOM 1418 O O . SER A 1 178 ? 12.422 19.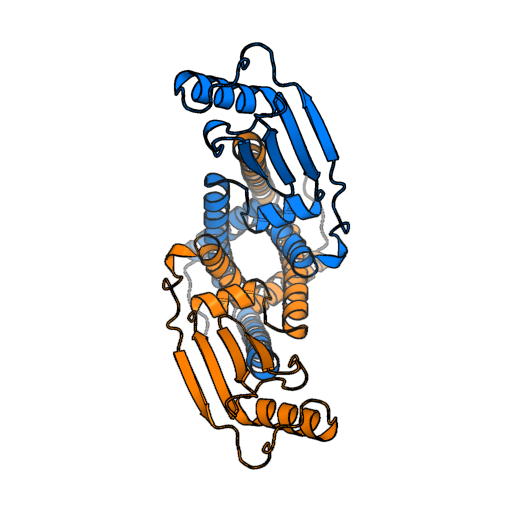047 12.953 1 96.69 178 SER A O 1
ATOM 1420 N N . LEU A 1 179 ? 13.469 20.984 12.852 1 96.31 179 LEU A N 1
ATOM 1421 C CA . LEU A 1 179 ? 14.445 20.484 11.898 1 96.31 179 LEU A CA 1
ATOM 1422 C C . LEU A 1 179 ? 15.312 19.406 12.523 1 96.31 179 LEU A C 1
ATOM 1424 O O . LEU A 1 179 ? 15.641 18.406 11.875 1 96.31 179 LEU A O 1
ATOM 1428 N N . LEU A 1 180 ? 15.664 19.625 13.727 1 96.44 180 LEU A N 1
ATOM 1429 C CA . LEU A 1 180 ? 16.438 18.609 14.445 1 96.44 180 LEU A CA 1
ATOM 1430 C C . LEU A 1 180 ? 15.656 17.312 14.594 1 96.44 180 LEU A C 1
ATOM 1432 O O . LEU A 1 180 ? 16.203 16.234 14.414 1 96.44 180 LEU A O 1
ATOM 1436 N N . ALA A 1 181 ? 14.391 17.438 14.883 1 96.19 181 ALA A N 1
ATOM 1437 C CA . ALA A 1 181 ? 13.523 16.266 14.977 1 96.19 181 ALA A CA 1
ATOM 1438 C C . ALA A 1 181 ? 13.43 15.539 13.633 1 96.19 181 ALA A C 1
ATOM 1440 O O . ALA A 1 181 ? 13.477 14.305 13.578 1 96.19 181 ALA A O 1
ATOM 1441 N N . MET A 1 182 ? 13.32 16.281 12.617 1 97.62 182 MET A N 1
ATOM 1442 C CA . MET A 1 182 ? 13.242 15.711 11.273 1 97.62 182 MET A CA 1
ATOM 1443 C C . MET A 1 182 ? 14.516 14.945 10.93 1 97.62 182 MET A C 1
ATOM 1445 O O . MET A 1 182 ? 14.453 13.82 10.43 1 97.62 182 MET A O 1
ATOM 1449 N N . VAL A 1 183 ? 15.641 15.578 11.188 1 97.31 183 VAL A N 1
ATOM 1450 C CA . VAL A 1 183 ? 16.922 14.938 10.922 1 97.31 183 VAL A CA 1
ATOM 1451 C C . VAL A 1 183 ? 17.078 13.688 11.781 1 97.31 183 VAL A C 1
ATOM 1453 O O . VAL A 1 183 ? 17.562 12.656 11.305 1 97.31 183 VAL A O 1
ATOM 1456 N N . GLY A 1 184 ? 16.688 13.812 13.016 1 97.38 184 GLY A N 1
ATOM 1457 C CA . GLY A 1 184 ? 16.75 12.672 13.906 1 97.38 184 GLY A CA 1
ATOM 1458 C C . GLY A 1 184 ? 15.953 11.477 13.406 1 97.38 184 GLY A C 1
ATOM 1459 O O . GLY A 1 184 ? 16.484 10.367 13.305 1 97.38 184 GLY A O 1
ATOM 1460 N N . VAL A 1 185 ? 14.719 11.703 13.078 1 96.81 185 VAL A N 1
ATOM 1461 C CA . VAL A 1 185 ? 13.828 10.641 12.625 1 96.81 185 VAL A CA 1
ATOM 1462 C C . VAL A 1 185 ? 14.32 10.094 11.281 1 96.81 185 VAL A C 1
ATOM 1464 O O . VAL A 1 185 ? 14.383 8.875 11.094 1 96.81 185 VAL A O 1
ATOM 1467 N N . SER A 1 186 ? 14.664 10.953 10.375 1 97.31 186 SER A N 1
ATOM 1468 C CA . SER A 1 186 ? 15.125 10.516 9.062 1 97.31 186 SER A CA 1
ATOM 1469 C C . SER A 1 186 ? 16.406 9.711 9.164 1 97.31 186 SER A C 1
ATOM 1471 O O . SER A 1 186 ? 16.594 8.727 8.445 1 97.31 186 SER A O 1
ATOM 1473 N N . SER A 1 187 ? 17.281 10.117 10.023 1 97.75 187 SER A N 1
ATOM 1474 C CA . SER A 1 187 ? 18.516 9.375 10.234 1 97.75 187 SER A CA 1
ATOM 1475 C C . SER A 1 187 ? 18.25 8.008 10.852 1 97.75 187 SER A C 1
ATOM 1477 O O . SER A 1 187 ? 18.875 7.016 10.477 1 97.75 187 SER A O 1
ATOM 1479 N N . ALA A 1 188 ? 17.344 8 11.789 1 97 188 ALA A N 1
ATOM 1480 C CA . ALA A 1 188 ? 16.969 6.727 12.383 1 97 188 ALA A CA 1
ATOM 1481 C C . ALA A 1 188 ? 16.406 5.77 11.336 1 97 188 ALA A C 1
ATOM 1483 O O . ALA A 1 188 ? 16.75 4.586 11.32 1 97 188 ALA A O 1
ATOM 1484 N N . CYS A 1 189 ? 15.57 6.242 10.445 1 96.44 189 CYS A N 1
ATOM 1485 C CA . CYS A 1 189 ? 15.016 5.43 9.367 1 96.44 189 CYS A CA 1
ATOM 1486 C C . CYS A 1 189 ? 16.125 4.918 8.453 1 96.44 189 CYS A C 1
ATOM 1488 O O . CYS A 1 189 ? 16.125 3.746 8.078 1 96.44 189 CYS A O 1
ATOM 1490 N N . ALA A 1 190 ? 17.031 5.816 8.117 1 96.62 190 ALA A N 1
ATOM 1491 C CA . ALA A 1 190 ? 18.141 5.438 7.258 1 96.62 190 ALA A CA 1
ATOM 1492 C C . ALA A 1 190 ? 19 4.363 7.918 1 96.62 190 ALA A C 1
ATOM 1494 O O . ALA A 1 190 ? 19.438 3.418 7.258 1 96.62 190 ALA A O 1
ATOM 1495 N N . LEU A 1 191 ? 19.188 4.52 9.172 1 96.75 191 LEU A N 1
ATOM 1496 C CA . LEU A 1 191 ? 20 3.553 9.914 1 96.75 191 LEU A CA 1
ATOM 1497 C C . LEU A 1 191 ? 19.312 2.193 9.961 1 96.75 191 LEU A C 1
ATOM 1499 O O . LEU A 1 191 ? 19.953 1.159 9.758 1 96.75 191 LEU A O 1
ATOM 1503 N N . ILE A 1 192 ? 18.031 2.199 10.203 1 96.62 192 ILE A N 1
ATOM 1504 C CA . ILE A 1 192 ? 17.266 0.955 10.234 1 96.62 192 ILE A CA 1
ATOM 1505 C C . ILE A 1 192 ? 17.312 0.287 8.867 1 96.62 192 ILE A C 1
ATOM 1507 O O . ILE A 1 192 ? 17.484 -0.931 8.766 1 96.62 192 ILE A O 1
ATOM 1511 N N . TYR A 1 193 ? 17.188 1.058 7.816 1 96.31 193 TYR A N 1
ATOM 1512 C CA . TYR A 1 193 ? 17.266 0.536 6.457 1 96.31 193 TYR A CA 1
ATOM 1513 C C . TYR A 1 193 ? 18.625 -0.112 6.211 1 96.31 193 TYR A C 1
ATOM 1515 O O . TYR A 1 193 ? 18.703 -1.252 5.746 1 96.31 193 TYR A O 1
ATOM 1523 N N . LEU A 1 194 ? 19.719 0.556 6.633 1 95.06 194 LEU A N 1
ATOM 1524 C CA . LEU A 1 194 ? 21.062 0.106 6.336 1 95.06 194 LEU A CA 1
ATOM 1525 C C . LEU A 1 194 ? 21.422 -1.121 7.168 1 95.06 194 LEU A C 1
ATOM 1527 O O . LEU A 1 194 ? 22.141 -2.012 6.691 1 95.06 194 LEU A O 1
ATOM 1531 N N . LEU A 1 195 ? 20.859 -1.188 8.32 1 94.31 195 LEU A N 1
ATOM 1532 C CA . LEU A 1 195 ? 21.328 -2.205 9.25 1 94.31 195 LEU A CA 1
ATOM 1533 C C . LEU A 1 195 ? 20.391 -3.398 9.281 1 94.31 195 LEU A C 1
ATOM 1535 O O . LEU A 1 195 ? 20.797 -4.52 9.57 1 94.31 195 LEU A O 1
ATOM 1539 N N . PHE A 1 196 ? 19.125 -3.141 8.992 1 92.88 196 PHE A N 1
ATOM 1540 C CA . PHE A 1 196 ? 18.188 -4.203 9.328 1 92.88 196 PHE A CA 1
ATOM 1541 C C . PHE A 1 196 ? 17.375 -4.621 8.109 1 92.88 196 PHE A C 1
ATOM 1543 O O . PHE A 1 196 ? 16.625 -5.594 8.164 1 92.88 196 PHE A O 1
ATOM 1550 N N . VAL A 1 197 ? 17.438 -3.936 7.047 1 90.88 197 VAL A N 1
ATOM 1551 C CA . VAL A 1 197 ? 16.719 -4.312 5.828 1 90.88 197 VAL A CA 1
ATOM 1552 C C . VAL A 1 197 ? 17.641 -5.141 4.934 1 90.88 197 VAL A C 1
ATOM 1554 O O . VAL A 1 197 ? 18.781 -4.758 4.684 1 90.88 197 VAL A O 1
ATOM 1557 N N . PRO A 1 198 ? 17.328 -6.32 4.492 1 85.06 198 PRO A N 1
ATOM 1558 C CA . PRO A 1 198 ? 18.188 -7.23 3.721 1 85.06 198 PRO A CA 1
ATOM 1559 C C . PRO A 1 198 ? 18.562 -6.668 2.354 1 85.06 198 PRO A C 1
ATOM 1561 O O . PRO A 1 198 ? 17.828 -5.863 1.784 1 85.06 198 PRO A O 1
ATOM 1564 N N . MET B 1 1 ? -21.891 27.5 17.156 1 49.09 1 MET B N 1
ATOM 1565 C CA . MET B 1 1 ? -21.562 27.047 18.5 1 49.09 1 MET B CA 1
ATOM 1566 C C . MET B 1 1 ? -20.047 27.031 18.703 1 49.09 1 MET B C 1
ATOM 1568 O O . MET B 1 1 ? -19.312 26.484 17.891 1 49.09 1 MET B O 1
ATOM 1572 N N . LYS B 1 2 ? -19.469 27.969 19.344 1 64.12 2 LYS B N 1
ATOM 1573 C CA . LYS B 1 2 ? -18.062 28.062 19.688 1 64.12 2 LYS B CA 1
ATOM 1574 C C . LYS B 1 2 ? -17.656 26.938 20.656 1 64.12 2 LYS B C 1
ATOM 1576 O O . LYS B 1 2 ? -18.234 26.797 21.719 1 64.12 2 LYS B O 1
ATOM 1581 N N . PHE B 1 3 ? -16.859 25.891 20.203 1 73.12 3 PHE B N 1
ATOM 1582 C CA . PHE B 1 3 ? -16.344 24.859 21.109 1 73.12 3 PHE B CA 1
ATOM 1583 C C . PHE B 1 3 ? -15.336 25.453 22.078 1 73.12 3 PHE B C 1
ATOM 1585 O O . PHE B 1 3 ? -14.453 26.234 21.703 1 73.12 3 PHE B O 1
ATOM 1592 N N . ARG B 1 4 ? -15.609 25.391 23.406 1 82.81 4 ARG B N 1
ATOM 1593 C CA . ARG B 1 4 ? -14.703 25.906 24.422 1 82.81 4 ARG B CA 1
ATOM 1594 C C . ARG B 1 4 ? -13.609 24.906 24.75 1 82.81 4 ARG B C 1
ATOM 1596 O O . ARG B 1 4 ? -13.891 23.781 25.188 1 82.81 4 ARG B O 1
ATOM 1603 N N . VAL B 1 5 ? -12.336 25.156 24.219 1 88.06 5 VAL B N 1
ATOM 1604 C CA . VAL B 1 5 ? -11.18 24.344 24.547 1 88.06 5 VAL B CA 1
ATOM 1605 C C . VAL B 1 5 ? -10.211 25.141 25.422 1 88.06 5 VAL B C 1
ATOM 1607 O O . VAL B 1 5 ? -10.156 26.359 25.344 1 88.06 5 VAL B O 1
ATOM 1610 N N . SER B 1 6 ? -9.586 24.375 26.281 1 93.19 6 SER B N 1
ATOM 1611 C CA . SER B 1 6 ? -8.672 25.047 27.203 1 93.19 6 SER B CA 1
ATOM 1612 C C . SER B 1 6 ? -7.414 25.516 26.469 1 93.19 6 SER B C 1
ATOM 1614 O O . SER B 1 6 ? -6.969 24.875 25.516 1 93.19 6 SER B O 1
ATOM 1616 N N . LYS B 1 7 ? -6.91 26.641 27.031 1 93.56 7 LYS B N 1
ATOM 1617 C CA . LYS B 1 7 ? -5.68 27.188 26.469 1 93.56 7 LYS B CA 1
ATOM 1618 C C . LYS B 1 7 ? -4.531 26.188 26.578 1 93.56 7 LYS B C 1
ATOM 1620 O O . LYS B 1 7 ? -3.703 26.078 25.672 1 93.56 7 LYS B O 1
ATOM 1625 N N . SER B 1 8 ? -4.496 25.484 27.625 1 95.06 8 SER B N 1
ATOM 1626 C CA . SER B 1 8 ? -3.443 24.5 27.859 1 95.06 8 SER B CA 1
ATOM 1627 C C . SER B 1 8 ? -3.527 23.344 26.875 1 95.06 8 SER B C 1
ATOM 1629 O O . SER B 1 8 ? -2.506 22.906 26.344 1 95.06 8 SER B O 1
ATOM 1631 N N . SER B 1 9 ? -4.73 22.875 26.641 1 95.62 9 SER B N 1
ATOM 1632 C CA . SER B 1 9 ? -4.918 21.781 25.688 1 95.62 9 SER B CA 1
ATOM 1633 C C . SER B 1 9 ? -4.555 22.219 24.281 1 95.62 9 SER B C 1
ATOM 1635 O O . SER B 1 9 ? -3.984 21.438 23.516 1 95.62 9 SER B O 1
ATOM 1637 N N . LEU B 1 10 ? -4.824 23.438 23.938 1 96.44 10 LEU B N 1
ATOM 1638 C CA . LEU B 1 10 ? -4.492 23.953 22.625 1 96.44 10 LEU B CA 1
ATOM 1639 C C . LEU B 1 10 ? -2.98 24.078 22.453 1 96.44 10 LEU B C 1
ATOM 1641 O O . LEU B 1 10 ? -2.443 23.781 21.375 1 96.44 10 LEU B O 1
ATOM 1645 N N . HIS B 1 11 ? -2.406 24.531 23.516 1 97 11 HIS B N 1
ATOM 1646 C CA . HIS B 1 11 ? -0.952 24.641 23.484 1 97 11 HIS B CA 1
ATOM 1647 C C . HIS B 1 11 ? -0.302 23.266 23.281 1 97 11 HIS B C 1
ATOM 1649 O O . HIS B 1 11 ? 0.589 23.109 22.453 1 97 11 HIS B O 1
ATOM 1655 N N . PHE B 1 12 ? -0.757 22.344 24.031 1 97.31 12 PHE B N 1
ATOM 1656 C CA . PHE B 1 12 ? -0.237 20.984 23.922 1 97.31 12 PHE B CA 1
ATOM 1657 C C . PHE B 1 12 ? -0.466 20.422 22.531 1 97.31 12 PHE B C 1
ATOM 1659 O O . PHE B 1 12 ? 0.443 19.844 21.922 1 97.31 12 PHE B O 1
ATOM 1666 N N . ALA B 1 13 ? -1.638 20.609 21.984 1 97.81 13 ALA B N 1
ATOM 1667 C CA . ALA B 1 13 ? -1.975 20.125 20.641 1 97.81 13 ALA B CA 1
ATOM 1668 C C . ALA B 1 13 ? -1.08 20.766 19.594 1 97.81 13 ALA B C 1
ATOM 1670 O O . ALA B 1 13 ? -0.645 20.094 18.641 1 97.81 13 ALA B O 1
ATOM 1671 N N . ARG B 1 14 ? -0.82 21.984 19.766 1 97.81 14 ARG B N 1
ATOM 1672 C CA . ARG B 1 14 ? 0.021 22.719 18.812 1 97.81 14 ARG B CA 1
ATOM 1673 C C . ARG B 1 14 ? 1.444 22.172 18.812 1 97.81 14 ARG B C 1
ATOM 1675 O O . ARG B 1 14 ? 2.029 21.953 17.75 1 97.81 14 ARG B O 1
ATOM 1682 N N . VAL B 1 15 ? 1.92 21.906 20 1 97.5 15 VAL B N 1
ATOM 1683 C CA . VAL B 1 15 ? 3.279 21.406 20.156 1 97.5 15 VAL B CA 1
ATOM 1684 C C . VAL B 1 15 ? 3.385 20.016 19.531 1 97.5 15 VAL B C 1
ATOM 1686 O O . VAL B 1 15 ? 4.297 19.75 18.734 1 97.5 15 VAL B O 1
ATOM 1689 N N . VAL B 1 16 ? 2.439 19.203 19.828 1 98.12 16 VAL B N 1
ATOM 1690 C CA . VAL B 1 16 ? 2.439 17.844 19.297 1 98.12 16 VAL B CA 1
ATOM 1691 C C . VAL B 1 16 ? 2.299 17.875 17.781 1 98.12 16 VAL B C 1
ATOM 1693 O O . VAL B 1 16 ? 3.051 17.203 17.078 1 98.12 16 VAL B O 1
ATOM 1696 N N . HIS B 1 17 ? 1.394 18.688 17.312 1 98.56 17 HIS B N 1
ATOM 1697 C CA . HIS B 1 17 ? 1.14 18.75 15.875 1 98.56 17 HIS B CA 1
ATOM 1698 C C . HIS B 1 17 ? 2.383 19.203 15.117 1 98.56 17 HIS B C 1
ATOM 1700 O O . HIS B 1 17 ? 2.773 18.594 14.125 1 98.56 17 HIS B O 1
ATOM 1706 N N . ILE B 1 18 ? 3.023 20.234 15.625 1 98 18 ILE B N 1
ATOM 1707 C CA . ILE B 1 18 ? 4.152 20.844 14.922 1 98 18 ILE B CA 1
ATOM 1708 C C . ILE B 1 18 ? 5.34 19.875 14.938 1 98 18 ILE B C 1
ATOM 1710 O O . ILE B 1 18 ? 5.91 19.562 13.891 1 98 18 ILE B O 1
ATOM 1714 N N . TYR B 1 19 ? 5.656 19.328 16.031 1 98 19 TYR B N 1
ATOM 1715 C CA . TYR B 1 19 ? 6.887 18.547 16.141 1 98 19 TYR B CA 1
ATOM 1716 C C . TYR B 1 19 ? 6.719 17.156 15.539 1 98 19 TYR B C 1
ATOM 1718 O O . TYR B 1 19 ? 7.633 16.641 14.898 1 98 19 TYR B O 1
ATOM 1726 N N . VAL B 1 20 ? 5.594 16.562 15.695 1 98.25 20 VAL B N 1
ATOM 1727 C CA . VAL B 1 20 ? 5.371 15.242 15.125 1 98.25 20 VAL B CA 1
ATOM 1728 C C . VAL B 1 20 ? 5.273 15.336 13.609 1 98.25 20 VAL B C 1
ATOM 1730 O O . VAL B 1 20 ? 5.871 14.531 12.891 1 98.25 20 VAL B O 1
ATOM 1733 N N . SER B 1 21 ? 4.527 16.312 13.125 1 98.38 21 SER B N 1
ATOM 1734 C CA . SER B 1 21 ? 4.375 16.438 11.672 1 98.38 21 SER B CA 1
ATOM 1735 C C . SER B 1 21 ? 5.703 16.766 11.008 1 98.38 21 SER B C 1
ATOM 1737 O O . SER B 1 21 ? 6.016 16.234 9.938 1 98.38 21 SER B O 1
ATOM 1739 N N . MET B 1 22 ? 6.492 17.594 11.664 1 98.12 22 MET B N 1
ATOM 1740 C CA . MET B 1 22 ? 7.781 17.953 11.07 1 98.12 22 MET B CA 1
ATOM 1741 C C . MET B 1 22 ? 8.758 16.781 11.148 1 98.12 22 MET B C 1
ATOM 1743 O O . MET B 1 22 ? 9.531 16.562 10.219 1 98.12 22 MET B O 1
ATOM 1747 N N . ALA B 1 23 ? 8.695 16.078 12.219 1 98.12 23 ALA B N 1
ATOM 1748 C CA . ALA B 1 23 ? 9.531 14.891 12.32 1 98.12 23 ALA B CA 1
ATOM 1749 C C . ALA B 1 23 ? 9.227 13.898 11.203 1 98.12 23 ALA B C 1
ATOM 1751 O O . ALA B 1 23 ? 10.125 13.211 10.711 1 98.12 23 ALA B O 1
ATOM 1752 N N . LEU B 1 24 ? 7.973 13.906 10.758 1 98.38 24 LEU B N 1
ATOM 1753 C CA . LEU B 1 24 ? 7.512 12.922 9.789 1 98.38 24 LEU B CA 1
ATOM 1754 C C . LEU B 1 24 ? 7.422 13.531 8.398 1 98.38 24 LEU B C 1
ATOM 1756 O O . LEU B 1 24 ? 6.953 12.883 7.457 1 98.38 24 LEU B O 1
ATOM 1760 N N . LEU B 1 25 ? 7.887 14.734 8.227 1 98.62 25 LEU B N 1
ATOM 1761 C CA . LEU B 1 25 ? 7.672 15.445 6.965 1 98.62 25 LEU B CA 1
ATOM 1762 C C . LEU B 1 25 ? 8.242 14.648 5.793 1 98.62 25 LEU B C 1
ATOM 1764 O O . LEU B 1 25 ? 7.535 14.391 4.816 1 98.62 25 LEU B O 1
ATOM 1768 N N . LEU B 1 26 ? 9.453 14.195 5.875 1 98.38 26 LEU B N 1
ATOM 1769 C CA . LEU B 1 26 ? 10.086 13.484 4.773 1 98.38 26 LEU B CA 1
ATOM 1770 C C . LEU B 1 26 ? 9.398 12.141 4.527 1 98.38 26 LEU B C 1
ATOM 1772 O O . LEU B 1 26 ? 9.281 11.703 3.383 1 98.38 26 LEU B O 1
ATOM 1776 N N . LEU B 1 27 ? 8.961 11.508 5.582 1 98.25 27 LEU B N 1
ATOM 1777 C CA . LEU B 1 27 ? 8.242 10.25 5.445 1 98.25 27 LEU B CA 1
ATOM 1778 C C . LEU B 1 27 ? 6.883 10.469 4.785 1 98.25 27 LEU B C 1
ATOM 1780 O O . LEU B 1 27 ? 6.449 9.664 3.961 1 98.25 27 LEU B O 1
ATOM 1784 N N . MET B 1 28 ? 6.246 11.562 5.156 1 98.56 28 MET B N 1
ATOM 1785 C CA . MET B 1 28 ? 4.973 11.891 4.52 1 98.56 28 MET B CA 1
ATOM 1786 C C . MET B 1 28 ? 5.152 12.117 3.023 1 98.56 28 MET B C 1
ATOM 1788 O O . MET B 1 28 ? 4.355 11.633 2.219 1 98.56 28 MET B O 1
ATOM 1792 N N . LEU B 1 29 ? 6.184 12.867 2.711 1 98.69 29 LEU B N 1
ATOM 1793 C CA . LEU B 1 29 ? 6.469 13.117 1.302 1 98.69 29 LEU B CA 1
ATOM 1794 C C . LEU B 1 29 ? 6.836 11.828 0.583 1 98.69 29 LEU B C 1
ATOM 1796 O O . LEU B 1 29 ? 6.414 11.602 -0.553 1 98.69 29 LEU B O 1
ATOM 1800 N N . PHE B 1 30 ? 7.652 10.977 1.261 1 98.75 30 PHE B N 1
ATOM 1801 C CA . PHE B 1 30 ? 8.023 9.656 0.753 1 98.75 30 PHE B CA 1
ATOM 1802 C C . PHE B 1 30 ? 6.785 8.82 0.469 1 98.75 30 PHE B C 1
ATOM 1804 O O . PHE B 1 30 ? 6.633 8.281 -0.63 1 98.75 30 PHE B O 1
ATOM 1811 N N . PHE B 1 31 ? 5.793 8.75 1.354 1 98.75 31 PHE B N 1
ATOM 1812 C CA . PHE B 1 31 ? 4.594 7.93 1.209 1 98.75 31 PHE B CA 1
ATOM 1813 C C . PHE B 1 31 ? 3.688 8.484 0.117 1 98.75 31 PHE B C 1
ATOM 1815 O O . PHE B 1 31 ? 3.107 7.723 -0.661 1 98.75 31 PHE B O 1
ATOM 1822 N N . ALA B 1 32 ? 3.561 9.75 0.097 1 98.69 32 ALA B N 1
ATOM 1823 C CA . ALA B 1 32 ? 2.715 10.352 -0.93 1 98.69 32 ALA B CA 1
ATOM 1824 C C . ALA B 1 32 ? 3.295 10.117 -2.322 1 98.69 32 ALA B C 1
ATOM 1826 O O . ALA B 1 32 ? 2.566 9.766 -3.254 1 98.69 32 ALA B O 1
ATOM 1827 N N . PHE B 1 33 ? 4.566 10.359 -2.438 1 98.12 33 PHE B N 1
ATOM 1828 C CA . PHE B 1 33 ? 5.23 10.156 -3.719 1 98.12 33 PHE B CA 1
ATOM 1829 C C . PHE B 1 33 ? 5.121 8.695 -4.16 1 98.12 33 PHE B C 1
ATOM 1831 O O . PHE B 1 33 ? 4.754 8.414 -5.301 1 98.12 33 PHE B O 1
ATOM 1838 N N . THR B 1 34 ? 5.383 7.734 -3.312 1 98.38 34 THR B N 1
ATOM 1839 C CA . THR B 1 34 ? 5.352 6.32 -3.664 1 98.38 34 THR B CA 1
ATOM 1840 C C . THR B 1 34 ? 3.916 5.84 -3.846 1 98.38 34 THR B C 1
ATOM 1842 O O . THR B 1 34 ? 3.67 4.848 -4.531 1 98.38 34 THR B O 1
ATOM 1845 N N . GLY B 1 35 ? 2.953 6.531 -3.188 1 98.12 35 GLY B N 1
ATOM 1846 C CA . GLY B 1 35 ? 1.565 6.219 -3.492 1 98.12 35 GLY B CA 1
ATOM 1847 C C . GLY B 1 35 ? 1.235 6.34 -4.969 1 98.12 35 GLY B C 1
ATOM 1848 O O . GLY B 1 35 ? 0.524 5.5 -5.523 1 98.12 35 GLY B O 1
ATOM 1849 N N . ILE B 1 36 ? 1.798 7.324 -5.535 1 97.88 36 ILE B N 1
ATOM 1850 C CA . ILE B 1 36 ? 1.558 7.555 -6.957 1 97.88 36 ILE B CA 1
ATOM 1851 C C . ILE B 1 36 ? 2.266 6.484 -7.781 1 97.88 36 ILE B C 1
ATOM 1853 O O . ILE B 1 36 ? 1.674 5.898 -8.688 1 97.88 36 ILE B O 1
ATOM 1857 N N . THR B 1 37 ? 3.537 6.141 -7.465 1 97.06 37 THR B N 1
ATOM 1858 C CA . THR B 1 37 ? 4.297 5.168 -8.242 1 97.06 37 THR B CA 1
ATOM 1859 C C . THR B 1 37 ? 3.729 3.764 -8.062 1 97.06 37 THR B C 1
ATOM 1861 O O . THR B 1 37 ? 3.791 2.938 -8.977 1 97.06 37 THR B O 1
ATOM 1864 N N . LEU B 1 38 ? 3.129 3.471 -6.953 1 97.25 38 LEU B N 1
ATOM 1865 C CA . LEU B 1 38 ? 2.504 2.178 -6.699 1 97.25 38 LEU B CA 1
ATOM 1866 C C . LEU B 1 38 ? 1.22 2.023 -7.508 1 97.25 38 LEU B C 1
ATOM 1868 O O . LEU B 1 38 ? 0.842 0.91 -7.875 1 97.25 38 LEU B O 1
ATOM 1872 N N . ASN B 1 39 ? 0.588 3.184 -7.766 1 96.19 39 ASN B N 1
ATOM 1873 C CA . ASN B 1 39 ? -0.652 3.15 -8.531 1 96.19 39 ASN B CA 1
ATOM 1874 C C . ASN B 1 39 ? -0.39 2.889 -10.008 1 96.19 39 ASN B C 1
ATOM 1876 O O . ASN B 1 39 ? -1.274 2.42 -10.727 1 96.19 39 ASN B O 1
ATOM 1880 N N . HIS B 1 40 ? 0.861 3.209 -10.391 1 94.81 40 HIS B N 1
ATOM 1881 C CA . HIS B 1 40 ? 1.197 3.111 -11.812 1 94.81 40 HIS B CA 1
ATOM 1882 C C . HIS B 1 40 ? 2.521 2.383 -12.008 1 94.81 40 HIS B C 1
ATOM 1884 O O . HIS B 1 40 ? 3.48 2.961 -12.531 1 94.81 40 HIS B O 1
ATOM 1890 N N . PRO B 1 41 ? 2.531 1.11 -11.625 1 87.31 41 PRO B N 1
ATOM 1891 C CA . PRO B 1 41 ? 3.795 0.375 -11.719 1 87.31 41 PRO B CA 1
ATOM 1892 C C . PRO B 1 41 ? 4.359 0.35 -13.141 1 87.31 41 PRO B C 1
ATOM 1894 O O . PRO B 1 41 ? 5.578 0.301 -13.32 1 87.31 41 PRO B O 1
ATOM 1897 N N . ASP B 1 42 ? 3.541 0.467 -14.117 1 87.31 42 ASP B N 1
ATOM 1898 C CA . ASP B 1 42 ? 3.961 0.349 -15.508 1 87.31 42 ASP B CA 1
ATOM 1899 C C . ASP B 1 42 ? 4.754 1.577 -15.945 1 87.31 42 ASP B C 1
ATOM 1901 O O . ASP B 1 42 ? 5.461 1.537 -16.953 1 87.31 42 ASP B O 1
ATOM 1905 N N . TRP B 1 43 ? 4.605 2.732 -15.203 1 86.69 43 TRP B N 1
ATOM 1906 C CA . TRP B 1 43 ? 5.32 3.957 -15.547 1 86.69 43 TRP B CA 1
ATOM 1907 C C . TRP B 1 43 ? 6.812 3.811 -15.281 1 86.69 43 TRP B C 1
ATOM 1909 O O . TRP B 1 43 ? 7.633 4.492 -15.906 1 86.69 43 TRP B O 1
ATOM 1919 N N . PHE B 1 44 ? 7.164 2.961 -14.391 1 75.88 44 PHE B N 1
ATOM 1920 C CA . PHE B 1 44 ? 8.531 2.986 -13.883 1 75.88 44 PHE B CA 1
ATOM 1921 C C . PHE B 1 44 ? 9.18 1.61 -14 1 75.88 44 PHE B C 1
ATOM 1923 O O . PHE B 1 44 ? 10.391 1.471 -13.82 1 75.88 44 PHE B O 1
ATOM 1930 N N . ILE B 1 45 ? 8.297 0.731 -13.781 1 62.03 45 ILE B N 1
ATOM 1931 C CA . ILE B 1 45 ? 8.875 -0.606 -13.797 1 62.03 45 ILE B CA 1
ATOM 1932 C C . ILE B 1 45 ? 9.602 -0.834 -15.125 1 62.03 45 ILE B C 1
ATOM 1934 O O . ILE B 1 45 ? 9.008 -0.673 -16.203 1 62.03 45 ILE B O 1
ATOM 1938 N N . ARG B 1 46 ? 10.891 -0.596 -15.102 1 58.5 46 ARG B N 1
ATOM 1939 C CA . ARG B 1 46 ? 11.672 -1.09 -16.234 1 58.5 46 ARG B CA 1
ATOM 1940 C C . ARG B 1 46 ? 11.219 -2.49 -16.641 1 58.5 46 ARG B C 1
ATOM 1942 O O . ARG B 1 46 ? 11.148 -3.391 -15.797 1 58.5 46 ARG B O 1
ATOM 1949 N N . GLN B 1 47 ? 10.281 -2.637 -17.406 1 51.66 47 GLN B N 1
ATOM 1950 C CA . GLN B 1 47 ? 9.961 -3.932 -18 1 51.66 47 GLN B CA 1
ATOM 1951 C C . GLN B 1 47 ? 11.18 -4.848 -18 1 51.66 47 GLN B C 1
ATOM 1953 O O . GLN B 1 47 ? 12.227 -4.492 -18.547 1 51.66 47 GLN B O 1
ATOM 1958 N N . GLY B 1 48 ? 11.242 -5.895 -17 1 57.22 48 GLY B N 1
ATOM 1959 C CA . GLY B 1 48 ? 12.188 -7 -17.016 1 57.22 48 GLY B CA 1
ATOM 1960 C C . GLY B 1 48 ? 13.523 -6.648 -16.375 1 57.22 48 GLY B C 1
ATOM 1961 O O . GLY B 1 48 ? 14.508 -6.414 -17.094 1 57.22 48 GLY B O 1
ATOM 1962 N N . GLY B 1 49 ? 13.477 -6.055 -15.047 1 63.03 49 GLY B N 1
ATOM 1963 C CA . GLY B 1 49 ? 14.828 -5.875 -14.539 1 63.03 49 GLY B CA 1
ATOM 1964 C C . GLY B 1 49 ? 15.844 -6.777 -15.219 1 63.03 49 GLY B C 1
ATOM 1965 O O . GLY B 1 49 ? 15.484 -7.789 -15.82 1 63.03 49 GLY B O 1
ATOM 1966 N N . GLU B 1 50 ? 16.922 -6.32 -15.562 1 73.25 50 GLU B N 1
ATOM 1967 C CA . GLU B 1 50 ? 17.953 -7.129 -16.203 1 73.25 50 GLU B CA 1
ATOM 1968 C C . GLU B 1 50 ? 18.375 -8.289 -15.312 1 73.25 50 GLU B C 1
ATOM 1970 O O . GLU B 1 50 ? 18.828 -8.078 -14.188 1 73.25 50 GLU B O 1
ATOM 1975 N N . SER B 1 51 ? 17.828 -9.469 -15.609 1 84 51 SER B N 1
ATOM 1976 C CA . SER B 1 51 ? 18.25 -10.688 -14.922 1 84 51 SER B CA 1
ATOM 1977 C C . SER B 1 51 ? 19.688 -11.039 -15.25 1 84 51 SER B C 1
ATOM 1979 O O . SER B 1 51 ? 20.078 -11.094 -16.422 1 84 51 SER B O 1
ATOM 1981 N N . LEU B 1 52 ? 20.484 -10.992 -14.211 1 88.5 52 LEU B N 1
ATOM 1982 C CA . LEU B 1 52 ? 21.859 -11.461 -14.359 1 88.5 52 LEU B CA 1
ATOM 1983 C C . LEU B 1 52 ? 22 -12.898 -13.883 1 88.5 52 LEU B C 1
ATOM 1985 O O . LEU B 1 52 ? 21.641 -13.219 -12.75 1 88.5 52 LEU B O 1
ATOM 1989 N N . ALA B 1 53 ? 22.297 -13.703 -14.805 1 92.88 53 ALA B N 1
ATOM 1990 C CA . ALA B 1 53 ? 22.516 -15.117 -14.484 1 92.88 53 ALA B CA 1
ATOM 1991 C C . ALA B 1 53 ? 24 -15.461 -14.508 1 92.88 53 ALA B C 1
ATOM 1993 O O . ALA B 1 53 ? 24.734 -14.977 -15.367 1 92.88 53 ALA B O 1
ATOM 1994 N N . SER B 1 54 ? 24.391 -16.203 -13.5 1 93.5 54 SER B N 1
ATOM 1995 C CA . SER B 1 54 ? 25.766 -16.656 -13.438 1 93.5 54 SER B CA 1
ATOM 1996 C C . SER B 1 54 ? 25.859 -18.109 -12.945 1 93.5 54 SER B C 1
ATOM 1998 O O . SER B 1 54 ? 24.906 -18.625 -12.352 1 93.5 54 SER B O 1
ATOM 2000 N N . GLU B 1 55 ? 26.922 -18.734 -13.352 1 95 55 GLU B N 1
ATOM 2001 C CA . GLU B 1 55 ? 27.188 -20.109 -12.906 1 95 55 GLU B CA 1
ATOM 2002 C C . GLU B 1 55 ? 28.609 -20.234 -12.375 1 95 55 GLU B C 1
ATOM 2004 O O . GLU B 1 55 ? 29.547 -19.625 -12.906 1 95 55 GLU B O 1
ATOM 2009 N N . GLU B 1 56 ? 28.719 -20.969 -11.383 1 95.06 56 GLU B N 1
ATOM 2010 C CA . GLU B 1 56 ? 30.047 -21.234 -10.836 1 95.06 56 GLU B CA 1
ATOM 2011 C C . GLU B 1 56 ? 30.141 -22.672 -10.297 1 95.06 56 GLU B C 1
ATOM 2013 O O . GLU B 1 56 ? 29.125 -23.25 -9.922 1 95.06 56 GLU B O 1
ATOM 2018 N N . ALA B 1 57 ? 31.359 -23.234 -10.344 1 95.94 57 ALA B N 1
ATOM 2019 C CA . ALA B 1 57 ? 31.594 -24.578 -9.812 1 95.94 57 ALA B CA 1
ATOM 2020 C C . ALA B 1 57 ? 31.516 -24.578 -8.289 1 95.94 57 ALA B C 1
ATOM 2022 O O . ALA B 1 57 ? 31.906 -23.594 -7.641 1 95.94 57 ALA B O 1
ATOM 2023 N N . LEU B 1 58 ? 31 -25.672 -7.785 1 96.19 58 LEU B N 1
ATOM 2024 C CA . LEU B 1 58 ? 31.047 -25.828 -6.336 1 96.19 58 LEU B CA 1
ATOM 2025 C C . LEU B 1 58 ? 32.469 -25.891 -5.84 1 96.19 58 LEU B C 1
ATOM 2027 O O . LEU B 1 58 ? 33.344 -26.438 -6.52 1 96.19 58 LEU B O 1
ATOM 2031 N N . PRO B 1 59 ? 32.656 -25.312 -4.738 1 95.5 59 PRO B N 1
ATOM 2032 C CA . PRO B 1 59 ? 34.031 -25.391 -4.207 1 95.5 59 PRO B CA 1
ATOM 2033 C C . PRO B 1 59 ? 34.438 -26.797 -3.834 1 95.5 59 PRO B C 1
ATOM 2035 O O . PRO B 1 59 ? 33.594 -27.656 -3.559 1 95.5 59 PRO B O 1
ATOM 2038 N N . GLY B 1 60 ? 35.688 -27.047 -3.688 1 94.5 60 GLY B N 1
ATOM 2039 C CA . GLY B 1 60 ? 36.25 -28.359 -3.436 1 94.5 60 GLY B CA 1
ATOM 2040 C C . GLY B 1 60 ? 35.812 -28.953 -2.113 1 94.5 60 GLY B C 1
ATOM 2041 O O . GLY B 1 60 ? 35.625 -30.172 -2.008 1 94.5 60 GLY B O 1
ATOM 2042 N N . PHE B 1 61 ? 35.625 -28.141 -1.146 1 93.56 61 PHE B N 1
ATOM 2043 C CA . PHE B 1 61 ? 35.312 -28.656 0.186 1 93.56 61 PHE B CA 1
ATOM 2044 C C . PHE B 1 61 ? 33.875 -29.125 0.269 1 93.56 61 PHE B C 1
ATOM 2046 O O . PHE B 1 61 ? 33.5 -29.781 1.238 1 93.56 61 PHE B O 1
ATOM 2053 N N . LEU B 1 62 ? 33.156 -28.828 -0.737 1 94.88 62 LEU B N 1
ATOM 2054 C CA . LEU B 1 62 ? 31.766 -29.328 -0.777 1 94.88 62 LEU B CA 1
ATOM 2055 C C . LEU B 1 62 ? 31.656 -30.547 -1.686 1 94.88 62 LEU B C 1
ATOM 2057 O O . LEU B 1 62 ? 30.547 -30.969 -2.01 1 94.88 62 LEU B O 1
ATOM 2061 N N . LEU B 1 63 ? 32.812 -31.047 -2.051 1 92.62 63 LEU B N 1
ATOM 2062 C CA . LEU B 1 63 ? 32.875 -32.25 -2.877 1 92.62 63 LEU B CA 1
ATOM 2063 C C . LEU B 1 63 ? 33.625 -33.375 -2.15 1 92.62 63 LEU B C 1
ATOM 2065 O O . LEU B 1 63 ? 34.594 -33.125 -1.441 1 92.62 63 LEU B O 1
ATOM 2069 N N . PRO B 1 64 ? 33.188 -34.688 -2.357 1 90.88 64 PRO B N 1
ATOM 2070 C CA . PRO B 1 64 ? 31.984 -35.125 -3.09 1 90.88 64 PRO B CA 1
ATOM 2071 C C . PRO B 1 64 ? 30.688 -34.719 -2.391 1 90.88 64 PRO B C 1
ATOM 2073 O O . PRO B 1 64 ? 30.688 -34.469 -1.178 1 90.88 64 PRO B O 1
ATOM 2076 N N . VAL B 1 65 ? 29.656 -34.594 -3.107 1 91.19 65 VAL B N 1
ATOM 2077 C CA . VAL B 1 65 ? 28.344 -34.156 -2.602 1 91.19 65 VAL B CA 1
ATOM 2078 C C . VAL B 1 65 ? 27.797 -35.219 -1.634 1 91.19 65 VAL B C 1
ATOM 2080 O O . VAL B 1 65 ? 27.844 -36.406 -1.913 1 91.19 65 VAL B O 1
ATOM 2083 N N . ASN B 1 66 ? 27.297 -34.781 -0.502 1 90.44 66 ASN B N 1
ATOM 2084 C CA . ASN B 1 66 ? 26.578 -35.625 0.457 1 90.44 66 ASN B CA 1
ATOM 2085 C C . ASN B 1 66 ? 25.422 -34.875 1.118 1 90.44 66 ASN B C 1
ATOM 2087 O O . ASN B 1 66 ? 25.516 -34.5 2.291 1 90.44 66 ASN B O 1
ATOM 2091 N N . SER B 1 67 ? 24.375 -34.75 0.408 1 88.94 67 SER B N 1
ATOM 2092 C CA . SER B 1 67 ? 23.281 -33.875 0.81 1 88.94 67 SER B CA 1
ATOM 2093 C C . SER B 1 67 ? 22.531 -34.438 2.02 1 88.94 67 SER B C 1
ATOM 2095 O O . SER B 1 67 ? 21.781 -33.719 2.686 1 88.94 67 SER B O 1
ATOM 2097 N N . GLU B 1 68 ? 22.719 -35.656 2.396 1 90.62 68 GLU B N 1
ATOM 2098 C CA . GLU B 1 68 ? 22.031 -36.281 3.533 1 90.62 68 GLU B CA 1
ATOM 2099 C C . GLU B 1 68 ? 22.828 -36.094 4.824 1 90.62 68 GLU B C 1
ATOM 2101 O O . GLU B 1 68 ? 22.297 -36.312 5.918 1 90.62 68 GLU B O 1
ATOM 2106 N N . ASP B 1 69 ? 24.094 -35.812 4.656 1 93.12 69 ASP B N 1
ATOM 2107 C CA . ASP B 1 69 ? 24.969 -35.562 5.805 1 93.12 69 ASP B CA 1
ATOM 2108 C C . ASP B 1 69 ? 24.719 -34.188 6.414 1 93.12 69 ASP B C 1
ATOM 2110 O O . ASP B 1 69 ? 24.875 -33.188 5.746 1 93.12 69 ASP B O 1
ATOM 2114 N N . PRO B 1 70 ? 24.375 -34.156 7.711 1 94.81 70 PRO B N 1
ATOM 2115 C CA . PRO B 1 70 ? 24.109 -32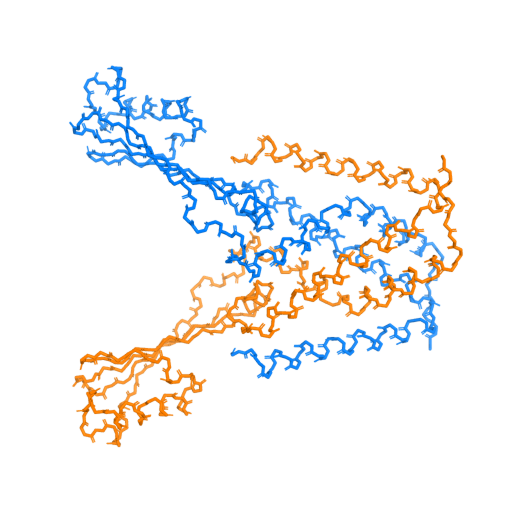.906 8.375 1 94.81 70 PRO B CA 1
ATOM 2116 C C . PRO B 1 70 ? 25.328 -31.969 8.359 1 94.81 70 PRO B C 1
ATOM 2118 O O . PRO B 1 70 ? 25.172 -30.75 8.281 1 94.81 70 PRO B O 1
ATOM 2121 N N . ASP B 1 71 ? 26.375 -32.5 8.438 1 95.75 71 ASP B N 1
ATOM 2122 C CA . ASP B 1 71 ? 27.578 -31.688 8.406 1 95.75 71 ASP B CA 1
ATOM 2123 C C . ASP B 1 71 ? 27.781 -31.047 7.039 1 95.75 71 ASP B C 1
ATOM 2125 O O . ASP B 1 71 ? 28.219 -29.891 6.941 1 95.75 71 ASP B O 1
ATOM 2129 N N . TRP B 1 72 ? 27.5 -31.766 6.023 1 96.12 72 TRP B N 1
ATOM 2130 C CA . TRP B 1 72 ? 27.578 -31.219 4.672 1 96.12 72 TRP B CA 1
ATOM 2131 C C . TRP B 1 72 ? 26.578 -30.094 4.469 1 96.12 72 TRP B C 1
ATOM 2133 O O . TRP B 1 72 ? 26.906 -29.062 3.879 1 96.12 72 TRP B O 1
ATOM 2143 N N . ARG B 1 73 ? 25.406 -30.297 4.988 1 95.94 73 ARG B N 1
ATOM 2144 C CA . ARG B 1 73 ? 24.359 -29.297 4.883 1 95.94 73 ARG B CA 1
ATOM 2145 C C . ARG B 1 73 ? 24.75 -28.016 5.617 1 95.94 73 ARG B C 1
ATOM 2147 O O . ARG B 1 73 ? 24.516 -26.906 5.121 1 95.94 73 ARG B O 1
ATOM 2154 N N . GLU B 1 74 ? 25.297 -28.203 6.75 1 96.75 74 GLU B N 1
ATOM 2155 C CA . GLU B 1 74 ? 25.75 -27.062 7.52 1 96.75 74 GLU B CA 1
ATOM 2156 C C . GLU B 1 74 ? 26.875 -26.312 6.789 1 96.75 74 GLU B C 1
ATOM 2158 O O . GLU B 1 74 ? 26.859 -25.078 6.715 1 96.75 74 GLU B O 1
ATOM 2163 N N . ALA B 1 75 ? 27.781 -27.062 6.25 1 96.81 75 ALA B N 1
ATOM 2164 C CA . ALA B 1 75 ? 28.875 -26.453 5.488 1 96.81 75 ALA B CA 1
ATOM 2165 C C . ALA B 1 75 ? 28.328 -25.688 4.281 1 96.81 75 ALA B C 1
ATOM 2167 O O . ALA B 1 75 ? 28.797 -24.594 3.975 1 96.81 75 ALA B O 1
ATOM 2168 N N . THR B 1 76 ? 27.406 -26.266 3.621 1 97 76 THR B N 1
ATOM 2169 C CA . THR B 1 76 ? 26.797 -25.641 2.455 1 97 76 THR B CA 1
ATOM 2170 C C . THR B 1 76 ? 26.094 -24.344 2.848 1 97 76 THR B C 1
ATOM 2172 O O . THR B 1 76 ? 26.25 -23.312 2.184 1 97 76 THR B O 1
ATOM 2175 N N . ALA B 1 77 ? 25.344 -24.375 3.883 1 96.81 77 ALA B N 1
ATOM 2176 C CA . ALA B 1 77 ? 24.641 -23.203 4.371 1 96.81 77 ALA B CA 1
ATOM 2177 C C . ALA B 1 77 ? 25.609 -22.062 4.68 1 96.81 77 ALA B C 1
ATOM 2179 O O . ALA B 1 77 ? 25.359 -20.906 4.312 1 96.81 77 ALA B O 1
ATOM 2180 N N . HIS B 1 78 ? 26.672 -22.406 5.352 1 96.56 78 HIS B N 1
ATOM 2181 C CA . HIS B 1 78 ? 27.688 -21.406 5.68 1 96.56 78 HIS B CA 1
ATOM 2182 C C . HIS B 1 78 ? 28.328 -20.844 4.418 1 96.56 78 HIS B C 1
ATOM 2184 O O . HIS B 1 78 ? 28.594 -19.641 4.336 1 96.56 78 HIS B O 1
ATOM 2190 N N . TRP B 1 79 ? 28.531 -21.672 3.502 1 96.88 79 TRP B N 1
ATOM 2191 C CA . TRP B 1 79 ? 29.125 -21.219 2.25 1 96.88 79 TRP B CA 1
ATOM 2192 C C . TRP B 1 79 ? 28.203 -20.266 1.518 1 96.88 79 TRP B C 1
ATOM 2194 O O . TRP B 1 79 ? 28.625 -19.203 1.044 1 96.88 79 TRP B O 1
ATOM 2204 N N . LEU B 1 80 ? 26.969 -20.625 1.398 1 96.31 80 LEU B N 1
ATOM 2205 C CA . LEU B 1 80 ? 25.969 -19.766 0.765 1 96.31 80 LEU B CA 1
ATOM 2206 C C . LEU B 1 80 ? 25.938 -18.391 1.428 1 96.31 80 LEU B C 1
ATOM 2208 O O . LEU B 1 80 ? 25.922 -17.359 0.742 1 96.31 80 LEU B O 1
ATOM 2212 N N . SER B 1 81 ? 25.922 -18.391 2.74 1 95.62 81 SER B N 1
ATOM 2213 C CA . SER B 1 81 ? 25.859 -17.156 3.498 1 95.62 81 SER B CA 1
ATOM 2214 C C . SER B 1 81 ? 27.094 -16.281 3.258 1 95.62 81 SER B C 1
ATOM 2216 O O . SER B 1 81 ? 26.969 -15.078 3.031 1 95.62 81 SER B O 1
ATOM 2218 N N . SER B 1 82 ? 28.203 -16.875 3.309 1 95.06 82 SER B N 1
ATOM 2219 C CA . SER B 1 82 ? 29.453 -16.141 3.178 1 95.06 82 SER B CA 1
ATOM 2220 C C . SER B 1 82 ? 29.688 -15.695 1.737 1 95.06 82 SER B C 1
ATOM 2222 O O . SER B 1 82 ? 30.156 -14.586 1.496 1 95.06 82 SER B O 1
ATOM 2224 N N . HIS B 1 83 ? 29.312 -16.5 0.779 1 93.94 83 H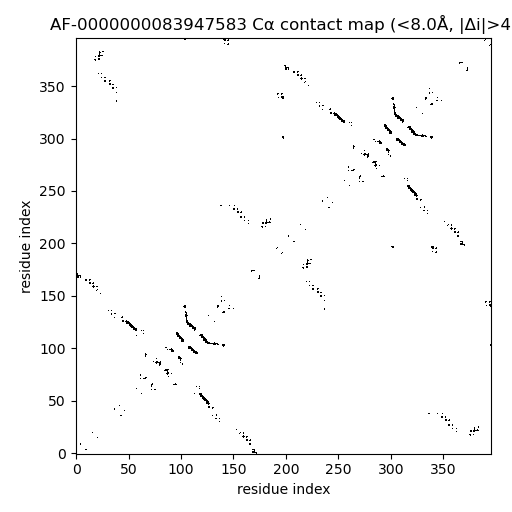IS B N 1
ATOM 2225 C CA . HIS B 1 83 ? 29.625 -16.266 -0.624 1 93.94 83 HIS B CA 1
ATOM 2226 C C . HIS B 1 83 ? 28.672 -15.25 -1.239 1 93.94 83 HIS B C 1
ATOM 2228 O O . HIS B 1 83 ? 29.094 -14.398 -2.029 1 93.94 83 HIS B O 1
ATOM 2234 N N . TRP B 1 84 ? 27.453 -15.289 -0.881 1 92.69 84 TRP B N 1
ATOM 2235 C CA . TRP B 1 84 ? 26.469 -14.43 -1.545 1 92.69 84 TRP B CA 1
ATOM 2236 C C . TRP B 1 84 ? 25.797 -13.492 -0.545 1 92.69 84 TRP B C 1
ATOM 2238 O O . TRP B 1 84 ? 24.969 -12.664 -0.922 1 92.69 84 TRP B O 1
ATOM 2248 N N . GLY B 1 85 ? 26.109 -13.586 0.697 1 90.31 85 GLY B N 1
ATOM 2249 C CA . GLY B 1 85 ? 25.562 -12.688 1.702 1 90.31 85 GLY B CA 1
ATOM 2250 C C . GLY B 1 85 ? 24.094 -12.953 1.992 1 90.31 85 GLY B C 1
ATOM 2251 O O . GLY B 1 85 ? 23.328 -12.016 2.197 1 90.31 85 GLY B O 1
ATOM 2252 N N . VAL B 1 86 ? 23.672 -14.133 1.88 1 92.5 86 VAL B N 1
ATOM 2253 C CA . VAL B 1 86 ? 22.281 -14.516 2.111 1 92.5 86 VAL B CA 1
ATOM 2254 C C . VAL B 1 86 ? 22.188 -15.398 3.357 1 92.5 86 VAL B C 1
ATOM 2256 O O . VAL B 1 86 ? 23.203 -15.75 3.949 1 92.5 86 VAL B O 1
ATOM 2259 N N . ASP B 1 87 ? 21 -15.617 3.766 1 92.25 87 ASP B N 1
ATOM 2260 C CA . ASP B 1 87 ? 20.797 -16.578 4.852 1 92.25 87 ASP B CA 1
ATOM 2261 C C . ASP B 1 87 ? 20.797 -18 4.324 1 92.25 87 ASP B C 1
ATOM 2263 O O . ASP B 1 87 ? 19.75 -18.547 3.939 1 92.25 87 ASP B O 1
ATOM 2267 N N . GLY B 1 88 ? 21.859 -18.609 4.406 1 94.62 88 GLY B N 1
ATOM 2268 C CA . GLY B 1 88 ? 22.047 -19.953 3.877 1 94.62 88 GLY B CA 1
ATOM 2269 C C . GLY B 1 88 ? 21.203 -21 4.594 1 94.62 88 GLY B C 1
ATOM 2270 O O . GLY B 1 88 ? 20.938 -22.062 4.047 1 94.62 88 GLY B O 1
ATOM 2271 N N . HIS B 1 89 ? 20.891 -20.734 5.805 1 94.44 89 HIS B N 1
ATOM 2272 C CA . HIS B 1 89 ? 20.141 -21.703 6.582 1 94.44 89 HIS B CA 1
ATOM 2273 C C . HIS B 1 89 ? 18.688 -21.781 6.121 1 94.44 89 HIS B C 1
ATOM 2275 O O . HIS B 1 89 ? 17.953 -22.688 6.496 1 94.44 89 HIS B O 1
ATOM 2281 N N . SER B 1 90 ? 18.266 -20.875 5.234 1 95.06 90 SER B N 1
ATOM 2282 C CA . SER B 1 90 ? 16.922 -20.891 4.68 1 95.06 90 SER B CA 1
ATOM 2283 C C . SER B 1 90 ? 16.875 -21.703 3.393 1 95.06 90 SER B C 1
ATOM 2285 O O . SER B 1 90 ? 15.82 -21.781 2.742 1 95.06 90 SER B O 1
ATOM 2287 N N . ALA B 1 91 ? 17.922 -22.359 3.047 1 96.75 91 ALA B N 1
ATOM 2288 C CA . ALA B 1 91 ? 18 -23.125 1.808 1 96.75 91 ALA B CA 1
ATOM 2289 C C . ALA B 1 91 ? 17.156 -24.391 1.906 1 96.75 91 ALA B C 1
ATOM 2291 O O . ALA B 1 91 ? 17.047 -24.984 2.98 1 96.75 91 ALA B O 1
ATOM 2292 N N . GLU B 1 92 ? 16.625 -24.75 0.807 1 96.75 92 GLU B N 1
ATOM 2293 C CA . GLU B 1 92 ? 15.891 -26 0.703 1 96.75 92 GLU B CA 1
ATOM 2294 C C . GLU B 1 92 ? 16.734 -27.094 0.058 1 96.75 92 GLU B C 1
ATOM 2296 O O . GLU B 1 92 ? 17.188 -26.938 -1.08 1 96.75 92 GLU B O 1
ATOM 2301 N N . PHE B 1 93 ? 16.875 -28.156 0.861 1 95.06 93 PHE B N 1
ATOM 2302 C CA . PHE B 1 93 ? 17.719 -29.266 0.391 1 95.06 93 PHE B CA 1
ATOM 2303 C C . PHE B 1 93 ? 16.875 -30.391 -0.172 1 95.06 93 PHE B C 1
ATOM 2305 O O . PHE B 1 93 ? 15.883 -30.797 0.445 1 95.06 93 PHE B O 1
ATOM 2312 N N . SER B 1 94 ? 17.188 -30.703 -1.337 1 93.25 94 SER B N 1
ATOM 2313 C CA . SER B 1 94 ? 16.609 -31.906 -1.946 1 93.25 94 SER B CA 1
ATOM 2314 C C . SER B 1 94 ? 17.688 -32.906 -2.332 1 93.25 94 SER B C 1
ATOM 2316 O O . SER B 1 94 ? 18.859 -32.719 -2.025 1 93.25 94 SER B O 1
ATOM 2318 N N . GLU B 1 95 ? 17.312 -34.062 -2.939 1 89.81 95 GLU B N 1
ATOM 2319 C CA . GLU B 1 95 ? 18.234 -35.125 -3.291 1 89.81 95 GLU B CA 1
ATOM 2320 C C . GLU B 1 95 ? 19.266 -34.656 -4.305 1 89.81 95 GLU B C 1
ATOM 2322 O O . GLU B 1 95 ? 20.453 -34.969 -4.184 1 89.81 95 GLU B O 1
ATOM 2327 N N . ASP B 1 96 ? 18.781 -33.875 -5.199 1 92.81 96 ASP B N 1
ATOM 2328 C CA . ASP B 1 96 ? 19.688 -33.562 -6.297 1 92.81 96 ASP B CA 1
ATOM 2329 C C . ASP B 1 96 ? 19.938 -32.062 -6.398 1 92.81 96 ASP B C 1
ATOM 2331 O O . ASP B 1 96 ? 20.688 -31.609 -7.266 1 92.81 96 ASP B O 1
ATOM 2335 N N . GLU B 1 97 ? 19.312 -31.328 -5.457 1 96.12 97 GLU B N 1
ATOM 2336 C CA . GLU B 1 97 ? 19.484 -29.891 -5.609 1 96.12 97 GLU B CA 1
ATOM 2337 C C . GLU B 1 97 ? 19.344 -29.172 -4.273 1 96.12 97 GLU B C 1
ATOM 2339 O O . GLU B 1 97 ? 18.688 -29.672 -3.357 1 96.12 97 GLU B O 1
ATOM 2344 N N . VAL B 1 98 ? 20.047 -28.062 -4.215 1 97 98 VAL B N 1
ATOM 2345 C CA . VAL B 1 98 ? 19.828 -27.109 -3.135 1 97 98 VAL B CA 1
ATOM 2346 C C . VAL B 1 98 ? 19.312 -25.797 -3.709 1 97 98 VAL B C 1
ATOM 2348 O O . VAL B 1 98 ? 19.891 -25.234 -4.645 1 97 98 VAL B O 1
ATOM 2351 N N . ALA B 1 99 ? 18.141 -25.391 -3.219 1 97.88 99 ALA B N 1
ATOM 2352 C CA . ALA B 1 99 ? 17.547 -24.156 -3.729 1 97.88 99 ALA B CA 1
ATOM 2353 C C . ALA B 1 99 ? 17.391 -23.125 -2.621 1 97.88 99 ALA B C 1
ATOM 2355 O O . ALA B 1 99 ? 17 -23.453 -1.499 1 97.88 99 ALA B O 1
ATOM 2356 N N . LEU B 1 100 ? 17.75 -21.844 -2.951 1 97.44 100 LEU B N 1
ATOM 2357 C CA . LEU B 1 100 ? 17.609 -20.734 -2.02 1 97.44 100 LEU B CA 1
ATOM 2358 C C . LEU B 1 100 ? 17.156 -19.469 -2.74 1 97.44 100 LEU B C 1
ATOM 2360 O O . LEU B 1 100 ? 17.703 -19.109 -3.779 1 97.44 100 LEU B O 1
ATOM 2364 N N . VAL B 1 101 ? 16.062 -18.922 -2.221 1 96.81 101 VAL B N 1
ATOM 2365 C CA . VAL B 1 101 ? 15.562 -17.656 -2.762 1 96.81 101 VAL B CA 1
ATOM 2366 C C . VAL B 1 101 ? 15.719 -16.547 -1.724 1 96.81 101 VAL B C 1
ATOM 2368 O O . VAL B 1 101 ? 15.312 -16.703 -0.571 1 96.81 101 VAL B O 1
ATOM 2371 N N . HIS B 1 102 ? 16.406 -15.492 -2.135 1 94.31 102 HIS B N 1
ATOM 2372 C CA . HIS B 1 102 ? 16.594 -14.32 -1.291 1 94.31 102 HIS B CA 1
ATOM 2373 C C . HIS B 1 102 ? 15.922 -13.094 -1.895 1 94.31 102 HIS B C 1
ATOM 2375 O O . HIS B 1 102 ? 16.203 -12.727 -3.037 1 94.31 102 HIS B O 1
ATOM 2381 N N . LYS B 1 103 ? 15.07 -12.523 -1.044 1 94.56 103 LYS B N 1
ATOM 2382 C CA . LYS B 1 103 ? 14.383 -11.32 -1.504 1 94.56 103 LYS B CA 1
ATOM 2383 C C . LYS B 1 103 ? 14.695 -10.125 -0.608 1 94.56 103 LYS B C 1
ATOM 2385 O O . LYS B 1 103 ? 14.805 -10.266 0.611 1 94.56 103 LYS B O 1
ATOM 2390 N N . GLY B 1 104 ? 14.953 -8.961 -1.18 1 94.25 104 GLY B N 1
ATOM 2391 C CA . GLY B 1 104 ? 15.039 -7.641 -0.567 1 94.25 104 GLY B CA 1
ATOM 2392 C C . GLY B 1 104 ? 14.234 -6.59 -1.307 1 94.25 104 GLY B C 1
ATOM 2393 O O . GLY B 1 104 ? 13.68 -6.863 -2.373 1 94.25 104 GLY B O 1
ATOM 2394 N N . PRO B 1 105 ? 14.156 -5.445 -0.68 1 95.88 105 PRO B N 1
ATOM 2395 C CA . PRO B 1 105 ? 13.422 -4.41 -1.409 1 95.88 105 PRO B CA 1
ATOM 2396 C C . PRO B 1 105 ? 13.961 -4.191 -2.822 1 95.88 105 PRO B C 1
ATOM 2398 O O . PRO B 1 105 ? 15.141 -3.881 -2.998 1 95.88 105 PRO B O 1
ATOM 2401 N N . GLY B 1 106 ? 13.078 -4.398 -3.828 1 93.31 106 GLY B N 1
ATOM 2402 C CA . GLY B 1 106 ? 13.414 -4.164 -5.223 1 93.31 106 GLY B CA 1
ATOM 2403 C C . GLY B 1 106 ? 14.453 -5.133 -5.758 1 93.31 106 GLY B C 1
ATOM 2404 O O . GLY B 1 106 ? 15.094 -4.863 -6.777 1 93.31 106 GLY B O 1
ATOM 2405 N N . ARG B 1 107 ? 14.688 -6.172 -5.016 1 92.19 107 ARG B N 1
ATOM 2406 C CA . ARG B 1 107 ? 15.719 -7.109 -5.441 1 92.19 107 ARG B CA 1
ATOM 2407 C C . ARG B 1 107 ? 15.258 -8.555 -5.254 1 92.19 107 ARG B C 1
ATOM 2409 O O . ARG B 1 107 ? 14.516 -8.852 -4.32 1 92.19 107 ARG B O 1
ATOM 2416 N N . TYR B 1 108 ? 15.664 -9.367 -6.184 1 94 108 TYR B N 1
ATOM 2417 C CA . TYR B 1 108 ? 15.391 -10.805 -6.164 1 94 108 TYR B CA 1
ATOM 2418 C C . TYR B 1 108 ? 16.641 -11.594 -6.52 1 94 108 TYR B C 1
ATOM 2420 O O . TYR B 1 108 ? 17.359 -11.25 -7.457 1 94 108 TYR B O 1
ATOM 2428 N N . GLN B 1 109 ? 16.953 -12.586 -5.703 1 94.62 109 GLN B N 1
ATOM 2429 C CA . GLN B 1 109 ? 18.094 -13.461 -5.977 1 94.62 109 GLN B CA 1
ATOM 2430 C C . GLN B 1 109 ? 17.719 -14.93 -5.766 1 94.62 109 GLN B C 1
ATOM 2432 O O . GLN B 1 109 ? 17.172 -15.289 -4.723 1 94.62 109 GLN B O 1
ATOM 2437 N N . SER B 1 110 ? 17.938 -15.688 -6.754 1 96.5 110 SER B N 1
ATOM 2438 C CA . SER B 1 110 ? 17.703 -17.125 -6.691 1 96.5 110 SER B CA 1
ATOM 2439 C C . SER B 1 110 ? 19.016 -17.906 -6.883 1 96.5 110 SER B C 1
ATOM 2441 O O . SER B 1 110 ? 19.719 -17.688 -7.863 1 96.5 110 SER B O 1
ATOM 2443 N N . ILE B 1 111 ? 19.328 -18.797 -5.922 1 96.88 111 ILE B N 1
ATOM 2444 C CA . ILE B 1 111 ? 20.516 -19.625 -5.973 1 96.88 111 ILE B CA 1
ATOM 2445 C C . ILE B 1 111 ? 20.125 -21.094 -6.008 1 96.88 111 ILE B C 1
ATOM 2447 O O . ILE B 1 111 ? 19.359 -21.562 -5.156 1 96.88 111 ILE B O 1
ATOM 2451 N N . THR B 1 112 ? 20.625 -21.766 -6.992 1 97.56 112 THR B N 1
ATOM 2452 C CA . THR B 1 112 ? 20.359 -23.188 -7.109 1 97.56 112 THR B CA 1
ATOM 2453 C C . THR B 1 112 ? 21.672 -23.953 -7.266 1 97.56 112 THR B C 1
ATOM 2455 O O . THR B 1 112 ? 22.469 -23.672 -8.156 1 97.56 112 THR B O 1
ATOM 2458 N N . LEU B 1 113 ? 21.922 -24.891 -6.395 1 97.19 113 LEU B N 1
ATOM 2459 C CA . LEU B 1 113 ? 23.031 -25.812 -6.531 1 97.19 113 LEU B CA 1
ATOM 2460 C C . LEU B 1 113 ? 22.594 -27.109 -7.199 1 97.19 113 LEU B C 1
ATOM 2462 O O . LEU B 1 113 ? 21.797 -27.859 -6.637 1 97.19 113 LEU B O 1
ATOM 2466 N N . ASP B 1 114 ? 23.094 -27.344 -8.32 1 96.94 114 ASP B N 1
ATOM 2467 C CA . ASP B 1 114 ? 22.922 -28.641 -8.961 1 96.94 114 ASP B CA 1
ATOM 2468 C C . ASP B 1 114 ? 23.953 -29.656 -8.445 1 96.94 114 ASP B C 1
ATOM 2470 O O . ASP B 1 114 ? 25.125 -29.578 -8.773 1 96.94 114 ASP B O 1
ATOM 2474 N N . LEU B 1 115 ? 23.469 -30.594 -7.785 1 95.25 115 LEU B N 1
ATOM 2475 C CA . LEU B 1 115 ? 24.359 -31.484 -7.074 1 95.25 115 LEU B CA 1
ATOM 2476 C C . LEU B 1 115 ? 24.875 -32.594 -8 1 95.25 115 LEU B C 1
ATOM 2478 O O . LEU B 1 115 ? 25.891 -33.25 -7.703 1 95.25 115 LEU B O 1
ATOM 2482 N N . LEU B 1 116 ? 24.188 -32.812 -9.031 1 94 116 LEU B N 1
ATOM 2483 C CA . LEU B 1 116 ? 24.625 -33.812 -9.992 1 94 116 LEU B CA 1
ATOM 2484 C C . LEU B 1 116 ? 25.812 -33.281 -10.812 1 94 116 LEU B C 1
ATOM 2486 O O . LEU B 1 116 ? 26.812 -34 -10.984 1 94 116 LEU B O 1
ATOM 2490 N N . ASP B 1 117 ? 25.719 -32.062 -11.188 1 92.38 117 ASP B N 1
ATOM 2491 C CA . ASP B 1 117 ? 26.75 -31.469 -12.031 1 92.38 117 ASP B CA 1
ATOM 2492 C C . ASP B 1 117 ? 27.812 -30.766 -11.195 1 92.38 117 ASP B C 1
ATOM 2494 O O . ASP B 1 117 ? 28.875 -30.391 -11.719 1 92.38 117 ASP B O 1
ATOM 2498 N N . GLY B 1 118 ? 27.531 -30.578 -9.969 1 94.19 118 GLY B N 1
ATOM 2499 C CA . GLY B 1 118 ? 28.469 -29.891 -9.094 1 94.19 118 GLY B CA 1
ATOM 2500 C C . GLY B 1 118 ? 28.609 -28.422 -9.438 1 94.19 118 GLY B C 1
ATOM 2501 O O . GLY B 1 118 ? 29.719 -27.875 -9.43 1 94.19 118 GLY B O 1
ATOM 2502 N N . LYS B 1 119 ? 27.484 -27.766 -9.812 1 96.44 119 LYS B N 1
ATOM 2503 C CA . LYS B 1 119 ? 27.5 -26.359 -10.227 1 96.44 119 LYS B CA 1
ATOM 2504 C C . LYS B 1 119 ? 26.453 -25.547 -9.469 1 96.44 119 LYS B C 1
ATOM 2506 O O . LYS B 1 119 ? 25.422 -26.078 -9.055 1 96.44 119 LYS B O 1
ATOM 2511 N N . ALA B 1 120 ? 26.812 -24.297 -9.273 1 96.88 120 ALA B N 1
ATOM 2512 C CA . ALA B 1 120 ? 25.891 -23.328 -8.68 1 96.88 120 ALA B CA 1
ATOM 2513 C C . ALA B 1 120 ? 25.359 -22.344 -9.727 1 96.88 120 ALA B C 1
ATOM 2515 O O . ALA B 1 120 ? 26.156 -21.781 -10.492 1 96.88 120 ALA B O 1
ATOM 2516 N N . TYR B 1 121 ? 24.062 -22.266 -9.727 1 96.69 121 TYR B N 1
ATOM 2517 C CA . TYR B 1 121 ? 23.406 -21.297 -10.609 1 96.69 121 TYR B CA 1
ATOM 2518 C C . TYR B 1 121 ? 22.797 -20.156 -9.812 1 96.69 121 TYR B C 1
ATOM 2520 O O . TYR B 1 121 ? 22.078 -20.375 -8.836 1 96.69 121 TYR B O 1
ATOM 2528 N N . VAL B 1 122 ? 23.125 -18.891 -10.25 1 96 122 VAL B N 1
ATOM 2529 C CA . VAL B 1 122 ? 22.625 -17.734 -9.523 1 96 122 VAL B CA 1
ATOM 2530 C C . VAL B 1 122 ? 21.922 -16.781 -10.492 1 96 122 VAL B C 1
ATOM 2532 O O . VAL B 1 122 ? 22.469 -16.453 -11.555 1 96 122 VAL B O 1
ATOM 2535 N N . GLU B 1 123 ? 20.703 -16.484 -10.195 1 95.25 123 GLU B N 1
ATOM 2536 C CA . GLU B 1 123 ? 19.953 -15.477 -10.922 1 95.25 123 GLU B CA 1
ATOM 2537 C C . GLU B 1 123 ? 19.625 -14.281 -10.023 1 95.25 123 GLU B C 1
ATOM 2539 O O . GLU B 1 123 ? 19.125 -14.453 -8.914 1 95.25 123 GLU B O 1
ATOM 2544 N N . GLN B 1 124 ? 20.031 -13.109 -10.523 1 93.19 124 GLN B N 1
ATOM 2545 C CA . GLN B 1 124 ? 19.766 -11.891 -9.766 1 93.19 124 GLN B CA 1
ATOM 2546 C C . GLN B 1 124 ? 19.016 -10.867 -10.609 1 93.19 124 GLN B C 1
ATOM 2548 O O . GLN B 1 124 ? 19.312 -10.695 -11.797 1 93.19 124 GLN B O 1
ATOM 2553 N N . ILE B 1 125 ? 18 -10.312 -10 1 91.81 125 ILE B N 1
ATOM 2554 C CA . ILE B 1 125 ? 17.234 -9.258 -10.656 1 91.81 125 ILE B CA 1
ATOM 2555 C C . ILE B 1 125 ? 17.219 -8 -9.797 1 91.81 125 ILE B C 1
ATOM 2557 O O . ILE B 1 125 ? 16.984 -8.07 -8.586 1 91.81 125 ILE B O 1
ATOM 2561 N N . ASP B 1 126 ? 17.578 -6.895 -10.359 1 91 126 ASP B N 1
ATOM 2562 C CA . ASP B 1 126 ? 17.469 -5.562 -9.773 1 91 126 ASP B CA 1
ATOM 2563 C C . ASP B 1 126 ? 16.359 -4.754 -10.453 1 91 126 ASP B C 1
ATOM 2565 O O . ASP B 1 126 ? 16.484 -4.406 -11.625 1 91 126 ASP B O 1
ATOM 2569 N N . TYR B 1 127 ? 15.359 -4.453 -9.695 1 90.25 127 TYR B N 1
ATOM 2570 C CA . TYR B 1 127 ? 14.172 -3.836 -10.273 1 90.25 127 TYR B CA 1
ATOM 2571 C C . TYR B 1 127 ? 14.305 -2.318 -10.297 1 90.25 127 TYR B C 1
ATOM 2573 O O . TYR B 1 127 ? 13.453 -1.626 -10.867 1 90.25 127 TYR B O 1
ATOM 2581 N N . GLY B 1 128 ? 15.328 -1.826 -9.625 1 91 128 GLY B N 1
ATOM 2582 C CA . GLY B 1 128 ? 15.594 -0.398 -9.703 1 91 128 GLY B CA 1
ATOM 2583 C C . GLY B 1 128 ? 15.148 0.36 -8.461 1 91 128 GLY B C 1
ATOM 2584 O O . GLY B 1 128 ? 14.523 -0.213 -7.57 1 91 128 GLY B O 1
ATOM 2585 N N . LEU B 1 129 ? 15.445 1.642 -8.461 1 93.38 129 LEU B N 1
ATOM 2586 C CA . LEU B 1 129 ? 15.281 2.5 -7.293 1 93.38 129 LEU B CA 1
ATOM 2587 C C . LEU B 1 129 ? 13.805 2.658 -6.945 1 93.38 129 LEU B C 1
ATOM 2589 O O . LEU B 1 129 ? 13.43 2.615 -5.77 1 93.38 129 LEU B O 1
ATOM 2593 N N . ILE B 1 130 ? 12.906 2.83 -7.902 1 95.5 130 ILE B N 1
ATOM 2594 C CA . ILE B 1 130 ? 11.484 3.033 -7.648 1 95.5 130 ILE B CA 1
ATOM 2595 C C . ILE B 1 130 ? 10.891 1.78 -7.012 1 95.5 130 ILE B C 1
ATOM 2597 O O . ILE B 1 130 ? 10.047 1.871 -6.113 1 95.5 130 ILE B O 1
ATOM 2601 N N . ALA B 1 131 ? 11.383 0.633 -7.434 1 94.69 131 ALA B N 1
ATOM 2602 C CA . ALA B 1 131 ? 10.922 -0.62 -6.84 1 94.69 131 ALA B CA 1
ATOM 2603 C C . ALA B 1 131 ? 11.344 -0.727 -5.379 1 94.69 131 ALA B C 1
ATOM 2605 O O . ALA B 1 131 ? 10.586 -1.221 -4.539 1 94.69 131 ALA B O 1
ATOM 2606 N N . VAL B 1 132 ? 12.602 -0.249 -5.117 1 95.38 132 VAL B N 1
ATOM 2607 C CA . VAL B 1 132 ? 13.086 -0.249 -3.742 1 95.38 132 VAL B CA 1
ATOM 2608 C C . VAL B 1 132 ? 12.18 0.625 -2.877 1 95.38 132 VAL B C 1
ATOM 2610 O O . VAL B 1 132 ? 11.703 0.188 -1.826 1 95.38 132 VAL B O 1
ATOM 2613 N N . LEU B 1 133 ? 11.883 1.769 -3.371 1 96.94 133 LEU B N 1
ATOM 2614 C CA . LEU B 1 133 ? 11.062 2.719 -2.627 1 96.94 133 LEU B CA 1
ATOM 2615 C C . LEU B 1 133 ? 9.648 2.178 -2.422 1 96.94 133 LEU B C 1
ATOM 2617 O O . LEU B 1 133 ? 9.094 2.279 -1.324 1 96.94 133 LEU B O 1
ATOM 2621 N N . ASN B 1 134 ? 9.094 1.57 -3.441 1 97.12 134 ASN B N 1
ATOM 2622 C CA . ASN B 1 134 ? 7.746 1.007 -3.367 1 97.12 134 ASN B CA 1
ATOM 2623 C C . ASN B 1 134 ? 7.672 -0.136 -2.359 1 97.12 134 ASN B C 1
ATOM 2625 O O . ASN B 1 134 ? 6.727 -0.219 -1.576 1 97.12 134 ASN B O 1
ATOM 2629 N N . ASP B 1 135 ? 8.68 -0.952 -2.398 1 97.44 135 ASP B N 1
ATOM 2630 C CA . ASP B 1 135 ? 8.703 -2.062 -1.452 1 97.44 135 ASP B CA 1
ATOM 2631 C C . ASP B 1 135 ? 8.844 -1.56 -0.018 1 97.44 135 ASP B C 1
ATOM 2633 O O . ASP B 1 135 ? 8.258 -2.127 0.906 1 97.44 135 ASP B O 1
ATOM 2637 N N . LEU B 1 136 ? 9.625 -0.546 0.181 1 98.12 136 LEU B N 1
ATOM 2638 C CA . LEU B 1 136 ? 9.773 0.032 1.513 1 98.12 136 LEU B CA 1
ATOM 2639 C C . LEU B 1 136 ? 8.461 0.65 1.986 1 98.12 136 LEU B C 1
ATOM 2641 O O . LEU B 1 136 ? 8.117 0.549 3.166 1 98.12 136 LEU B O 1
ATOM 2645 N N . HIS B 1 137 ? 7.695 1.269 1.1 1 98.62 137 HIS B N 1
ATOM 2646 C CA . HIS B 1 137 ? 6.367 1.788 1.411 1 98.62 137 HIS B CA 1
ATOM 2647 C C . HIS B 1 137 ? 5.434 0.675 1.876 1 98.62 137 HIS B C 1
ATOM 2649 O O . HIS B 1 137 ? 4.711 0.837 2.861 1 98.62 137 HIS B O 1
ATOM 2655 N N . LYS B 1 138 ? 5.516 -0.434 1.255 1 97.69 138 LYS B N 1
ATOM 2656 C CA . LYS B 1 138 ? 4.621 -1.555 1.521 1 97.69 138 LYS B CA 1
ATOM 2657 C C . LYS B 1 138 ? 5.105 -2.379 2.711 1 97.69 138 LYS B C 1
ATOM 2659 O O . LYS B 1 138 ? 4.371 -3.215 3.236 1 97.69 138 LYS B O 1
ATOM 2664 N N . GLY B 1 139 ? 6.328 -2.197 3.061 1 97.31 139 GLY B N 1
ATOM 2665 C CA . GLY B 1 139 ? 6.934 -3.082 4.043 1 97.31 139 GLY B CA 1
ATOM 2666 C C . GLY B 1 139 ? 7.234 -4.465 3.494 1 97.31 139 GLY B C 1
ATOM 2667 O O . GLY B 1 139 ? 7.281 -5.438 4.246 1 97.31 139 GLY B O 1
ATOM 2668 N N . ARG B 1 140 ? 7.379 -4.523 2.244 1 96.38 140 ARG B N 1
ATOM 2669 C CA . ARG B 1 140 ? 7.641 -5.797 1.578 1 96.38 140 ARG B CA 1
ATOM 2670 C C . ARG B 1 140 ? 9.141 -6.078 1.513 1 96.38 140 ARG B C 1
ATOM 2672 O O . ARG B 1 140 ? 9.914 -5.242 1.045 1 96.38 140 ARG B O 1
ATOM 2679 N N . ASN B 1 141 ? 9.469 -7.258 1.969 1 95.5 141 ASN B N 1
ATOM 2680 C CA . ASN B 1 141 ? 10.852 -7.715 1.945 1 95.5 141 ASN B CA 1
ATOM 2681 C C . ASN B 1 141 ? 11.773 -6.762 2.707 1 95.5 141 ASN B C 1
ATOM 2683 O O . ASN B 1 141 ? 12.906 -6.523 2.293 1 95.5 141 ASN B O 1
ATOM 2687 N N . SER B 1 142 ? 11.297 -6.129 3.734 1 96.25 142 SER B N 1
ATOM 2688 C CA . SER B 1 142 ? 12.055 -5.082 4.406 1 96.25 142 SER B CA 1
ATOM 2689 C C . SER B 1 142 ? 12.367 -5.465 5.852 1 96.25 142 SER B C 1
ATOM 2691 O O . SER B 1 142 ? 13.023 -4.711 6.57 1 96.25 142 SER B O 1
ATOM 2693 N N . GLY B 1 143 ? 11.906 -6.648 6.238 1 93.69 143 GLY B N 1
ATOM 2694 C CA . GLY B 1 143 ? 12.18 -7.098 7.594 1 93.69 143 GLY B CA 1
ATOM 2695 C C . GLY B 1 143 ? 11.133 -6.648 8.594 1 93.69 143 GLY B C 1
ATOM 2696 O O . GLY B 1 143 ? 10.383 -5.707 8.336 1 93.69 143 GLY B O 1
ATOM 2697 N N . THR B 1 144 ? 11.164 -7.219 9.758 1 94.94 144 THR B N 1
ATOM 2698 C CA . THR B 1 144 ? 10.148 -7.012 10.789 1 94.94 144 THR B CA 1
ATOM 2699 C C . THR B 1 144 ? 10.281 -5.625 11.406 1 94.94 144 THR B C 1
ATOM 2701 O O . THR B 1 144 ? 9.281 -4.957 11.672 1 94.94 144 THR B O 1
ATOM 2704 N N . LEU B 1 145 ? 11.453 -5.215 11.664 1 97.19 145 LEU B N 1
ATOM 2705 C CA . LEU B 1 145 ? 11.672 -3.928 12.312 1 97.19 145 LEU B CA 1
ATOM 2706 C C . LEU B 1 145 ? 11.148 -2.783 11.453 1 97.19 145 LEU B C 1
ATOM 2708 O O . LEU B 1 145 ? 10.555 -1.833 11.969 1 97.19 145 LEU B O 1
ATOM 2712 N N . TRP B 1 146 ? 11.359 -2.877 10.195 1 98.06 146 TRP B N 1
ATOM 2713 C CA . TRP B 1 146 ? 10.852 -1.853 9.281 1 98.06 146 TRP B CA 1
ATOM 2714 C C . TRP B 1 146 ? 9.328 -1.799 9.312 1 98.06 146 TRP B C 1
ATOM 2716 O O . TRP B 1 146 ? 8.742 -0.716 9.305 1 98.06 146 TRP B O 1
ATOM 2726 N N . VAL B 1 147 ? 8.688 -2.928 9.406 1 97.75 147 VAL B N 1
ATOM 2727 C CA . VAL B 1 147 ? 7.23 -2.996 9.438 1 97.75 147 VAL B CA 1
ATOM 2728 C C . VAL B 1 147 ? 6.707 -2.311 10.703 1 97.75 147 VAL B C 1
ATOM 2730 O O . VAL B 1 147 ? 5.734 -1.556 10.648 1 97.75 147 VAL B O 1
ATOM 2733 N N . TRP B 1 148 ? 7.359 -2.533 11.797 1 97.62 148 TRP B N 1
ATOM 2734 C CA . TRP B 1 148 ? 6.953 -1.898 13.047 1 97.62 148 TRP B CA 1
ATOM 2735 C C . TRP B 1 148 ? 7.195 -0.394 12.992 1 97.62 148 TRP B C 1
ATOM 2737 O O . TRP B 1 148 ? 6.457 0.38 13.609 1 97.62 148 TRP B O 1
ATOM 2747 N N . LEU B 1 149 ? 8.266 -0.02 12.281 1 98.12 149 LEU B N 1
ATOM 2748 C CA . LEU B 1 149 ? 8.492 1.403 12.055 1 98.12 149 LEU B CA 1
ATOM 2749 C C . LEU B 1 149 ? 7.324 2.023 11.289 1 98.12 149 LEU B C 1
ATOM 2751 O O . LEU B 1 149 ? 6.848 3.105 11.648 1 98.12 149 LEU B O 1
ATOM 2755 N N . LEU B 1 150 ? 6.855 1.316 10.289 1 98.44 150 LEU B N 1
ATOM 2756 C CA . LEU B 1 150 ? 5.719 1.797 9.516 1 98.44 150 LEU B CA 1
ATOM 2757 C C . LEU B 1 150 ? 4.477 1.921 10.398 1 98.44 150 LEU B C 1
ATOM 2759 O O . LEU B 1 150 ? 3.711 2.877 10.266 1 98.44 150 LEU B O 1
ATOM 2763 N N . ASP B 1 151 ? 4.297 1.005 11.25 1 98.56 151 ASP B N 1
ATOM 2764 C CA . ASP B 1 151 ? 3.174 1.062 12.18 1 98.56 151 ASP B CA 1
ATOM 2765 C C . ASP B 1 151 ? 3.264 2.295 13.07 1 98.56 151 ASP B C 1
ATOM 2767 O O . ASP B 1 151 ? 2.266 2.982 13.297 1 98.56 151 ASP B O 1
ATOM 2771 N N . LEU B 1 152 ? 4.434 2.477 13.578 1 98.5 152 LEU B N 1
ATOM 2772 C CA . LEU B 1 152 ? 4.633 3.652 14.422 1 98.5 152 LEU B CA 1
ATOM 2773 C C . LEU B 1 152 ? 4.324 4.93 13.648 1 98.5 152 LEU B C 1
ATOM 2775 O O . LEU B 1 152 ? 3.674 5.836 14.172 1 98.5 152 LEU B O 1
ATOM 2779 N N . CYS B 1 153 ? 4.785 5.02 12.398 1 98.25 153 CYS B N 1
ATOM 2780 C CA . CYS B 1 153 ? 4.484 6.168 11.547 1 98.25 153 CYS B CA 1
ATOM 2781 C C . CYS B 1 153 ? 2.98 6.371 11.414 1 98.25 153 CYS B C 1
ATOM 2783 O O . CYS B 1 153 ? 2.488 7.496 11.508 1 98.25 153 CYS B O 1
ATOM 2785 N N . SER B 1 154 ? 2.266 5.285 11.211 1 98.75 154 SER B N 1
ATOM 2786 C CA . SER B 1 154 ? 0.816 5.359 11.055 1 98.75 154 SER B CA 1
ATOM 2787 C C . SER B 1 154 ? 0.157 5.922 12.312 1 98.75 154 SER B C 1
ATOM 2789 O O . SER B 1 154 ? -0.724 6.777 12.227 1 98.75 154 SER B O 1
ATOM 2791 N N . ILE B 1 155 ? 0.571 5.48 13.438 1 98.75 155 ILE B N 1
ATOM 2792 C CA . ILE B 1 155 ? 0.023 5.938 14.711 1 98.75 155 ILE B CA 1
ATOM 2793 C C . ILE B 1 155 ? 0.302 7.43 14.891 1 98.75 155 ILE B C 1
ATOM 2795 O O . ILE B 1 155 ? -0.58 8.188 15.297 1 98.75 155 ILE B O 1
ATOM 2799 N N . LEU B 1 156 ? 1.486 7.82 14.57 1 98.69 156 LEU B N 1
ATOM 2800 C CA . LEU B 1 156 ? 1.876 9.219 14.711 1 98.69 156 LEU B CA 1
ATOM 2801 C C . LEU B 1 156 ? 1.14 10.094 13.703 1 98.69 156 LEU B C 1
ATOM 2803 O O . LEU B 1 156 ? 0.821 11.25 13.992 1 98.69 156 LEU B O 1
ATOM 2807 N N . ILE B 1 157 ? 0.85 9.531 12.539 1 98.69 157 ILE B N 1
ATOM 2808 C CA . ILE B 1 157 ? 0.07 10.25 11.539 1 98.69 157 ILE B CA 1
ATOM 2809 C C . ILE B 1 157 ? -1.355 10.461 12.047 1 98.69 157 ILE B C 1
ATOM 2811 O O . ILE B 1 157 ? -1.932 11.539 11.883 1 98.69 157 ILE B O 1
ATOM 2815 N N . ILE B 1 158 ? -1.9 9.508 12.664 1 98.81 158 ILE B N 1
ATOM 2816 C CA . ILE B 1 158 ? -3.221 9.641 13.266 1 98.81 158 ILE B CA 1
ATOM 2817 C C . ILE B 1 158 ? -3.191 10.727 14.344 1 98.81 158 ILE B C 1
ATOM 2819 O O . ILE B 1 158 ? -4.066 11.602 14.375 1 98.81 158 ILE B O 1
ATOM 2823 N N . LEU B 1 159 ? -2.119 10.68 15.125 1 98.75 159 LEU B N 1
ATOM 2824 C CA . LEU B 1 159 ? -1.975 11.633 16.219 1 98.75 159 LEU B CA 1
ATOM 2825 C C . LEU B 1 159 ? -1.902 13.062 15.695 1 98.75 159 LEU B C 1
ATOM 2827 O O . LEU B 1 159 ? -2.66 13.93 16.141 1 98.75 159 LEU B O 1
ATOM 2831 N N . PHE B 1 160 ? -1.051 13.312 14.688 1 98.25 160 PHE B N 1
ATOM 2832 C CA . PHE B 1 160 ? -0.895 14.695 14.273 1 98.25 160 PHE B CA 1
ATOM 2833 C C . PHE B 1 160 ? -2.082 15.148 13.43 1 98.25 160 PHE B C 1
ATOM 2835 O O . PHE B 1 160 ? -2.381 16.344 13.367 1 98.25 160 PHE B O 1
ATOM 2842 N N . SER B 1 161 ? -2.76 14.195 12.789 1 98.56 161 SER B N 1
ATOM 2843 C CA . SER B 1 161 ? -3.98 14.555 12.078 1 98.56 161 SER B CA 1
ATOM 2844 C C . SER B 1 161 ? -5.074 15.008 13.047 1 98.56 161 SER B C 1
ATOM 2846 O O . SER B 1 161 ? -5.73 16.016 12.812 1 98.56 161 SER B O 1
ATOM 2848 N N . LEU B 1 162 ? -5.199 14.344 14.125 1 98.62 162 LEU B N 1
ATOM 2849 C CA . LEU B 1 162 ? -6.238 14.648 15.102 1 98.62 162 LEU B CA 1
ATOM 2850 C C . LEU B 1 162 ? -5.914 15.938 15.852 1 98.62 162 LEU B C 1
ATOM 2852 O O . LEU B 1 162 ? -6.805 16.734 16.141 1 98.62 162 LEU B O 1
ATOM 2856 N N . THR B 1 163 ? -4.672 16.141 16.172 1 98.5 163 THR B N 1
ATOM 2857 C CA . THR B 1 163 ? -4.297 17.375 16.875 1 98.5 163 THR B CA 1
ATOM 2858 C C . THR B 1 163 ? -4.453 18.578 15.945 1 98.5 163 THR B C 1
ATOM 2860 O O . THR B 1 163 ? -4.832 19.656 16.391 1 98.5 163 THR B O 1
ATOM 2863 N N . GLY B 1 164 ? -4.148 18.359 14.641 1 97.88 164 GLY B N 1
ATOM 2864 C CA . GLY B 1 164 ? -4.418 19.438 13.695 1 97.88 164 GLY B CA 1
ATOM 2865 C C . GLY B 1 164 ? -5.887 19.812 13.641 1 97.88 164 GLY B C 1
ATOM 2866 O O . GLY B 1 164 ? -6.219 21 13.656 1 97.88 164 GLY B O 1
ATOM 2867 N N . ALA B 1 165 ? -6.719 18.891 13.578 1 97.81 165 ALA B N 1
ATOM 2868 C CA . ALA B 1 165 ? -8.156 19.141 13.586 1 97.81 165 ALA B CA 1
ATOM 2869 C C . ALA B 1 165 ? -8.586 19.828 14.883 1 97.81 165 ALA B C 1
ATOM 2871 O O . ALA B 1 165 ? -9.406 20.734 14.859 1 97.81 165 ALA B O 1
ATOM 2872 N N . PHE B 1 166 ? -8.016 19.406 15.992 1 97.75 166 PHE B N 1
ATOM 2873 C CA . PHE B 1 166 ? -8.328 19.953 17.312 1 97.75 166 PHE B CA 1
ATOM 2874 C C . PHE B 1 166 ? -8.008 21.453 17.359 1 97.75 166 PHE B C 1
ATOM 2876 O O . PHE B 1 166 ? -8.742 22.234 17.969 1 97.75 166 PHE B O 1
ATOM 2883 N N . LEU B 1 167 ? -6.961 21.828 16.734 1 97.31 167 LEU B N 1
ATOM 2884 C CA . LEU B 1 167 ? -6.512 23.219 16.75 1 97.31 167 LEU B CA 1
ATOM 2885 C C . LEU B 1 167 ? -7.5 24.125 16.031 1 97.31 167 LEU B C 1
ATOM 2887 O O . LEU B 1 167 ? -7.512 25.344 16.25 1 97.31 167 LEU B O 1
ATOM 2891 N N . LEU B 1 168 ? -8.273 23.531 15.227 1 96.56 168 LEU B N 1
ATOM 2892 C CA . LEU B 1 168 ? -9.203 24.312 14.422 1 96.56 168 LEU B CA 1
ATOM 2893 C C . LEU B 1 168 ? -10.5 24.562 15.18 1 96.56 168 LEU B C 1
ATOM 2895 O O . LEU B 1 168 ? -11.289 25.438 14.805 1 96.56 168 LEU B O 1
ATOM 2899 N N . LEU B 1 169 ? -10.75 23.938 16.219 1 95.31 169 LEU B N 1
ATOM 2900 C CA . LEU B 1 169 ? -12.031 23.906 16.922 1 95.31 169 LEU B CA 1
ATOM 2901 C C . LEU B 1 169 ? -12.43 25.312 17.375 1 95.31 169 LEU B C 1
ATOM 2903 O O . LEU B 1 169 ? -13.578 25.719 17.219 1 95.31 169 LEU B O 1
ATOM 2907 N N . PRO B 1 170 ? -11.477 26.094 17.906 1 94.5 170 PRO B N 1
ATOM 2908 C CA . PRO B 1 170 ? -11.883 27.422 18.391 1 94.5 170 PRO B CA 1
ATOM 2909 C C . PRO B 1 170 ? -12.07 28.438 17.25 1 94.5 170 PRO B C 1
ATOM 2911 O O . PRO B 1 170 ? -12.57 29.531 17.484 1 94.5 170 PRO B O 1
ATOM 2914 N N . GLN B 1 171 ? -11.68 28.078 16.078 1 92.94 171 GLN B N 1
ATOM 2915 C CA . GLN B 1 171 ? -11.781 28.969 14.922 1 92.94 171 GLN B CA 1
ATOM 2916 C C . GLN B 1 171 ? -13.094 28.766 14.172 1 92.94 171 GLN B C 1
ATOM 2918 O O . GLN B 1 171 ? -13.109 28.125 13.117 1 92.94 171 GLN B O 1
ATOM 2923 N N . SER B 1 172 ? -14.148 29.375 14.602 1 90.44 172 SER B N 1
ATOM 2924 C CA . SER B 1 172 ? -15.516 29.062 14.211 1 90.44 172 SER B CA 1
ATOM 2925 C C . SER B 1 172 ? -15.711 29.203 12.711 1 90.44 172 SER B C 1
ATOM 2927 O O . SER B 1 172 ? -16.25 28.297 12.062 1 90.44 172 SER B O 1
ATOM 2929 N N . ARG B 1 173 ? -15.367 30.344 12.102 1 91.75 173 ARG B N 1
ATOM 2930 C CA . ARG B 1 173 ? -15.586 30.578 10.672 1 91.75 173 ARG B CA 1
ATOM 2931 C C . ARG B 1 173 ? -14.781 29.578 9.836 1 91.75 173 ARG B C 1
ATOM 2933 O O . ARG B 1 173 ? -15.32 28.953 8.922 1 91.75 173 ARG B O 1
ATOM 2940 N N . ARG B 1 174 ? -13.555 29.422 10.141 1 93.19 174 ARG B N 1
ATOM 2941 C CA . ARG B 1 174 ? -12.703 28.484 9.422 1 93.19 174 ARG B CA 1
ATOM 2942 C C . ARG B 1 174 ? -13.18 27.047 9.617 1 93.19 174 ARG B C 1
ATOM 2944 O O . ARG B 1 174 ? -13.117 26.234 8.695 1 93.19 174 ARG B O 1
ATOM 2951 N N . LEU B 1 175 ? -13.641 26.75 10.789 1 94.5 175 LEU B N 1
ATOM 2952 C CA . LEU B 1 175 ? -14.102 25.406 11.109 1 94.5 175 LEU B CA 1
ATOM 2953 C C . LEU B 1 175 ? -15.305 25.031 10.25 1 94.5 175 LEU B C 1
ATOM 2955 O O . LEU B 1 175 ? -15.344 23.938 9.672 1 94.5 175 LEU B O 1
ATOM 2959 N N . LYS B 1 176 ? -16.266 25.859 10.148 1 95.81 176 LYS B N 1
ATOM 2960 C CA . LYS B 1 176 ? -17.469 25.578 9.375 1 95.81 176 LYS B CA 1
ATOM 2961 C C . LYS B 1 176 ? -17.125 25.312 7.914 1 95.81 176 LYS B C 1
ATOM 2963 O O . LYS B 1 176 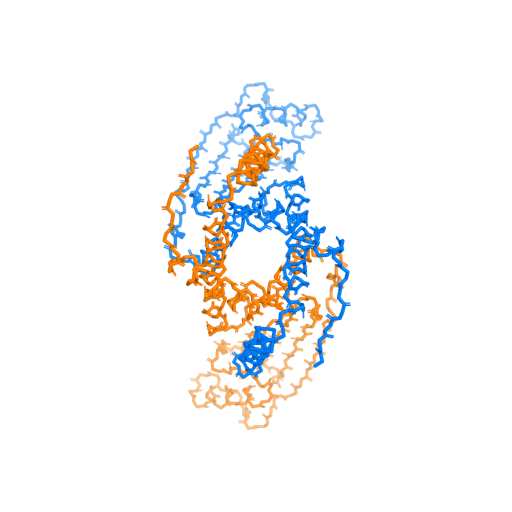? -17.594 24.328 7.34 1 95.81 176 LYS B O 1
ATOM 2968 N N . LYS B 1 177 ? -16.359 26.172 7.336 1 96.75 177 LYS B N 1
ATOM 2969 C CA . LYS B 1 177 ? -15.961 26 5.941 1 96.75 177 LYS B CA 1
ATOM 2970 C C . LYS B 1 177 ? -15.172 24.703 5.754 1 96.75 177 LYS B C 1
ATOM 2972 O O . LYS B 1 177 ? -15.352 24 4.758 1 96.75 177 LYS B O 1
ATOM 2977 N N . SER B 1 178 ? -14.336 24.453 6.711 1 96.75 178 SER B N 1
ATOM 2978 C CA . SER B 1 178 ? -13.5 23.25 6.637 1 96.75 178 SER B CA 1
ATOM 2979 C C . SER B 1 178 ? -14.344 21.984 6.773 1 96.75 178 SER B C 1
ATOM 2981 O O . SER B 1 178 ? -14.086 20.984 6.102 1 96.75 178 SER B O 1
ATOM 2983 N N . LEU B 1 179 ? -15.281 22.016 7.629 1 96.31 179 LEU B N 1
ATOM 2984 C CA . LEU B 1 179 ? -16.172 20.875 7.793 1 96.31 179 LEU B CA 1
ATOM 2985 C C . LEU B 1 179 ? -16.969 20.625 6.52 1 96.31 179 LEU B C 1
ATOM 2987 O O . LEU B 1 179 ? -17.188 19.469 6.133 1 96.31 179 LEU B O 1
ATOM 2991 N N . LEU B 1 180 ? -17.391 21.672 5.926 1 96.44 180 LEU B N 1
ATOM 2992 C CA . LEU B 1 180 ? -18.109 21.547 4.664 1 96.44 180 LEU B CA 1
ATOM 2993 C C . LEU B 1 180 ? -17.219 20.922 3.594 1 96.44 180 LEU B C 1
ATOM 2995 O O . LEU B 1 180 ? -17.672 20.062 2.832 1 96.44 180 LEU B O 1
ATOM 2999 N N . ALA B 1 181 ? -15.984 21.328 3.559 1 96.19 181 ALA B N 1
ATOM 3000 C CA . ALA B 1 181 ? -15.023 20.75 2.623 1 96.19 181 ALA B CA 1
ATOM 3001 C C . ALA B 1 181 ? -14.82 19.266 2.896 1 96.19 181 ALA B C 1
ATOM 3003 O O . ALA B 1 181 ? -14.75 18.453 1.966 1 96.19 181 ALA B O 1
ATOM 3004 N N . MET B 1 182 ? -14.727 18.922 4.109 1 97.69 182 MET B N 1
ATOM 3005 C CA . MET B 1 182 ? -14.547 17.531 4.504 1 97.69 182 MET B CA 1
ATOM 3006 C C . MET B 1 182 ? -15.734 16.688 4.07 1 97.69 182 MET B C 1
ATOM 3008 O O . MET B 1 182 ? -15.562 15.609 3.504 1 97.69 182 MET B O 1
ATOM 3012 N N . VAL B 1 183 ? -16.922 17.203 4.352 1 97.31 183 VAL B N 1
ATOM 3013 C CA . VAL B 1 183 ? -18.141 16.484 3.975 1 97.31 183 VAL B CA 1
ATOM 3014 C C . VAL B 1 183 ? -18.219 16.359 2.455 1 97.31 183 VAL B C 1
ATOM 3016 O O . VAL B 1 183 ? -18.594 15.312 1.927 1 97.31 183 VAL B O 1
ATOM 3019 N N . GLY B 1 184 ? -17.891 17.438 1.801 1 97.44 184 GLY B N 1
ATOM 3020 C CA . GLY B 1 184 ? -17.906 17.406 0.347 1 97.44 184 GLY B CA 1
ATOM 3021 C C . GLY B 1 184 ? -16.984 16.344 -0.238 1 97.44 184 GLY B C 1
ATOM 3022 O O . GLY B 1 184 ? -17.406 15.539 -1.063 1 97.44 184 GLY B O 1
ATOM 3023 N N . VAL B 1 185 ? -15.758 16.344 0.194 1 96.81 185 VAL B N 1
ATOM 3024 C CA . VAL B 1 185 ? -14.773 15.406 -0.323 1 96.81 185 VAL B CA 1
ATOM 3025 C C . VAL B 1 185 ? -15.156 13.977 0.066 1 96.81 185 VAL B C 1
ATOM 3027 O O . VAL B 1 185 ? -15.109 13.07 -0.765 1 96.81 185 VAL B O 1
ATOM 3030 N N . SER B 1 186 ? -15.531 13.766 1.289 1 97.25 186 SER B N 1
ATOM 3031 C CA . SER B 1 186 ? -15.898 12.438 1.753 1 97.25 186 SER B CA 1
ATOM 3032 C C . SER B 1 186 ? -17.125 11.906 1.007 1 97.25 186 SER B C 1
ATOM 3034 O O . SER B 1 186 ? -17.188 10.719 0.678 1 97.25 186 SER B O 1
ATOM 3036 N N . SER B 1 187 ? -18.047 12.75 0.76 1 97.69 187 SER B N 1
ATOM 3037 C CA . SER B 1 187 ? -19.234 12.359 -0.004 1 97.69 187 SER B CA 1
ATOM 3038 C C . SER B 1 187 ? -18.859 12.008 -1.443 1 97.69 187 SER B C 1
ATOM 3040 O O . SER B 1 187 ? -19.406 11.055 -2.01 1 97.69 187 SER B O 1
ATOM 3042 N N . ALA B 1 188 ? -18.016 12.812 -1.996 1 97 188 ALA B N 1
ATOM 3043 C CA . ALA B 1 188 ? -17.547 12.523 -3.35 1 97 188 ALA B CA 1
ATOM 3044 C C . ALA B 1 188 ? -16.875 11.156 -3.418 1 97 188 ALA B C 1
ATOM 3046 O O . ALA B 1 188 ? -17.125 10.375 -4.344 1 97 188 ALA B O 1
ATOM 3047 N N . CYS B 1 189 ? -16.031 10.82 -2.463 1 96.38 189 CYS B N 1
ATOM 3048 C CA . CYS B 1 189 ? -15.383 9.523 -2.398 1 96.38 189 CYS B CA 1
ATOM 3049 C C . CYS B 1 189 ? -16.406 8.398 -2.271 1 96.38 189 CYS B C 1
ATOM 3051 O O . CYS B 1 189 ? -16.297 7.379 -2.951 1 96.38 189 CYS B O 1
ATOM 3053 N N . ALA B 1 190 ? -17.359 8.617 -1.404 1 96.62 190 ALA B N 1
ATOM 3054 C CA . ALA B 1 190 ? -18.406 7.617 -1.21 1 96.62 190 ALA B CA 1
ATOM 3055 C C . ALA B 1 190 ? -19.203 7.395 -2.494 1 96.62 190 ALA B C 1
ATOM 3057 O O . ALA B 1 190 ? -19.531 6.258 -2.842 1 96.62 190 ALA B O 1
ATOM 3058 N N . LEU B 1 191 ? -19.453 8.461 -3.158 1 96.81 191 LEU B N 1
ATOM 3059 C CA . LEU B 1 191 ? -20.203 8.375 -4.41 1 96.81 191 LEU B CA 1
ATOM 3060 C C . LEU B 1 191 ? -19.406 7.629 -5.469 1 96.81 191 LEU B C 1
ATOM 3062 O O . LEU B 1 191 ? -19.938 6.785 -6.184 1 96.81 191 LEU B O 1
ATOM 3066 N N . ILE B 1 192 ? -18.141 7.938 -5.562 1 96.62 192 ILE B N 1
ATOM 3067 C CA . ILE B 1 192 ? -17.281 7.254 -6.523 1 96.62 192 ILE B CA 1
ATOM 3068 C C . ILE B 1 192 ? -17.203 5.766 -6.191 1 96.62 192 ILE B C 1
ATOM 3070 O O . ILE B 1 192 ? -17.266 4.922 -7.09 1 96.62 192 ILE B O 1
ATOM 3074 N N . TYR B 1 193 ? -17.109 5.426 -4.934 1 96.31 193 TYR B N 1
ATOM 3075 C CA . TYR B 1 193 ? -17.094 4.031 -4.5 1 96.31 193 TYR B CA 1
ATOM 3076 C C . TYR B 1 193 ? -18.375 3.324 -4.91 1 96.31 193 TYR B C 1
ATOM 3078 O O . TYR B 1 193 ? -18.344 2.25 -5.516 1 96.31 193 TYR B O 1
ATOM 3086 N N . LEU B 1 194 ? -19.531 3.973 -4.703 1 95.06 194 LEU B N 1
ATOM 3087 C CA . LEU B 1 194 ? -20.828 3.348 -4.926 1 95.06 194 LEU B CA 1
ATOM 3088 C C . LEU B 1 194 ? -21.125 3.205 -6.418 1 95.06 194 LEU B C 1
ATOM 3090 O O . LEU B 1 194 ? -21.734 2.223 -6.848 1 95.06 194 LEU B O 1
ATOM 3094 N N . LEU B 1 195 ? -20.594 4.117 -7.156 1 94.38 195 LEU B N 1
ATOM 3095 C CA . LEU B 1 195 ? -21.016 4.176 -8.555 1 94.38 195 LEU B CA 1
ATOM 3096 C C . LEU B 1 195 ? -19.969 3.541 -9.461 1 94.38 195 LEU B C 1
ATOM 3098 O O . LEU B 1 195 ? -20.297 3.033 -10.539 1 94.38 195 LEU B O 1
ATOM 3102 N N . PHE B 1 196 ? -18.719 3.58 -9.031 1 92.88 196 PHE B N 1
ATOM 3103 C CA . PHE B 1 196 ? -17.703 3.266 -10.031 1 92.88 196 PHE B CA 1
ATOM 3104 C C . PHE B 1 196 ? -16.828 2.115 -9.562 1 92.88 196 PHE B C 1
ATOM 3106 O O . PHE B 1 196 ? -15.992 1.616 -10.32 1 92.88 196 PHE B O 1
ATOM 3113 N N . VAL B 1 197 ? -16.891 1.716 -8.367 1 91 197 VAL B N 1
ATOM 3114 C CA . VAL B 1 197 ? -16.109 0.589 -7.867 1 91 197 VAL B CA 1
ATOM 3115 C C . VAL B 1 197 ? -16.906 -0.701 -8 1 91 197 VAL B C 1
ATOM 3117 O O . VAL B 1 197 ? -18.078 -0.758 -7.602 1 91 197 VAL B O 1
ATOM 3120 N N . PRO B 1 198 ? -16.469 -1.746 -8.641 1 85.06 198 PRO B N 1
ATOM 3121 C CA . PRO B 1 198 ? -17.203 -2.984 -8.914 1 85.06 198 PRO B CA 1
ATOM 3122 C C . PRO B 1 198 ? -17.578 -3.74 -7.641 1 85.06 198 PRO B C 1
ATOM 3124 O O . PRO B 1 198 ? -16.875 -3.629 -6.625 1 85.06 198 PRO B O 1
#

Solvent-accessible surface area (backbone atoms only — not comparable to full-atom values): 20638 Å² total; per-residue (Å²): 132,78,54,88,71,56,71,66,58,48,50,51,30,50,52,49,23,52,43,50,44,40,29,37,39,68,57,52,45,50,49,26,55,37,50,42,50,63,69,38,48,78,82,64,47,55,82,69,39,66,68,45,73,50,74,45,70,55,58,69,89,62,51,81,75,48,76,84,40,67,67,49,46,51,52,48,22,52,46,44,23,71,74,68,70,48,71,25,83,70,44,44,78,48,94,54,36,36,40,35,78,49,66,23,41,29,34,43,34,41,39,36,34,37,55,82,78,45,32,32,39,36,39,36,32,53,44,46,70,68,37,26,52,40,21,58,73,64,41,39,49,25,47,69,67,50,40,52,49,52,39,52,51,26,54,50,47,43,50,26,52,51,28,50,55,56,65,36,49,68,40,53,74,62,39,54,57,24,50,50,39,22,52,51,46,51,49,50,51,51,47,45,49,70,73,56,30,98,132,78,54,89,72,54,70,66,59,47,50,50,30,49,53,48,24,52,42,51,45,40,28,38,41,67,58,52,46,50,49,27,55,38,51,42,49,64,68,39,48,78,82,63,48,56,82,68,40,67,71,46,72,49,74,43,71,55,57,69,89,62,53,81,78,48,77,86,40,66,67,50,47,52,52,49,20,52,46,43,21,70,74,70,70,45,72,26,81,71,44,44,78,49,94,55,34,36,41,33,78,47,66,22,42,30,34,43,35,39,38,36,34,37,56,82,78,43,33,33,38,37,40,34,32,53,44,45,68,69,37,27,52,40,21,57,74,64,42,39,50,26,47,68,68,52,40,55,49,52,40,52,51,23,53,52,49,45,50,27,52,50,28,50,57,57,64,36,48,69,40,53,73,61,37,54,56,23,51,50,39,22,50,50,46,51,49,51,52,51,48,46,47,73,72,56,30,98

Radius of gyration: 27.71 Å; Cα contacts (8 Å, |Δi|>4): 597; chains: 2; bounding box: 69×74×60 Å

Organism: NCBI:txid38313